Protein AF-A0A812WSY8-F1 (afdb_monomer)

Radius of gyration: 27.64 Å; Cα contacts (8 Å, |Δi|>4): 643; chains: 1; bounding box: 72×58×87 Å

Foldseek 3Di:
DLPPDDAFFKWFAAAKWFFWDFDQDPNDTDTDTPGIDGDGAIWGFHDQDPVQCWTFIQGLLQTTTTGDNPSVNTHGDDCVNPVFNEEAEPRDDLLVVLLSQLVCCVVVQKGKYFYNHHNVLLVLLVVCCVVFFDWAAAAPVLCCPPANPPAQKTKGFDDLVPGDPSNCVSCVVVQVVVQSSLVSNQVNNCVVPVFHQDGKGGKMKMKGAQDVVSSVVRDHDHDDDPVVVVVSVQCSVWFFKKKKAWSDPFKKWKWWDFPVPDDIDIDIRHHRMMMMGTSNGTTIHIDTNGITMMIMMTGTTDGDDDDPPDDDDDCVVVPVCVVPPDDQPPDDDWDQPDWDWDQDDDPPPPDVPPDDDRDGDTDRDTDDDDDDDDDDDDDDDD

Nearest PDB structures (foldseek):
  5e1r-assembly2_E  TM=3.126E-01  e=6.848E-04  Carya illinoinensis
  3smh-assembly2_B  TM=2.741E-01  e=3.605E-03  Arachis hypogaea
  2d5h-assembly2_F  TM=2.337E-01  e=3.405E-03  Glycine max
  5xty-assembly1_B  TM=2.410E-01  e=6.037E-03  Cocos nucifera
  5wxu-assembly1_A  TM=2.484E-01  e=1.772E-01  Wrightia tinctoria

Solvent-accessible surface area (backbone atoms only — not comparable to full-atom values): 22074 Å² total; per-residue (Å²): 129,76,90,71,82,50,73,41,40,46,26,34,42,65,53,74,28,34,31,40,45,84,41,71,60,95,85,42,84,41,79,46,80,77,45,79,39,77,41,80,46,51,27,35,30,64,45,77,41,78,89,75,52,22,40,36,27,40,26,56,81,15,47,42,29,40,44,57,63,60,56,85,55,54,42,72,59,53,74,84,77,61,84,47,79,43,70,53,40,92,60,52,63,60,65,67,49,19,42,53,50,28,51,36,35,69,73,72,31,37,50,40,28,39,35,49,52,50,42,66,60,51,52,50,44,53,51,44,46,75,76,71,56,75,68,45,36,60,34,71,92,52,30,56,76,79,56,16,46,86,51,59,56,35,35,33,74,56,46,77,89,77,53,55,72,67,57,41,67,62,43,47,63,60,51,51,52,53,48,56,48,51,57,43,27,29,58,40,32,27,75,75,70,67,47,48,57,71,52,63,54,64,50,28,45,35,35,36,40,66,47,70,67,59,45,68,70,52,62,50,47,91,74,77,50,75,68,54,52,50,54,49,53,52,46,70,74,20,49,43,34,40,40,39,38,26,64,17,90,37,58,30,41,36,36,38,38,37,69,80,79,56,78,68,46,81,41,80,38,34,55,34,30,30,39,40,34,30,52,80,50,33,47,41,29,49,51,54,84,35,51,31,35,32,41,34,37,34,39,19,34,59,78,90,81,85,77,87,87,75,90,86,72,80,60,73,71,50,51,62,39,71,77,67,49,72,76,74,72,92,68,85,82,76,57,73,85,52,80,54,77,54,76,71,70,89,73,82,72,79,60,94,79,82,69,88,76,85,71,75,57,75,53,79,55,77,56,79,77,97,71,87,83,91,76,88,84,79,90,77,92,132

Sequence (382 aa):
MASHLVKGALVHLSGPQEEVLELYVSGEPSLEALGSVSVEGGAQLQRFDRASQRWLALTFDGRLVSTTPDLSQLRPLEVQDLGIDFVVGPSSNREVLAEAMANKLVLDGFCVSQTLDKRTEISEMLTATEAHVSFSRIPAEFEPYYMGLESRERHALIDFEECSDELTRIFSDADTRLTRLGDSVSVALREKLGTRITGRTNLMVRQTFSNSDEEANCKPVDHPGSSEREMFMSLVKRRRVCVMHFLGPRTGKLKLISRHGGQEVEIEASPGKMVLFMTERFQYSHTCEGRTTTLQTWLLGQRPEYYMQSFGGDLSVLAPIAEKGIDPPKGEGVVVTGMATQIGGDSKDWLESGECKDHKCYWLMFNKAPNHFLLPLSSTYL

Structure (mmCIF, N/CA/C/O backbone):
data_AF-A0A812WSY8-F1
#
_entry.id   AF-A0A812WSY8-F1
#
loop_
_atom_site.group_PDB
_atom_site.id
_atom_site.type_symbol
_atom_site.label_atom_id
_atom_site.label_alt_id
_atom_site.label_comp_id
_atom_site.label_asym_id
_atom_site.label_entity_id
_atom_site.label_seq_id
_atom_site.pdbx_PDB_ins_code
_atom_site.Cartn_x
_atom_site.Cartn_y
_atom_site.Cartn_z
_atom_site.occupancy
_atom_site.B_iso_or_equiv
_atom_site.auth_seq_id
_atom_site.auth_comp_id
_atom_site.auth_asym_id
_atom_site.auth_atom_id
_atom_site.pdbx_PDB_model_num
ATOM 1 N N . MET A 1 1 ? -24.608 -12.928 25.481 1.00 52.62 1 MET A N 1
ATOM 2 C CA . MET A 1 1 ? -24.007 -12.668 24.154 1.00 52.62 1 MET A CA 1
ATOM 3 C C . MET A 1 1 ? -22.780 -11.747 24.201 1.00 52.62 1 MET A C 1
ATOM 5 O O . MET A 1 1 ? -21.920 -11.919 23.356 1.00 52.62 1 MET A O 1
ATOM 9 N N . ALA A 1 2 ? -22.601 -10.870 25.203 1.00 54.97 2 ALA A N 1
ATOM 10 C CA . ALA A 1 2 ? -21.416 -9.995 25.316 1.00 54.97 2 ALA A CA 1
ATOM 11 C C . ALA A 1 2 ? -20.082 -10.683 25.721 1.00 54.97 2 ALA A C 1
ATOM 13 O O . ALA A 1 2 ? -19.038 -10.042 25.735 1.00 54.97 2 ALA A O 1
ATOM 14 N N . SER A 1 3 ? -20.081 -11.984 26.036 1.00 60.00 3 SER A N 1
ATOM 15 C CA . SER A 1 3 ? -18.912 -12.730 26.540 1.00 60.00 3 SER A CA 1
ATOM 16 C C . SER A 1 3 ? -17.869 -13.119 25.480 1.00 60.00 3 SER A C 1
ATOM 18 O O . SER A 1 3 ? -16.930 -13.839 25.807 1.00 60.00 3 SER A O 1
ATOM 20 N N . HIS A 1 4 ? -18.026 -12.687 24.224 1.00 83.81 4 HIS A N 1
ATOM 21 C CA . HIS A 1 4 ? -17.199 -13.159 23.103 1.00 83.81 4 HIS A CA 1
ATOM 22 C C . HIS A 1 4 ? -16.407 -12.065 22.376 1.00 83.81 4 HIS A C 1
ATOM 24 O O . HIS A 1 4 ? -15.676 -12.380 21.440 1.00 83.81 4 HIS A O 1
ATOM 30 N N . LEU A 1 5 ? -16.509 -10.798 22.792 1.00 94.75 5 LEU A N 1
ATOM 31 C CA . LEU A 1 5 ? -15.674 -9.746 22.214 1.00 94.75 5 LEU A CA 1
ATOM 32 C C . LEU A 1 5 ? -14.252 -9.857 22.764 1.00 94.75 5 LEU A C 1
ATOM 34 O O . LEU A 1 5 ? -14.031 -9.866 23.975 1.00 94.75 5 LEU A O 1
ATOM 38 N N . VAL A 1 6 ? -13.287 -9.943 21.856 1.00 96.06 6 VAL A N 1
ATOM 39 C CA . VAL A 1 6 ? -11.861 -10.055 22.168 1.00 96.06 6 VAL A CA 1
ATOM 40 C C . VAL A 1 6 ? -11.079 -8.985 21.416 1.00 96.06 6 VAL A C 1
ATOM 42 O O . VAL A 1 6 ? -11.534 -8.455 20.402 1.00 96.06 6 VAL A O 1
ATOM 45 N N . LYS A 1 7 ? -9.874 -8.674 21.902 1.00 96.31 7 LYS A N 1
ATOM 46 C CA . LYS A 1 7 ? -8.933 -7.816 21.176 1.00 96.31 7 LYS A CA 1
ATOM 47 C C . LYS A 1 7 ? -8.707 -8.372 19.764 1.00 96.31 7 LYS A C 1
ATOM 49 O O . LYS A 1 7 ? -8.498 -9.569 19.599 1.00 96.31 7 LYS A O 1
ATOM 54 N N . GLY A 1 8 ? -8.737 -7.493 18.769 1.00 96.19 8 GLY A N 1
ATOM 55 C CA . GLY A 1 8 ? -8.599 -7.827 17.354 1.00 96.19 8 GLY A CA 1
ATOM 56 C C . GLY A 1 8 ? -9.908 -8.193 16.655 1.00 96.19 8 GLY A C 1
ATOM 57 O O . GLY A 1 8 ? -9.912 -8.244 15.426 1.00 96.19 8 GLY A O 1
ATOM 58 N N . ALA A 1 9 ? -11.011 -8.397 17.387 1.00 96.56 9 ALA A N 1
ATOM 59 C CA . ALA A 1 9 ? -12.308 -8.659 16.773 1.00 96.56 9 ALA A CA 1
ATOM 60 C C . ALA A 1 9 ? -12.756 -7.472 15.907 1.00 96.56 9 ALA A C 1
ATOM 62 O O . ALA A 1 9 ? -12.586 -6.309 16.286 1.00 96.56 9 ALA A O 1
ATOM 63 N N . LEU A 1 10 ? -13.337 -7.791 14.751 1.00 97.25 10 LEU A N 1
ATOM 64 C CA . LEU A 1 10 ? -13.969 -6.823 13.866 1.00 97.25 10 LEU A CA 1
ATOM 65 C C . LEU A 1 10 ? -15.431 -6.664 14.274 1.00 97.25 10 LEU A C 1
ATOM 67 O O . LEU A 1 10 ? -16.150 -7.653 14.426 1.00 97.25 10 LEU A O 1
ATOM 71 N N . VAL A 1 11 ? -15.862 -5.424 14.460 1.00 97.38 11 VAL A N 1
ATOM 72 C CA . VAL A 1 11 ? -17.224 -5.084 14.871 1.00 97.38 11 VAL A CA 1
ATOM 73 C C . VAL A 1 11 ? -17.776 -3.968 14.000 1.00 97.38 11 VAL A C 1
ATOM 75 O O . VAL A 1 11 ? -17.035 -3.130 13.494 1.00 97.38 11 VAL A O 1
ATOM 78 N N . HIS A 1 12 ? -19.088 -3.959 13.834 1.00 97.00 12 HIS A N 1
ATOM 79 C CA . HIS A 1 12 ? -19.841 -2.843 13.308 1.00 97.00 12 HIS A CA 1
ATOM 80 C C . HIS A 1 12 ? -20.205 -1.928 14.476 1.00 97.00 12 HIS A C 1
ATOM 82 O O . HIS A 1 12 ? -20.758 -2.391 15.478 1.00 97.00 12 HIS A O 1
ATOM 88 N N . LEU A 1 13 ? -19.865 -0.650 14.344 1.00 96.25 13 LEU A N 1
ATOM 89 C CA . LEU A 1 13 ? -20.256 0.410 15.262 1.00 96.25 13 LEU A CA 1
ATOM 90 C C . LEU A 1 13 ? -21.418 1.180 14.641 1.00 96.25 13 LEU A C 1
ATOM 92 O O . LEU A 1 13 ? -21.346 1.539 13.465 1.00 96.25 13 LEU A O 1
ATOM 96 N N . SER A 1 14 ? -22.440 1.444 15.450 1.00 94.88 14 SER A N 1
ATOM 97 C CA . SER A 1 14 ? -23.583 2.283 15.091 1.00 94.88 14 SER A CA 1
ATOM 98 C C . SER A 1 14 ? -23.853 3.301 16.195 1.00 94.88 14 SER A C 1
ATOM 100 O O . SER A 1 14 ? -23.773 2.966 17.383 1.00 94.88 14 SER A O 1
ATOM 102 N N . GLY A 1 15 ? -24.217 4.521 15.818 1.00 92.75 15 GLY A N 1
ATOM 103 C CA . GLY A 1 15 ? -24.576 5.594 16.738 1.00 92.75 15 GLY A CA 1
ATOM 104 C C . GLY A 1 15 ? -23.392 6.394 17.308 1.00 92.75 15 GLY A C 1
ATOM 105 O O . GLY A 1 15 ? -22.258 6.312 16.824 1.00 92.75 15 GLY A O 1
ATOM 106 N N . PRO A 1 16 ? -23.658 7.232 18.326 1.00 92.38 16 PRO A N 1
ATOM 107 C CA . PRO A 1 16 ? -22.673 8.151 18.880 1.00 92.38 16 PRO A CA 1
ATOM 108 C C . PRO A 1 16 ? -21.593 7.405 19.669 1.00 92.38 16 PRO A C 1
ATOM 110 O O . PRO A 1 16 ? -21.880 6.690 20.627 1.00 92.38 16 PRO A O 1
ATOM 113 N N . GLN A 1 17 ? -20.343 7.628 19.286 1.00 93.56 17 GLN A N 1
ATOM 114 C CA . GLN A 1 17 ? -19.144 7.199 19.997 1.00 93.56 17 GLN A CA 1
ATOM 115 C C . GLN A 1 17 ? -18.396 8.431 20.517 1.00 93.56 17 GLN A C 1
ATOM 117 O O . GLN A 1 17 ? -18.692 9.565 20.131 1.00 93.56 17 GLN A O 1
ATOM 122 N N . GLU A 1 18 ? -17.432 8.224 21.405 1.00 94.00 18 GLU A N 1
ATOM 123 C CA . GLU A 1 18 ? -16.538 9.286 21.869 1.00 94.00 18 GLU A CA 1
ATOM 124 C C . GLU A 1 18 ? -15.218 9.179 21.104 1.00 94.00 18 GLU A C 1
ATOM 126 O O . GLU A 1 18 ? -14.512 8.177 21.218 1.00 94.00 18 GLU A O 1
ATOM 131 N N . GLU A 1 19 ? -14.902 10.176 20.279 1.00 91.69 19 GLU A N 1
ATOM 132 C CA . GLU A 1 19 ? -13.623 10.232 19.572 1.00 91.69 19 GLU A CA 1
ATOM 133 C C . GLU A 1 19 ? -12.516 10.564 20.567 1.00 91.69 19 GLU A C 1
ATOM 135 O O . GLU A 1 19 ? -12.658 11.480 21.383 1.00 91.69 19 GLU A O 1
ATOM 140 N N . VAL A 1 20 ? -11.424 9.805 20.515 1.00 92.75 20 VAL A N 1
ATOM 141 C CA . VAL A 1 20 ? -10.320 9.940 21.463 1.00 92.75 20 VAL A CA 1
ATOM 142 C C . VAL A 1 20 ? -8.990 10.090 20.742 1.00 92.75 20 VAL A C 1
ATOM 144 O O . VAL A 1 20 ? -8.719 9.421 19.744 1.00 92.75 20 VAL A O 1
ATOM 147 N N . LEU A 1 21 ? -8.134 10.945 21.286 1.00 90.12 21 LEU A N 1
ATOM 148 C CA . LEU A 1 21 ? -6.741 11.070 20.891 1.00 90.12 21 LEU A CA 1
ATOM 149 C C . LEU A 1 21 ? -5.871 10.293 21.876 1.00 90.12 21 LEU A C 1
ATOM 151 O O . LEU A 1 21 ? -5.991 10.454 23.089 1.00 90.12 21 LEU A O 1
ATOM 155 N N . GLU A 1 22 ? -4.989 9.448 21.355 1.00 87.19 22 GLU A N 1
ATOM 156 C CA . GLU A 1 22 ? -3.994 8.750 22.165 1.00 87.19 22 GLU A CA 1
ATOM 157 C C . GLU A 1 22 ? -2.745 9.627 22.295 1.00 87.19 22 GLU A C 1
ATOM 159 O O . GLU A 1 22 ? -2.046 9.880 21.314 1.00 87.19 22 GLU A O 1
ATOM 164 N N . LEU A 1 23 ? -2.485 10.098 23.511 1.00 86.44 23 LEU A N 1
ATOM 165 C CA . LEU A 1 23 ? -1.330 10.910 23.874 1.00 86.44 23 LEU A CA 1
ATOM 166 C C . LEU A 1 23 ? -0.388 10.097 24.755 1.00 86.44 23 LEU A C 1
ATOM 168 O O . LEU A 1 23 ? -0.835 9.362 25.627 1.00 86.44 23 LEU A O 1
ATOM 172 N N . TYR A 1 24 ? 0.919 10.271 24.596 1.00 82.06 24 TYR A N 1
ATOM 173 C CA . TYR A 1 24 ? 1.897 9.655 25.492 1.00 82.06 24 TYR A CA 1
ATOM 174 C C . TYR A 1 24 ? 2.389 10.690 26.499 1.00 82.06 24 TYR A C 1
ATOM 176 O O . TYR A 1 24 ? 3.140 11.600 26.148 1.00 82.06 24 TYR A O 1
ATOM 184 N N . VAL A 1 25 ? 1.977 10.545 27.759 1.00 80.38 25 VAL A N 1
ATOM 185 C CA . VAL A 1 25 ? 2.419 11.408 28.862 1.00 80.38 25 VAL A CA 1
ATOM 186 C C . VAL A 1 25 ? 3.320 10.575 29.760 1.00 80.38 25 VAL A C 1
ATOM 188 O O . VAL A 1 25 ? 2.883 9.597 30.359 1.00 80.38 25 VAL A O 1
ATOM 191 N N . SER A 1 26 ? 4.604 10.932 29.825 1.00 85.81 26 SER A N 1
ATOM 192 C CA . SER A 1 26 ? 5.612 10.194 30.607 1.00 85.81 26 SER A CA 1
ATOM 193 C C . SER A 1 26 ? 5.775 8.720 30.195 1.00 85.81 26 SER A C 1
ATOM 195 O O . SER A 1 26 ? 6.094 7.876 31.026 1.00 85.81 26 SER A O 1
ATOM 197 N N . GLY A 1 27 ? 5.560 8.409 28.913 1.00 83.50 27 GLY A N 1
ATOM 198 C CA . GLY A 1 27 ? 5.674 7.050 28.367 1.00 83.50 27 GLY A CA 1
ATOM 199 C C . GLY A 1 27 ? 4.429 6.176 28.544 1.00 83.50 27 GLY A C 1
ATOM 200 O O . GLY A 1 27 ? 4.377 5.094 27.965 1.00 83.50 27 GLY A O 1
ATOM 201 N N . GLU A 1 28 ? 3.412 6.650 29.266 1.00 83.25 28 GLU A N 1
ATOM 202 C CA . GLU A 1 28 ? 2.132 5.956 29.416 1.00 83.25 28 GLU A CA 1
ATOM 203 C C . GLU A 1 28 ? 1.084 6.531 28.443 1.00 83.25 28 GLU A C 1
ATOM 205 O O . GLU A 1 28 ? 0.997 7.756 28.287 1.00 83.25 28 GLU A O 1
ATOM 210 N N . PRO A 1 29 ? 0.278 5.680 27.780 1.00 86.50 29 PRO A N 1
ATOM 211 C CA . PRO A 1 29 ? -0.788 6.135 26.898 1.00 86.50 29 PRO A CA 1
ATOM 212 C C . PRO A 1 29 ? -1.961 6.698 27.716 1.00 86.50 29 PRO A C 1
ATOM 214 O O . PRO A 1 29 ? -2.645 5.973 28.444 1.00 86.50 29 PRO A O 1
ATOM 217 N N . SER A 1 30 ? -2.214 7.991 27.551 1.00 89.88 30 SER A N 1
ATOM 218 C CA . SER A 1 30 ? -3.385 8.724 28.025 1.00 89.88 30 SER A CA 1
ATOM 219 C C . SER A 1 30 ? -4.367 8.941 26.872 1.00 89.88 30 SER A C 1
ATOM 221 O O . SER A 1 30 ? -3.957 9.130 25.728 1.00 89.88 30 SER A O 1
ATOM 223 N N . LEU A 1 31 ? -5.668 8.921 27.162 1.00 91.12 31 LEU A N 1
ATOM 224 C CA . LEU A 1 31 ? -6.714 9.198 26.177 1.00 91.12 31 LEU A CA 1
ATOM 225 C C . LEU A 1 31 ? -7.335 10.563 26.470 1.00 91.12 31 LEU A C 1
ATOM 227 O O . LEU A 1 31 ? -7.824 10.790 27.577 1.00 91.12 31 LEU A O 1
ATOM 231 N N . GLU A 1 32 ? -7.329 11.452 25.482 1.00 92.50 32 GLU A N 1
ATOM 232 C CA . GLU A 1 32 ? -8.029 12.736 25.537 1.00 92.50 32 GLU A CA 1
ATOM 233 C C . GLU A 1 32 ? -9.290 12.670 24.673 1.00 92.50 32 GLU A C 1
ATOM 235 O O . GLU A 1 32 ? -9.229 12.289 23.505 1.00 92.50 32 GLU A O 1
ATOM 240 N N . ALA A 1 33 ? -10.443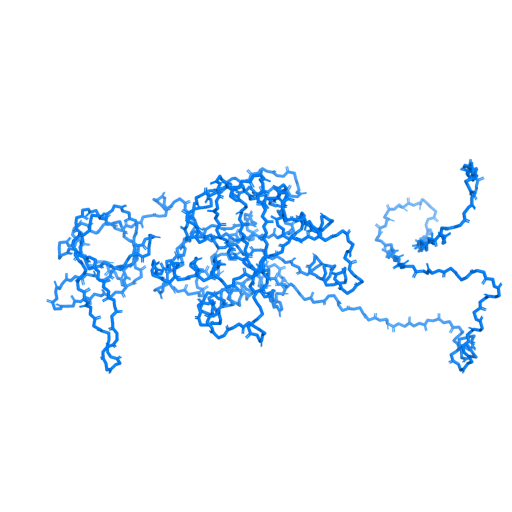 13.015 25.243 1.00 92.62 33 ALA A N 1
ATOM 241 C CA . ALA A 1 33 ? -11.700 13.052 24.507 1.00 92.62 33 ALA A CA 1
ATOM 242 C C . ALA A 1 33 ? -11.748 14.287 23.594 1.00 92.62 33 ALA A C 1
ATOM 244 O O . ALA A 1 33 ? -11.642 15.417 24.067 1.00 92.62 33 ALA A O 1
ATOM 245 N N . LEU A 1 34 ? -11.950 14.070 22.294 1.00 92.25 34 LEU A N 1
ATOM 246 C CA . LEU A 1 34 ? -12.081 15.138 21.295 1.00 92.25 34 LEU A CA 1
ATOM 247 C C . LEU A 1 34 ? -13.538 15.573 21.084 1.00 92.25 34 LEU A C 1
ATOM 249 O O . LEU A 1 34 ? -13.796 16.675 20.601 1.00 92.25 34 LEU A O 1
ATOM 253 N N . GLY A 1 35 ? -14.498 14.720 21.447 1.00 93.56 35 GLY A N 1
ATOM 254 C CA . GLY A 1 35 ? -15.929 14.992 21.330 1.00 93.56 35 GLY A CA 1
ATOM 255 C C . GLY A 1 35 ? -16.741 13.746 20.987 1.00 93.56 35 GLY A C 1
ATOM 256 O O . GLY A 1 35 ? -16.202 12.652 20.832 1.00 93.56 35 GLY A O 1
ATOM 257 N N . SER A 1 36 ? -18.061 13.905 20.865 1.00 93.75 36 SER A N 1
ATOM 258 C CA . SER A 1 36 ? -18.928 12.826 20.386 1.00 93.75 36 SER A CA 1
ATOM 259 C C . SER A 1 36 ? -19.017 12.844 18.863 1.00 93.75 36 SER A C 1
ATOM 261 O O . SER A 1 36 ? -19.256 13.890 18.257 1.00 93.75 36 SER A O 1
ATOM 263 N N . VAL A 1 37 ? -18.852 11.675 18.253 1.00 94.38 37 VAL A N 1
ATOM 264 C CA . VAL A 1 37 ? -18.898 11.472 16.810 1.00 94.38 37 VAL A CA 1
ATOM 265 C C . VAL A 1 37 ? -19.859 10.336 16.483 1.00 94.38 37 VAL A C 1
ATOM 267 O O . VAL A 1 37 ? -19.825 9.284 17.114 1.00 94.38 37 VAL A O 1
ATOM 270 N N . SER A 1 38 ? -20.739 10.526 15.502 1.00 94.12 38 SER A N 1
ATOM 271 C CA . SER A 1 38 ? -21.579 9.430 15.011 1.00 94.12 38 SER A CA 1
ATOM 272 C C . SER A 1 38 ? -20.741 8.541 14.101 1.00 94.12 38 SER A C 1
ATOM 274 O O . SER A 1 38 ? -20.241 9.020 13.080 1.00 94.12 38 SER A O 1
ATOM 276 N N . VAL A 1 39 ? -20.582 7.270 14.466 1.00 93.50 39 VAL A N 1
ATOM 277 C CA . VAL A 1 39 ? -19.861 6.280 13.657 1.00 93.50 39 VAL A CA 1
ATOM 278 C C . VAL A 1 39 ? -20.862 5.268 13.131 1.00 93.50 39 VAL A C 1
ATOM 280 O O . VAL A 1 39 ? -21.609 4.684 13.906 1.00 93.50 39 VAL A O 1
ATOM 283 N N . GLU A 1 40 ? -20.842 5.058 11.820 1.00 95.06 40 GLU A N 1
ATOM 284 C CA . GLU A 1 40 ? -21.601 4.014 11.133 1.00 95.06 40 GLU A CA 1
ATOM 285 C C . GLU A 1 40 ? -20.625 3.254 10.236 1.00 95.06 40 GLU A C 1
ATOM 287 O O . GLU A 1 40 ? -20.241 3.741 9.169 1.00 95.06 40 GLU A O 1
ATOM 292 N N . GLY A 1 41 ? -20.140 2.096 10.689 1.00 95.38 41 GLY A N 1
ATOM 293 C CA . GLY A 1 41 ? -19.147 1.346 9.920 1.00 95.38 41 GLY A CA 1
ATOM 294 C C . GLY A 1 41 ? -18.347 0.322 10.711 1.00 95.38 41 GLY A C 1
ATOM 295 O O . GLY A 1 41 ? -18.604 0.054 11.883 1.00 95.38 41 GLY A O 1
ATOM 296 N N . GLY A 1 42 ? -17.374 -0.289 10.035 1.00 96.88 42 GLY A N 1
ATOM 297 C CA . GLY A 1 42 ? -16.500 -1.293 10.633 1.00 96.88 42 GLY A CA 1
ATOM 298 C C . GLY A 1 42 ? -15.388 -0.701 11.497 1.00 96.88 42 GLY A C 1
ATOM 299 O O . GLY A 1 42 ? -14.868 0.382 11.223 1.00 96.88 42 GLY A O 1
ATOM 300 N N . ALA A 1 43 ? -15.004 -1.441 12.534 1.00 97.75 43 ALA A N 1
ATOM 301 C CA . ALA A 1 43 ? -13.887 -1.129 13.411 1.00 97.75 43 ALA A CA 1
ATOM 302 C C . ALA A 1 43 ? -13.202 -2.402 13.927 1.00 97.75 43 ALA A C 1
ATOM 304 O O . ALA A 1 43 ? -13.808 -3.472 13.985 1.00 97.75 43 ALA A O 1
ATOM 305 N N . GLN A 1 44 ? -11.944 -2.278 14.348 1.00 97.88 44 GLN A N 1
ATOM 306 C CA . GLN A 1 44 ? -11.211 -3.323 15.064 1.00 97.88 44 GLN A CA 1
ATOM 307 C C . GLN A 1 44 ? -11.037 -2.941 16.535 1.00 97.88 44 GLN A C 1
ATOM 309 O O . GLN A 1 44 ? -10.492 -1.878 16.849 1.00 97.88 44 GLN A O 1
ATOM 314 N N . LEU A 1 45 ? -11.439 -3.838 17.437 1.00 97.56 45 LEU A N 1
ATOM 315 C CA . LEU A 1 45 ? -11.255 -3.668 18.879 1.00 97.56 45 LEU A CA 1
ATOM 316 C C . LEU A 1 45 ? -9.767 -3.745 19.252 1.00 97.56 45 LEU A C 1
ATOM 318 O O . LEU A 1 45 ? -9.104 -4.743 18.973 1.00 97.56 45 LEU A O 1
ATOM 322 N N . GLN A 1 46 ? -9.237 -2.719 19.917 1.00 96.94 46 GLN A N 1
ATOM 323 C CA . GLN A 1 46 ? -7.814 -2.618 20.268 1.00 96.94 46 GLN A CA 1
ATOM 324 C C . GLN A 1 46 ? -7.533 -2.992 21.723 1.00 96.94 46 GLN A C 1
ATOM 326 O O . GLN A 1 46 ? -6.615 -3.763 22.017 1.00 96.94 46 GLN A O 1
ATOM 331 N N . ARG A 1 47 ? -8.317 -2.448 22.656 1.00 95.69 47 ARG A N 1
ATOM 332 C CA . ARG A 1 47 ? -8.140 -2.663 24.099 1.00 95.69 47 ARG A CA 1
ATOM 333 C C . ARG A 1 47 ? -9.467 -2.473 24.818 1.00 95.69 47 ARG A C 1
ATOM 335 O O . ARG A 1 47 ? -10.225 -1.582 24.460 1.00 95.69 47 ARG A O 1
ATOM 342 N N . PHE A 1 48 ? -9.722 -3.276 25.846 1.00 96.12 48 PHE A N 1
ATOM 343 C CA . PHE A 1 48 ? -10.849 -3.064 26.751 1.00 96.12 48 PHE A CA 1
ATOM 344 C C . PHE A 1 48 ? -10.384 -2.290 27.981 1.00 96.12 48 PHE A C 1
ATOM 346 O O . PHE A 1 48 ? -9.471 -2.740 28.681 1.00 96.12 48 PHE A O 1
ATOM 353 N N . ASP A 1 49 ? -10.997 -1.142 28.244 1.00 94.69 49 ASP A N 1
ATOM 354 C CA . ASP A 1 49 ? -10.806 -0.406 29.485 1.00 94.69 49 ASP A CA 1
ATOM 355 C C . ASP A 1 49 ? -11.793 -0.910 30.545 1.00 94.69 49 ASP A C 1
ATOM 357 O O . ASP A 1 49 ? -13.008 -0.729 30.454 1.00 94.69 49 ASP A O 1
ATOM 361 N N . ARG A 1 50 ? -11.249 -1.544 31.586 1.00 94.38 50 ARG A N 1
ATOM 362 C CA . ARG A 1 50 ? -12.042 -2.089 32.693 1.00 94.38 50 ARG A CA 1
ATOM 363 C C . ARG A 1 50 ? -12.647 -1.000 33.575 1.00 94.38 50 ARG A C 1
ATOM 365 O O . ARG A 1 50 ? -13.659 -1.278 34.213 1.00 94.38 50 ARG A O 1
ATOM 372 N N . ALA A 1 51 ? -12.049 0.189 33.645 1.00 93.00 51 ALA A N 1
ATOM 373 C CA . ALA A 1 51 ? -12.561 1.261 34.492 1.00 93.00 51 ALA A CA 1
ATOM 374 C C . ALA A 1 51 ? -13.850 1.846 33.905 1.00 93.00 51 ALA A C 1
ATOM 376 O O . ALA A 1 51 ? -14.857 1.938 34.604 1.00 93.00 51 ALA A O 1
ATOM 377 N N . SER A 1 52 ? -13.839 2.170 32.609 1.00 93.06 52 SER A N 1
ATOM 378 C CA . SER A 1 52 ? -15.018 2.693 31.907 1.00 93.06 52 SER A CA 1
ATOM 379 C C . SER A 1 52 ? -15.965 1.615 31.367 1.00 93.06 52 SER A C 1
ATOM 381 O O . SER A 1 52 ? -17.079 1.948 30.968 1.00 93.06 52 SER A O 1
ATOM 383 N N . GLN A 1 53 ? -15.556 0.338 31.373 1.00 94.88 53 GLN A N 1
ATOM 384 C CA . GLN A 1 53 ? -16.266 -0.777 30.723 1.00 94.88 53 GLN A CA 1
ATOM 385 C C . GLN A 1 53 ? -16.491 -0.537 29.221 1.00 94.88 53 GLN A C 1
ATOM 387 O O . GLN A 1 53 ? -17.519 -0.922 28.666 1.00 94.88 53 GLN A O 1
ATOM 392 N N . ARG A 1 54 ? -15.523 0.103 28.556 1.00 95.75 54 ARG A N 1
ATOM 393 C CA . ARG A 1 54 ? -15.589 0.448 27.130 1.00 95.75 54 ARG A CA 1
ATOM 394 C C . ARG A 1 54 ? -14.440 -0.179 26.361 1.00 95.75 54 ARG A C 1
ATOM 396 O O . ARG A 1 54 ? -13.329 -0.337 26.868 1.00 95.75 54 ARG A O 1
ATOM 403 N N . TRP A 1 55 ? -14.691 -0.504 25.101 1.00 96.88 55 TRP A N 1
ATOM 404 C CA . TRP A 1 55 ? -13.625 -0.812 24.157 1.00 96.88 55 TRP A CA 1
ATOM 405 C C . TRP A 1 55 ? -13.076 0.454 23.518 1.00 96.88 55 TRP A C 1
ATOM 407 O O . TRP A 1 55 ? -13.838 1.316 23.090 1.00 96.88 55 TRP A O 1
ATOM 417 N N . LEU A 1 56 ? -11.758 0.499 23.375 1.00 97.31 56 LEU A N 1
ATOM 418 C CA . LEU A 1 56 ? -11.073 1.343 22.415 1.00 97.31 56 LEU A CA 1
ATOM 419 C C . LEU A 1 56 ? -11.075 0.619 21.064 1.00 97.31 56 LEU A C 1
ATOM 421 O O . LEU A 1 56 ? -10.572 -0.507 20.975 1.00 97.31 56 LEU A O 1
ATOM 425 N N . ALA A 1 57 ? -11.634 1.240 20.032 1.00 97.38 57 ALA A N 1
ATOM 426 C CA . ALA A 1 57 ? -11.748 0.673 18.694 1.00 97.38 57 ALA A CA 1
ATOM 427 C C . ALA A 1 57 ? -11.141 1.615 17.647 1.00 97.38 57 ALA A C 1
ATOM 429 O O . ALA A 1 57 ? -11.244 2.833 17.769 1.00 97.38 57 ALA A O 1
ATOM 430 N N . LEU A 1 58 ? -10.508 1.042 16.622 1.00 97.75 58 LEU A N 1
ATOM 431 C CA . LEU A 1 58 ? -10.000 1.771 15.459 1.00 97.75 58 LEU A CA 1
ATOM 432 C C . LEU A 1 58 ? -10.937 1.516 14.279 1.00 97.75 58 LEU A C 1
ATOM 434 O O . LEU A 1 58 ? -11.074 0.368 13.849 1.00 97.75 58 LEU A O 1
ATOM 438 N N . THR A 1 59 ? -11.607 2.557 13.799 1.00 97.56 59 THR A N 1
ATOM 439 C CA . THR A 1 59 ? -12.558 2.482 12.683 1.00 97.56 59 THR A CA 1
ATOM 440 C C . THR A 1 59 ? -11.840 2.292 11.345 1.00 97.56 59 THR A C 1
ATOM 442 O O . THR A 1 59 ? -10.644 2.556 11.215 1.00 97.56 59 THR A O 1
ATOM 445 N N . PHE A 1 60 ? -12.570 1.846 10.322 1.00 96.38 60 PHE A N 1
ATOM 446 C CA . PHE A 1 60 ? -12.018 1.651 8.974 1.00 96.38 60 PHE A CA 1
ATOM 447 C C . PHE A 1 60 ? -11.615 2.967 8.290 1.00 96.38 60 PHE A C 1
ATOM 449 O O . PHE A 1 60 ? -10.765 2.944 7.407 1.00 96.38 60 PHE A O 1
ATOM 456 N N . ASP A 1 61 ? -12.165 4.107 8.727 1.00 95.31 61 ASP A N 1
ATOM 457 C CA . ASP A 1 61 ? -11.746 5.451 8.300 1.00 95.31 61 ASP A CA 1
ATOM 458 C C . ASP A 1 61 ? -10.629 6.054 9.178 1.00 95.31 61 ASP A C 1
ATOM 460 O O . ASP A 1 61 ? -10.299 7.236 9.048 1.00 95.31 61 ASP A O 1
ATOM 464 N N . GLY A 1 62 ? -10.039 5.252 10.071 1.00 95.56 62 GLY A N 1
ATOM 465 C CA . GLY A 1 62 ? -8.835 5.605 10.820 1.00 95.56 62 GLY A CA 1
ATOM 466 C C . GLY A 1 62 ? -9.057 6.428 12.088 1.00 95.56 62 GLY A C 1
ATOM 467 O O . GLY A 1 62 ? -8.099 7.004 12.611 1.00 95.56 62 GLY A O 1
ATOM 468 N N . ARG A 1 63 ? -10.289 6.518 12.600 1.00 96.19 63 ARG A N 1
ATOM 469 C CA . ARG A 1 63 ? -10.586 7.191 13.874 1.00 96.19 63 ARG A CA 1
ATOM 470 C C . ARG A 1 63 ? -10.439 6.230 15.035 1.00 96.19 63 ARG A C 1
ATOM 472 O O . ARG A 1 63 ? -10.877 5.081 14.984 1.00 96.19 63 ARG A O 1
ATOM 479 N N . LEU A 1 64 ? -9.852 6.726 16.112 1.00 96.81 64 LEU A N 1
ATOM 480 C CA . LEU A 1 64 ? -9.783 6.008 17.370 1.00 96.81 64 LEU A CA 1
ATOM 481 C C . LEU A 1 64 ? -10.963 6.452 18.239 1.00 96.81 64 LEU A C 1
ATOM 483 O O . LEU A 1 64 ? -11.116 7.637 18.527 1.00 96.81 64 LEU A O 1
ATOM 487 N N . VAL A 1 65 ? -11.821 5.511 18.625 1.00 97.12 65 VAL A N 1
ATOM 488 C CA . VAL A 1 65 ? -13.050 5.808 19.371 1.00 97.12 65 VAL A CA 1
ATOM 489 C C . VAL A 1 65 ? -13.165 4.955 20.626 1.00 97.12 65 VAL A C 1
ATOM 491 O O . VAL A 1 65 ? -12.808 3.774 20.640 1.00 97.12 65 VAL A O 1
ATOM 494 N N . SER A 1 66 ? -13.687 5.560 21.687 1.00 97.06 66 SER A N 1
ATOM 495 C CA . SER A 1 66 ? -14.170 4.869 22.875 1.00 97.06 66 SER A CA 1
ATOM 496 C C . SER A 1 66 ? -15.633 4.503 22.653 1.00 97.06 66 SER A C 1
ATOM 498 O O . SER A 1 66 ? -16.485 5.363 22.417 1.00 97.06 66 SER A O 1
ATOM 500 N N . THR A 1 67 ? -15.900 3.203 22.662 1.00 96.44 67 THR A N 1
ATOM 501 C CA . THR A 1 67 ? -17.227 2.649 22.382 1.00 96.44 67 THR A CA 1
ATOM 502 C C . THR A 1 67 ? -18.221 2.928 23.508 1.00 96.44 67 THR A C 1
ATOM 504 O O . THR A 1 67 ? -17.838 3.223 24.640 1.00 96.44 67 THR A O 1
ATOM 507 N N . THR A 1 68 ? -19.515 2.791 23.229 1.00 93.19 68 THR A N 1
ATOM 508 C CA . THR A 1 68 ? -20.543 2.768 24.280 1.00 93.19 68 THR A CA 1
ATOM 509 C C . THR A 1 68 ? -20.294 1.646 25.315 1.00 93.19 68 THR A C 1
ATOM 511 O O . THR A 1 68 ? -19.840 0.559 24.949 1.00 93.19 68 THR A O 1
ATOM 514 N N . PRO A 1 69 ? -20.622 1.850 26.610 1.00 92.75 69 PRO A N 1
ATOM 515 C CA . PRO A 1 69 ? -20.641 0.766 27.600 1.00 92.75 69 PRO A CA 1
ATOM 516 C C . PRO A 1 69 ? -21.661 -0.337 27.275 1.00 92.75 69 PRO A C 1
ATOM 518 O O . PRO A 1 69 ? -21.546 -1.463 27.758 1.00 92.75 69 PRO A O 1
ATOM 521 N N . ASP A 1 70 ? -22.685 -0.016 26.478 1.00 93.62 70 ASP A N 1
ATOM 522 C CA . ASP A 1 70 ? -23.681 -0.979 26.023 1.00 93.62 70 ASP A CA 1
ATOM 523 C C . ASP A 1 70 ? -23.115 -1.850 24.893 1.00 93.62 70 ASP A C 1
ATOM 525 O O . ASP A 1 70 ? -23.259 -1.565 23.703 1.00 93.62 70 ASP A O 1
ATOM 529 N N . LEU A 1 71 ? -22.484 -2.959 25.284 1.00 91.50 71 LEU A N 1
ATOM 530 C CA . LEU A 1 71 ? -21.863 -3.917 24.366 1.00 91.50 71 LEU A CA 1
ATOM 531 C C . LEU A 1 71 ? -22.851 -4.560 23.379 1.00 91.50 71 LEU A C 1
ATOM 533 O O . LEU A 1 71 ? -22.407 -5.202 22.429 1.00 91.50 71 LEU A O 1
ATOM 537 N N . SER A 1 72 ? -24.169 -4.419 23.575 1.00 89.62 72 SER A N 1
ATOM 538 C CA . SER A 1 72 ? -25.161 -4.925 22.616 1.00 89.62 72 SER A CA 1
ATOM 539 C C . SER A 1 72 ? -25.157 -4.158 21.289 1.00 89.62 72 SER A C 1
ATOM 541 O O . SER A 1 72 ? -25.584 -4.703 20.273 1.00 89.62 72 SER A O 1
ATOM 543 N N . GLN A 1 73 ? -24.606 -2.940 21.278 1.00 90.25 73 GLN A N 1
ATOM 544 C CA . GLN A 1 73 ? -24.446 -2.111 20.079 1.00 90.25 73 GLN A CA 1
ATOM 545 C C . GLN A 1 73 ? -23.215 -2.504 19.247 1.00 90.25 73 GLN A C 1
ATOM 547 O O . GLN A 1 73 ? -23.038 -2.016 18.135 1.00 90.25 73 GLN A O 1
ATOM 552 N N . LEU A 1 74 ? -22.362 -3.392 19.769 1.00 94.94 74 LEU A N 1
ATOM 553 C CA . LEU A 1 74 ? -21.190 -3.909 19.070 1.00 94.94 74 LEU A CA 1
ATOM 554 C C . LEU A 1 74 ? -21.555 -5.225 18.384 1.00 94.94 74 LEU A C 1
ATOM 556 O O . LEU A 1 74 ? -21.485 -6.301 18.984 1.00 94.94 74 LEU A O 1
ATOM 560 N N . ARG A 1 75 ? -21.939 -5.149 17.109 1.00 95.44 75 ARG A N 1
ATOM 561 C CA . ARG A 1 75 ? -22.236 -6.341 16.304 1.00 95.44 75 ARG A CA 1
ATOM 562 C C . ARG A 1 75 ? -20.941 -6.878 15.686 1.00 95.44 75 ARG A C 1
ATOM 564 O O . ARG A 1 75 ? -20.323 -6.143 14.925 1.00 95.44 75 ARG A O 1
ATOM 571 N N . PRO A 1 76 ? -20.509 -8.124 15.945 1.00 96.31 76 PRO A N 1
ATOM 572 C CA . PRO A 1 76 ? -19.383 -8.715 15.220 1.00 96.31 76 PRO A CA 1
ATOM 573 C C . PRO A 1 76 ? -19.613 -8.682 13.703 1.00 96.31 76 PRO A C 1
ATOM 575 O O . PRO A 1 76 ? -20.720 -8.966 13.244 1.00 96.31 76 PRO A O 1
ATOM 578 N N . LEU A 1 77 ? -18.581 -8.318 12.939 1.00 96.31 77 LEU A N 1
ATOM 579 C CA . LEU A 1 77 ? -18.638 -8.317 11.476 1.00 96.31 77 LEU A CA 1
ATOM 580 C C . LEU A 1 77 ? -18.392 -9.717 10.925 1.00 96.31 77 LEU A C 1
ATOM 582 O O . LEU A 1 77 ? -17.453 -10.402 11.341 1.00 96.31 77 LEU A O 1
ATOM 586 N N . GLU A 1 78 ? -19.204 -10.104 9.948 1.00 93.25 78 GLU A N 1
ATOM 587 C CA . GLU A 1 78 ? -18.984 -11.317 9.168 1.00 93.25 78 GLU A CA 1
ATOM 588 C C . GLU A 1 78 ? -18.210 -11.002 7.884 1.00 93.25 78 GLU A C 1
ATOM 590 O O . GLU A 1 78 ? -18.188 -9.870 7.409 1.00 93.25 78 GLU A O 1
ATOM 595 N N . VAL A 1 79 ? -17.589 -12.019 7.281 1.00 89.81 79 VAL A N 1
ATOM 596 C CA . VAL A 1 79 ? -16.794 -11.859 6.046 1.00 89.81 79 VAL A CA 1
ATOM 597 C C . VAL A 1 79 ? -17.618 -11.229 4.915 1.00 89.81 79 VAL A C 1
ATOM 599 O O . VAL A 1 79 ? -17.103 -10.425 4.144 1.00 89.81 79 VAL A O 1
ATOM 602 N N . GLN A 1 80 ? -18.910 -11.554 4.840 1.00 90.69 80 GLN A N 1
ATOM 603 C CA . GLN A 1 80 ? -19.820 -11.048 3.809 1.00 90.69 80 GLN A CA 1
ATOM 604 C C . GLN A 1 80 ? -20.094 -9.543 3.945 1.00 90.69 80 GLN A C 1
ATOM 606 O O . GLN A 1 80 ? -20.351 -8.885 2.941 1.00 90.69 80 GLN A O 1
ATOM 611 N N . ASP A 1 81 ? -19.988 -8.992 5.158 1.00 91.06 81 ASP A N 1
ATOM 612 C CA . ASP A 1 81 ? -20.237 -7.572 5.426 1.00 91.06 81 ASP A CA 1
ATOM 613 C C . ASP A 1 81 ? -19.091 -6.670 4.936 1.00 91.06 81 ASP A C 1
ATOM 615 O O . ASP A 1 81 ? -19.267 -5.461 4.796 1.00 91.06 81 ASP A O 1
ATOM 619 N N . LEU A 1 82 ? -17.897 -7.232 4.727 1.00 91.81 82 LEU A N 1
ATOM 620 C CA . LEU A 1 82 ? -16.677 -6.451 4.536 1.00 91.81 82 LEU A CA 1
ATOM 621 C C . LEU A 1 82 ? -16.479 -5.977 3.088 1.00 91.81 82 LEU A C 1
ATOM 623 O O . LEU A 1 82 ? -15.883 -4.925 2.870 1.00 91.81 82 LEU A O 1
ATOM 627 N N . GLY A 1 83 ? -16.935 -6.748 2.094 1.00 93.25 83 GLY A N 1
ATOM 628 C CA . GLY A 1 83 ? -16.682 -6.448 0.674 1.00 93.25 83 GLY A CA 1
ATOM 629 C C . GLY A 1 83 ? -15.192 -6.434 0.281 1.00 93.25 83 GLY A C 1
ATOM 630 O O . GLY A 1 83 ? -14.831 -5.918 -0.774 1.00 93.25 83 GLY A O 1
ATOM 631 N N . ILE A 1 84 ? -14.329 -6.980 1.138 1.00 96.75 84 ILE A N 1
ATOM 632 C CA . ILE A 1 84 ? -12.871 -7.094 1.005 1.00 96.75 84 ILE A CA 1
ATOM 633 C C . ILE A 1 84 ? -12.452 -8.471 1.526 1.00 96.75 84 ILE A C 1
ATOM 635 O O . ILE A 1 84 ? -13.189 -9.099 2.288 1.00 96.75 84 ILE A O 1
ATOM 639 N N . ASP A 1 85 ? -11.258 -8.929 1.159 1.00 97.38 85 ASP A N 1
ATOM 640 C CA . ASP A 1 85 ? -10.761 -10.233 1.599 1.00 97.38 85 ASP A CA 1
ATOM 641 C C . ASP A 1 85 ? -10.229 -10.184 3.037 1.00 97.38 85 ASP A C 1
ATOM 643 O O . ASP A 1 85 ? -10.407 -11.134 3.801 1.00 97.38 85 ASP A O 1
ATOM 647 N N . PHE A 1 86 ? -9.567 -9.082 3.417 1.00 97.50 86 PHE A N 1
ATOM 648 C CA . PHE A 1 86 ? -8.862 -8.990 4.696 1.00 97.50 86 PHE A CA 1
ATOM 649 C C . PHE A 1 86 ? -8.904 -7.602 5.339 1.00 97.50 86 PHE A C 1
ATOM 651 O O . PHE A 1 86 ? -8.972 -6.585 4.657 1.00 97.50 86 PHE A O 1
ATOM 658 N N . VAL A 1 87 ? -8.734 -7.547 6.662 1.00 97.44 87 VAL A N 1
ATOM 659 C CA . VAL A 1 87 ? -8.453 -6.305 7.398 1.00 97.44 87 VAL A CA 1
ATOM 660 C C . VAL A 1 87 ? -7.041 -6.373 7.973 1.00 97.44 87 VAL A C 1
ATOM 662 O O . VAL A 1 87 ? -6.714 -7.290 8.726 1.00 97.44 87 VAL A O 1
ATOM 665 N N . VAL A 1 88 ? -6.203 -5.401 7.620 1.00 97.06 88 VAL A N 1
ATOM 666 C CA . VAL A 1 88 ? -4.825 -5.246 8.101 1.00 97.06 88 VAL A CA 1
ATOM 667 C C . VAL A 1 88 ? -4.821 -4.173 9.187 1.00 97.06 88 VAL A C 1
ATOM 669 O O . VAL A 1 88 ? -4.584 -2.995 8.934 1.00 97.06 88 VAL A O 1
ATOM 672 N N . GLY A 1 89 ? -5.128 -4.581 10.414 1.00 96.00 89 GLY A N 1
ATOM 673 C CA . GLY A 1 89 ? -5.101 -3.707 11.588 1.00 96.00 89 GLY A CA 1
ATOM 674 C C . GLY A 1 89 ? -3.958 -4.005 12.566 1.00 96.00 89 GLY A C 1
ATOM 675 O O . GLY A 1 89 ? -3.351 -5.080 12.496 1.00 96.00 89 GLY A O 1
ATOM 676 N N . PRO A 1 90 ? -3.691 -3.106 13.528 1.00 94.75 90 PRO A N 1
ATOM 677 C CA . PRO A 1 90 ? -2.613 -3.255 14.512 1.00 94.75 90 PRO A CA 1
ATOM 678 C C . PRO A 1 90 ? -2.763 -4.472 15.438 1.00 94.75 90 PRO A C 1
ATOM 680 O O . PRO A 1 90 ? -1.766 -4.955 15.971 1.00 94.75 90 PRO A O 1
ATOM 683 N N . SER A 1 91 ? -3.979 -5.003 15.608 1.00 95.81 91 SER A N 1
ATOM 684 C CA . SER A 1 91 ? -4.233 -6.216 16.402 1.00 95.81 91 SER A CA 1
ATOM 685 C C . SER A 1 91 ? -4.305 -7.504 15.565 1.00 95.81 91 SER A C 1
ATOM 687 O O . SER A 1 91 ? -4.686 -8.551 16.085 1.00 95.81 91 SER A O 1
ATOM 689 N N . SER A 1 92 ? -3.958 -7.451 14.276 1.00 95.31 92 SER A N 1
ATOM 690 C CA . SER A 1 92 ? -4.025 -8.617 13.382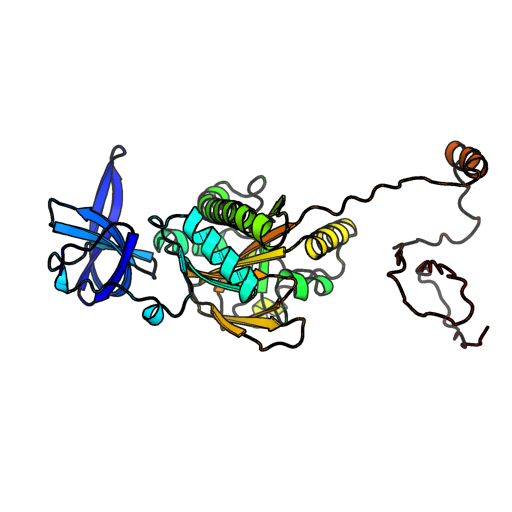 1.00 95.31 92 SER A CA 1
ATOM 691 C C . SER A 1 92 ? -2.818 -9.537 13.574 1.00 95.31 92 SER A C 1
ATOM 693 O O . SER A 1 92 ? -1.687 -9.067 13.702 1.00 95.31 92 SER A O 1
ATOM 695 N N . ASN A 1 93 ? -3.042 -10.854 13.544 1.00 95.44 93 ASN A N 1
ATOM 696 C CA . ASN A 1 93 ? -1.955 -11.834 13.499 1.00 95.44 93 ASN A CA 1
ATOM 697 C C . ASN A 1 93 ? -1.338 -11.837 12.091 1.00 95.44 93 ASN A C 1
ATOM 699 O O . ASN A 1 93 ? -2.026 -12.140 11.116 1.00 95.44 93 ASN A O 1
ATOM 703 N N . ARG A 1 94 ? -0.061 -11.460 11.983 1.00 93.69 94 ARG A N 1
ATOM 704 C CA . ARG A 1 94 ? 0.594 -11.199 10.694 1.00 93.69 94 ARG A CA 1
ATOM 705 C C . ARG A 1 94 ? 0.876 -12.473 9.918 1.00 93.69 94 ARG A C 1
ATOM 707 O O . ARG A 1 94 ? 0.697 -12.480 8.706 1.00 93.69 94 ARG A O 1
ATOM 714 N N . GLU A 1 95 ? 1.283 -13.531 10.601 1.00 94.88 95 GLU A N 1
ATOM 715 C CA . GLU A 1 95 ? 1.640 -14.808 9.993 1.00 94.88 95 GLU A CA 1
ATOM 716 C C . GLU A 1 95 ? 0.403 -15.472 9.379 1.00 94.88 95 GLU A C 1
ATOM 718 O O . GLU A 1 95 ? 0.417 -15.841 8.205 1.00 94.88 95 GLU A O 1
ATOM 723 N N . VAL A 1 96 ? -0.703 -15.519 10.133 1.00 96.50 96 VAL A N 1
ATOM 724 C CA . VAL A 1 96 ? -1.989 -16.055 9.651 1.00 96.50 96 VAL A CA 1
ATOM 725 C C . VAL A 1 96 ? -2.516 -15.230 8.477 1.00 96.50 96 VAL A C 1
ATOM 727 O O . VAL A 1 96 ? -2.974 -15.779 7.474 1.00 96.50 96 VAL A O 1
ATOM 730 N N . LEU A 1 97 ? -2.429 -13.902 8.581 1.00 96.31 97 LEU A N 1
ATOM 731 C CA . LEU A 1 97 ? -2.864 -12.995 7.525 1.00 96.31 97 LEU A CA 1
ATOM 732 C C . LEU A 1 97 ? -2.037 -13.172 6.247 1.00 96.31 97 LEU A C 1
ATOM 734 O O . LEU A 1 97 ? -2.601 -13.247 5.158 1.00 96.31 97 LEU A O 1
ATOM 738 N N . ALA A 1 98 ? -0.715 -13.276 6.373 1.00 96.25 98 ALA A N 1
ATOM 739 C CA . ALA A 1 98 ? 0.184 -13.470 5.245 1.00 96.25 98 ALA A CA 1
ATOM 740 C C . ALA A 1 98 ? -0.031 -14.822 4.556 1.00 96.25 98 ALA A C 1
ATOM 742 O O . ALA A 1 98 ? -0.035 -14.881 3.325 1.00 96.25 98 ALA A O 1
ATOM 743 N N . GLU A 1 99 ? -0.268 -15.892 5.319 1.00 97.25 99 GLU A N 1
ATOM 744 C CA . GLU A 1 99 ? -0.609 -17.198 4.754 1.00 97.25 99 GLU A CA 1
ATOM 745 C C . GLU A 1 99 ? -1.933 -17.142 3.977 1.00 97.25 99 GLU A C 1
ATOM 747 O O . GLU A 1 99 ? -2.015 -17.630 2.843 1.00 97.25 99 GLU A O 1
ATOM 752 N N . ALA A 1 100 ? -2.958 -16.502 4.547 1.00 97.69 100 ALA A N 1
ATOM 753 C CA . ALA A 1 100 ? -4.251 -16.331 3.893 1.00 97.69 100 ALA A CA 1
ATOM 754 C C . ALA A 1 100 ? -4.144 -15.472 2.619 1.00 97.69 100 ALA A C 1
ATOM 756 O O . ALA A 1 100 ? -4.695 -15.840 1.578 1.00 97.69 100 ALA A O 1
ATOM 757 N N . MET A 1 101 ? -3.373 -14.381 2.659 1.00 98.06 101 MET A N 1
ATOM 758 C CA . MET A 1 101 ? -3.078 -13.554 1.486 1.00 98.06 101 MET A CA 1
ATOM 759 C C . MET A 1 101 ? -2.332 -14.339 0.407 1.00 98.06 101 MET A C 1
ATOM 761 O O . MET A 1 101 ? -2.696 -14.256 -0.763 1.00 98.06 101 MET A O 1
ATOM 765 N N . ALA A 1 102 ? -1.328 -15.139 0.775 1.00 97.88 102 ALA A N 1
ATOM 766 C CA . ALA A 1 102 ? -0.605 -15.980 -0.175 1.00 97.88 102 ALA A CA 1
ATOM 767 C C . ALA A 1 102 ? -1.523 -17.030 -0.817 1.00 97.88 102 ALA A C 1
ATOM 769 O O . ALA A 1 102 ? -1.469 -17.216 -2.030 1.00 97.88 102 ALA A O 1
ATOM 770 N N . ASN A 1 103 ? -2.409 -17.669 -0.044 1.00 97.94 103 ASN A N 1
ATOM 771 C CA . ASN A 1 103 ? -3.428 -18.574 -0.589 1.00 97.94 103 ASN A CA 1
ATOM 772 C C . ASN A 1 103 ? -4.315 -17.863 -1.618 1.00 97.94 103 ASN A C 1
ATOM 774 O O . ASN A 1 103 ? -4.535 -18.380 -2.712 1.00 97.94 103 ASN A O 1
ATOM 778 N N . LYS A 1 104 ? -4.776 -16.653 -1.294 1.00 98.12 104 LYS A N 1
ATOM 779 C CA . LYS A 1 104 ? -5.621 -15.854 -2.182 1.00 98.12 104 LYS A CA 1
ATOM 780 C C . LYS A 1 104 ? -4.882 -15.436 -3.461 1.00 98.12 104 LYS A C 1
ATOM 782 O O . LYS A 1 104 ? -5.417 -15.596 -4.553 1.00 98.12 104 LYS A O 1
ATOM 787 N N . LEU A 1 105 ? -3.616 -15.026 -3.354 1.00 98.06 105 LEU A N 1
ATOM 788 C CA . LEU A 1 105 ? -2.750 -14.736 -4.505 1.00 98.06 105 LEU A CA 1
ATOM 789 C C . LEU A 1 105 ? -2.506 -15.968 -5.390 1.00 98.06 105 LEU A C 1
ATOM 791 O O . LEU A 1 105 ? -2.436 -15.841 -6.610 1.00 98.06 105 LEU A O 1
ATOM 795 N N . VAL A 1 106 ? -2.385 -17.164 -4.813 1.00 97.12 106 VAL A N 1
ATOM 796 C CA . VAL A 1 106 ? -2.212 -18.412 -5.577 1.00 97.12 106 VAL A CA 1
ATOM 797 C C . VAL A 1 106 ? -3.475 -18.759 -6.364 1.00 97.12 106 VAL A C 1
ATOM 799 O O . VAL A 1 106 ? -3.384 -19.102 -7.549 1.00 97.12 106 VAL A O 1
ATOM 802 N N . LEU A 1 107 ? -4.636 -18.662 -5.714 1.00 97.25 107 LEU A N 1
ATOM 803 C CA . LEU A 1 107 ? -5.926 -19.031 -6.294 1.00 97.25 107 LEU A CA 1
ATOM 804 C C . LEU A 1 107 ? -6.389 -17.988 -7.313 1.00 97.25 107 LEU A C 1
ATOM 806 O O . LEU A 1 107 ? -6.494 -18.292 -8.500 1.00 97.25 107 LEU A O 1
ATOM 810 N N . ASP A 1 108 ? -6.532 -16.739 -6.881 1.00 97.75 108 ASP A N 1
ATOM 811 C CA . ASP A 1 108 ? -7.210 -15.696 -7.655 1.00 97.75 108 ASP A CA 1
ATOM 812 C C . ASP A 1 108 ? -6.213 -14.778 -8.375 1.00 97.75 108 ASP A C 1
ATOM 814 O O . ASP A 1 108 ? -6.553 -14.079 -9.326 1.00 97.75 108 ASP A O 1
ATOM 818 N N . GLY A 1 109 ? -4.941 -14.797 -7.963 1.00 97.69 109 GLY A N 1
ATOM 819 C CA . GLY A 1 109 ? -3.899 -13.926 -8.509 1.00 97.69 109 GLY A CA 1
ATOM 820 C C . GLY A 1 109 ? -3.896 -12.508 -7.935 1.00 97.69 109 GLY A C 1
ATOM 821 O O . GLY A 1 109 ? -3.000 -11.738 -8.280 1.00 97.69 109 GLY A O 1
ATOM 822 N N . PHE A 1 110 ? -4.847 -12.165 -7.064 1.00 98.62 110 PHE A N 1
ATOM 823 C CA . PHE A 1 110 ? -4.917 -10.889 -6.355 1.00 98.62 110 PHE A CA 1
ATOM 824 C C . PHE A 1 110 ? -5.632 -11.045 -5.007 1.00 98.62 110 PHE A C 1
ATOM 826 O O . PHE A 1 110 ? -6.312 -12.043 -4.782 1.00 98.62 110 PHE A O 1
ATOM 833 N N . CYS A 1 111 ? -5.484 -10.065 -4.120 1.00 98.25 111 CYS A N 1
ATOM 834 C CA . CYS A 1 111 ? -6.331 -9.897 -2.944 1.00 98.25 111 CYS A CA 1
ATOM 835 C C . CYS A 1 111 ? -6.505 -8.416 -2.587 1.00 98.25 111 CYS A C 1
ATOM 837 O O . CYS A 1 111 ? -5.652 -7.580 -2.907 1.00 98.25 111 CYS A O 1
ATOM 839 N N . VAL A 1 112 ? -7.619 -8.106 -1.926 1.00 98.31 112 VAL A N 1
ATOM 840 C CA . VAL A 1 112 ? -7.999 -6.759 -1.489 1.00 98.31 112 VAL A CA 1
ATOM 841 C C . VAL A 1 112 ? -8.114 -6.733 0.026 1.00 98.31 112 VAL A C 1
ATOM 843 O O . VAL A 1 112 ? -8.826 -7.540 0.623 1.00 98.31 112 VAL A O 1
ATOM 846 N N . SER A 1 113 ? -7.447 -5.782 0.661 1.00 98.06 113 SER A N 1
ATOM 847 C CA . SER A 1 113 ? -7.515 -5.581 2.100 1.00 98.06 113 SER A CA 1
ATOM 848 C C . SER A 1 113 ? -7.829 -4.137 2.478 1.00 98.06 113 SER A C 1
ATOM 850 O O . SER A 1 113 ? -7.595 -3.211 1.706 1.00 98.06 113 SER A O 1
ATOM 852 N N . GLN A 1 114 ? -8.366 -3.942 3.681 1.00 97.88 114 GLN A N 1
ATOM 853 C CA . GLN A 1 114 ? -8.500 -2.632 4.316 1.00 97.88 114 GLN A CA 1
ATOM 854 C C . GLN A 1 114 ? -7.420 -2.486 5.379 1.00 97.88 114 GLN A C 1
ATOM 856 O O . GLN A 1 114 ? -7.401 -3.236 6.357 1.00 97.88 114 GLN A O 1
ATOM 861 N N . THR A 1 115 ? -6.540 -1.511 5.208 1.00 97.56 115 THR A N 1
ATOM 862 C CA . THR A 1 115 ? -5.549 -1.126 6.210 1.00 97.56 115 THR A CA 1
ATOM 863 C C . THR A 1 115 ? -6.187 -0.176 7.214 1.00 97.56 115 THR A C 1
ATOM 865 O O . THR A 1 115 ? -6.881 0.769 6.834 1.00 97.56 115 THR A O 1
ATOM 868 N N . LEU A 1 116 ? -5.965 -0.428 8.504 1.00 97.25 116 LEU A N 1
ATOM 869 C CA . LEU A 1 116 ? -6.417 0.455 9.579 1.00 97.25 116 LEU A CA 1
ATOM 870 C C . LEU A 1 116 ? -5.270 1.370 10.003 1.00 97.25 116 LEU A C 1
ATOM 872 O O . LEU A 1 116 ? -4.580 1.098 10.986 1.00 97.25 116 LEU A O 1
ATOM 876 N N . ASP A 1 117 ? -5.076 2.437 9.238 1.00 95.69 117 ASP A N 1
ATOM 877 C CA . ASP A 1 117 ? -4.120 3.495 9.559 1.00 95.69 117 ASP A CA 1
ATOM 878 C C . ASP A 1 117 ? -4.825 4.642 10.289 1.00 95.69 117 ASP A C 1
ATOM 880 O O . ASP A 1 117 ? -5.996 4.933 10.027 1.00 95.69 117 ASP A O 1
ATOM 884 N N . LYS A 1 118 ? -4.127 5.304 11.219 1.00 96.12 118 LYS A N 1
ATOM 885 C CA . LYS A 1 118 ? -4.702 6.449 11.935 1.00 96.12 118 LYS A CA 1
ATOM 886 C C . LYS A 1 118 ? -4.930 7.598 10.949 1.00 96.12 118 LYS A C 1
ATOM 888 O O . LYS A 1 118 ? -4.063 7.930 10.141 1.00 96.12 118 LYS A O 1
ATOM 893 N N . ARG A 1 119 ? -6.080 8.266 11.046 1.00 95.12 119 ARG A N 1
ATOM 894 C CA . ARG A 1 119 ? -6.445 9.377 10.152 1.00 95.12 119 ARG A CA 1
ATOM 895 C C . ARG A 1 119 ? -5.429 10.523 10.193 1.00 95.12 119 ARG A C 1
ATOM 897 O O . ARG A 1 119 ? -5.186 11.157 9.169 1.00 95.12 119 ARG A O 1
ATOM 904 N N . THR A 1 120 ? -4.834 10.773 11.358 1.00 94.88 120 THR A N 1
ATOM 905 C CA . THR A 1 120 ? -3.769 11.768 11.539 1.00 94.88 120 THR A CA 1
ATOM 906 C C . THR A 1 120 ? -2.526 11.414 10.724 1.00 94.88 120 THR A C 1
ATOM 908 O O . THR A 1 120 ? -2.031 12.265 9.997 1.00 94.88 120 THR A O 1
ATOM 911 N N . GLU A 1 121 ? -2.093 10.150 10.742 1.00 95.62 121 GLU A N 1
ATOM 912 C CA . GLU A 1 121 ? -0.945 9.664 9.959 1.00 95.62 121 GLU A CA 1
ATOM 913 C C . GLU A 1 121 ? -1.199 9.791 8.452 1.00 95.62 121 GLU A C 1
ATOM 915 O O . GLU A 1 121 ? -0.342 10.273 7.713 1.00 95.62 121 GLU A O 1
ATOM 920 N N . ILE A 1 122 ? -2.400 9.422 7.985 1.00 96.69 122 ILE A N 1
ATOM 921 C CA . ILE A 1 122 ? -2.782 9.597 6.574 1.00 96.69 122 ILE A CA 1
ATOM 922 C C . ILE A 1 122 ? -2.757 11.082 6.195 1.00 96.69 122 ILE A C 1
ATOM 924 O O . ILE A 1 122 ? -2.206 11.445 5.158 1.00 96.69 122 ILE A O 1
ATOM 928 N N . SER A 1 123 ? -3.326 11.949 7.035 1.00 97.38 123 SER A N 1
ATOM 929 C CA . SER A 1 123 ? -3.342 13.394 6.791 1.00 97.38 123 SER A CA 1
ATOM 930 C C . SER A 1 123 ? -1.931 13.991 6.746 1.00 97.38 123 SER A C 1
ATOM 932 O O . SER A 1 123 ? -1.664 14.844 5.896 1.00 97.38 123 SER A O 1
ATOM 934 N N . GLU A 1 124 ? -1.027 13.544 7.621 1.00 97.56 124 GLU A N 1
ATOM 935 C CA . GLU A 1 124 ? 0.388 13.936 7.610 1.00 97.56 124 GLU A CA 1
ATOM 936 C C . GLU A 1 124 ? 1.078 13.485 6.317 1.00 97.56 124 GLU A C 1
ATOM 938 O O . GLU A 1 124 ? 1.703 14.308 5.648 1.00 97.56 124 GLU A O 1
ATOM 943 N N . MET A 1 125 ? 0.897 12.224 5.903 1.00 98.19 125 MET A N 1
ATOM 944 C CA . MET A 1 125 ? 1.446 11.710 4.641 1.00 98.19 125 MET A CA 1
ATOM 945 C C . MET A 1 125 ? 0.938 12.494 3.428 1.00 98.19 125 MET A C 1
ATOM 947 O O . MET A 1 125 ? 1.729 12.842 2.550 1.00 98.19 125 MET A O 1
ATOM 951 N N . LEU A 1 126 ? -0.362 12.800 3.365 1.00 98.00 126 LEU A N 1
ATOM 952 C CA . LEU A 1 126 ? -0.941 13.582 2.267 1.00 98.00 126 LEU A CA 1
ATOM 953 C C . LEU A 1 126 ? -0.374 15.006 2.234 1.00 98.00 126 LEU A C 1
ATOM 955 O O . LEU A 1 126 ? 0.049 15.462 1.174 1.00 98.00 126 LEU A O 1
ATOM 959 N N . THR A 1 127 ? -0.294 15.671 3.389 1.00 97.94 127 THR A N 1
ATOM 960 C CA . THR A 1 127 ? 0.252 17.034 3.499 1.00 97.94 127 THR A CA 1
ATOM 961 C C . THR A 1 127 ? 1.726 17.073 3.090 1.00 97.94 127 THR A C 1
ATOM 963 O O . THR A 1 127 ? 2.125 17.906 2.279 1.00 97.94 127 THR A O 1
ATOM 966 N N . ALA A 1 128 ? 2.536 16.130 3.581 1.00 97.25 128 ALA A N 1
ATOM 967 C CA . ALA A 1 128 ? 3.954 16.053 3.241 1.00 97.25 128 ALA A CA 1
ATOM 968 C C . ALA A 1 128 ? 4.191 15.695 1.772 1.00 97.25 128 ALA A C 1
ATOM 970 O O . ALA A 1 128 ? 5.129 16.198 1.154 1.00 97.25 128 ALA A O 1
ATOM 971 N N . THR A 1 129 ? 3.317 14.867 1.193 1.00 97.12 129 THR A N 1
ATOM 972 C CA . THR A 1 129 ? 3.341 14.568 -0.241 1.00 97.12 129 THR A CA 1
ATOM 973 C C . THR A 1 129 ? 3.192 15.843 -1.065 1.00 97.12 129 THR A C 1
ATOM 975 O O . THR A 1 129 ? 3.931 16.050 -2.021 1.00 97.12 129 THR A O 1
ATOM 978 N N . GLU A 1 130 ? 2.254 16.715 -0.704 1.00 96.50 130 GLU A N 1
ATOM 979 C CA . GLU A 1 130 ? 2.028 17.958 -1.445 1.00 96.50 130 GLU A CA 1
ATOM 980 C C . GLU A 1 130 ? 3.130 18.999 -1.221 1.00 96.50 130 GLU A C 1
ATOM 982 O O . GLU A 1 130 ? 3.460 19.738 -2.147 1.00 96.50 130 GLU A O 1
ATOM 987 N N . ALA A 1 131 ? 3.699 19.055 -0.016 1.00 96.75 131 ALA A N 1
ATOM 988 C CA . ALA A 1 131 ? 4.671 20.078 0.358 1.00 96.75 131 ALA A CA 1
ATOM 989 C C . ALA A 1 131 ? 6.123 19.736 -0.020 1.00 96.75 131 ALA A C 1
ATOM 991 O O . ALA A 1 131 ? 6.894 20.640 -0.343 1.00 96.75 131 ALA A O 1
ATOM 992 N N . HIS A 1 132 ? 6.513 18.459 0.035 1.00 96.50 132 HIS A N 1
ATOM 993 C CA . HIS A 1 132 ? 7.929 18.066 0.025 1.00 96.50 132 HIS A CA 1
ATOM 994 C C . HIS A 1 132 ? 8.304 17.059 -1.065 1.00 96.50 132 HIS A C 1
ATOM 996 O O . HIS A 1 132 ? 9.489 16.907 -1.363 1.00 96.50 132 HIS A O 1
ATOM 1002 N N . VAL A 1 133 ? 7.338 16.370 -1.682 1.00 97.12 133 VAL A N 1
ATOM 1003 C CA . VAL A 1 133 ? 7.643 15.353 -2.696 1.00 97.12 133 VAL A CA 1
ATOM 1004 C C . VAL A 1 133 ? 7.771 15.991 -4.078 1.00 97.12 133 VAL A C 1
ATOM 1006 O O . VAL A 1 133 ? 6.830 16.569 -4.621 1.00 97.12 133 VAL A O 1
ATOM 1009 N N . SER A 1 134 ? 8.953 15.846 -4.677 1.00 96.38 134 SER A N 1
ATOM 1010 C CA . SER A 1 134 ? 9.217 16.282 -6.050 1.00 96.38 134 SER A CA 1
ATOM 1011 C C . SER A 1 134 ? 8.811 15.192 -7.034 1.00 96.38 134 SER A C 1
ATOM 1013 O O . SER A 1 134 ? 9.492 14.180 -7.183 1.00 96.38 134 SER A O 1
ATOM 1015 N N . PHE A 1 135 ? 7.683 15.400 -7.702 1.00 97.12 135 PHE A N 1
ATOM 1016 C CA . PHE A 1 135 ? 7.147 14.442 -8.658 1.00 97.12 135 PHE A CA 1
ATOM 1017 C C . PHE A 1 135 ? 7.734 14.603 -10.060 1.00 97.12 135 PHE A C 1
ATOM 1019 O O . PHE A 1 135 ? 7.910 15.716 -10.557 1.00 97.12 135 PHE A O 1
ATOM 1026 N N . SER A 1 136 ? 7.926 13.477 -10.741 1.00 96.50 136 SER A N 1
ATOM 1027 C CA . SER A 1 136 ? 8.286 13.409 -12.155 1.00 96.50 136 SER A CA 1
ATOM 1028 C C . SER A 1 136 ? 7.375 12.433 -12.906 1.00 96.50 136 SER A C 1
ATOM 1030 O O . SER A 1 136 ? 6.628 11.645 -12.308 1.00 96.50 136 SER A O 1
ATOM 1032 N N . ARG A 1 137 ? 7.411 12.481 -14.239 1.00 96.12 137 ARG A N 1
ATOM 1033 C CA . ARG A 1 137 ? 6.724 11.509 -15.094 1.00 96.12 137 ARG A CA 1
ATOM 1034 C C . ARG A 1 137 ? 7.725 10.488 -15.621 1.00 96.12 137 ARG A C 1
ATOM 1036 O O . ARG A 1 137 ? 8.832 10.834 -16.026 1.00 96.12 137 ARG A O 1
ATOM 1043 N N . ILE A 1 138 ? 7.319 9.224 -15.595 1.00 95.69 138 ILE A N 1
ATOM 1044 C CA . ILE A 1 138 ? 8.108 8.108 -16.121 1.00 95.69 138 ILE A CA 1
ATOM 1045 C C . ILE A 1 138 ? 8.239 8.265 -17.645 1.00 95.69 138 ILE A C 1
ATOM 1047 O O . ILE A 1 138 ? 7.294 8.739 -18.278 1.00 95.69 138 ILE A O 1
ATOM 1051 N N . PRO A 1 139 ? 9.375 7.878 -18.260 1.00 96.06 139 PRO A N 1
ATOM 1052 C CA . PRO A 1 139 ? 9.476 7.781 -19.713 1.00 96.06 139 PRO A CA 1
ATOM 1053 C C . PRO A 1 139 ? 8.288 7.020 -20.313 1.00 96.06 139 PRO A C 1
ATOM 1055 O O . PRO A 1 139 ? 7.909 5.959 -19.810 1.00 96.06 139 PRO A O 1
ATOM 1058 N N . ALA A 1 140 ? 7.720 7.532 -21.405 1.00 94.88 140 ALA A N 1
ATOM 1059 C CA . ALA A 1 140 ? 6.480 7.000 -21.980 1.00 94.88 140 ALA A CA 1
ATOM 1060 C C . ALA A 1 140 ? 6.570 5.497 -22.320 1.00 94.88 140 ALA A C 1
ATOM 1062 O O . ALA A 1 140 ? 5.609 4.750 -22.150 1.00 94.88 140 ALA A O 1
ATOM 1063 N N . GLU A 1 141 ? 7.751 5.030 -22.735 1.00 95.12 141 GLU A N 1
ATOM 1064 C CA . GLU A 1 141 ? 8.028 3.620 -23.039 1.00 95.12 141 GLU A CA 1
ATOM 1065 C C . GLU A 1 141 ? 8.008 2.691 -21.805 1.00 95.12 141 GLU A C 1
ATOM 1067 O O . GLU A 1 141 ? 7.771 1.487 -21.940 1.00 95.12 141 GLU A O 1
ATOM 1072 N N . PHE A 1 142 ? 8.209 3.228 -20.597 1.00 96.56 142 PHE A N 1
ATOM 1073 C CA . PHE A 1 142 ? 8.188 2.470 -19.338 1.00 96.56 142 PHE A CA 1
ATOM 1074 C C . PHE A 1 142 ? 6.870 2.624 -18.566 1.00 96.56 142 PHE A C 1
ATOM 1076 O O . PHE A 1 142 ? 6.550 1.775 -17.725 1.00 96.56 142 PHE A O 1
ATOM 1083 N N . GLU A 1 143 ? 6.098 3.679 -18.841 1.00 95.88 143 GLU A N 1
ATOM 1084 C CA . GLU A 1 143 ? 4.880 4.051 -18.107 1.00 95.88 143 GLU A CA 1
ATOM 1085 C C . GLU A 1 143 ? 3.880 2.882 -17.941 1.00 95.88 143 GLU A C 1
ATOM 1087 O O . GLU A 1 143 ? 3.514 2.598 -16.795 1.00 95.88 143 GLU A O 1
ATOM 1092 N N . PRO A 1 144 ? 3.544 2.085 -18.984 1.00 96.62 144 PRO A N 1
ATOM 1093 C CA . PRO A 1 144 ? 2.614 0.953 -18.858 1.00 96.62 144 PRO A CA 1
ATOM 1094 C C . PRO A 1 144 ? 3.038 -0.117 -17.848 1.00 96.62 144 PRO A C 1
ATOM 1096 O O . PRO A 1 144 ? 2.218 -0.889 -17.346 1.00 96.62 144 PRO A O 1
ATOM 1099 N N . TYR A 1 145 ? 4.337 -0.211 -17.571 1.00 96.69 145 TYR A N 1
ATOM 1100 C CA . TYR A 1 145 ? 4.889 -1.208 -16.670 1.00 96.69 145 TYR A CA 1
ATOM 1101 C C . TYR A 1 145 ? 4.920 -0.684 -15.235 1.00 96.69 145 TYR A C 1
ATOM 1103 O O . TYR A 1 145 ? 4.587 -1.442 -14.329 1.00 96.69 145 TYR A O 1
ATOM 1111 N N . TYR A 1 146 ? 5.291 0.572 -15.012 1.00 96.19 146 TYR A N 1
ATOM 1112 C CA . TYR A 1 146 ? 5.380 1.138 -13.662 1.00 96.19 146 TYR A CA 1
ATOM 1113 C C . TYR A 1 146 ? 4.051 1.661 -13.117 1.00 96.19 146 TYR A C 1
ATOM 1115 O O . TYR A 1 146 ? 3.805 1.559 -11.916 1.00 96.19 146 TYR A O 1
ATOM 1123 N N . MET A 1 147 ? 3.226 2.246 -13.982 1.00 97.12 147 MET A N 1
ATOM 1124 C CA . MET A 1 147 ? 2.014 2.965 -13.583 1.00 97.12 147 MET A CA 1
ATOM 1125 C C . MET A 1 147 ? 0.736 2.259 -14.039 1.00 97.12 147 MET A C 1
ATOM 1127 O O . MET A 1 147 ? -0.351 2.582 -13.563 1.00 97.12 147 MET A O 1
ATOM 1131 N N . GLY A 1 148 ? 0.867 1.250 -14.899 1.00 97.50 148 GLY A N 1
ATOM 1132 C CA . GLY A 1 148 ? -0.263 0.580 -15.523 1.00 97.50 148 GLY A CA 1
ATOM 1133 C C . GLY A 1 148 ? -0.702 1.275 -16.811 1.00 97.50 148 GLY A C 1
ATOM 1134 O O . GLY A 1 148 ? -0.127 2.272 -17.243 1.00 97.50 148 GLY A O 1
ATOM 1135 N N . LEU A 1 149 ? -1.710 0.700 -17.456 1.00 97.81 149 LEU A N 1
ATOM 1136 C CA . LEU A 1 149 ? -2.261 1.187 -18.715 1.00 97.81 149 LEU A CA 1
ATOM 1137 C C . LEU A 1 149 ? -3.040 2.487 -18.500 1.00 97.81 149 LEU A C 1
ATOM 1139 O O . LEU A 1 149 ? -3.781 2.610 -17.524 1.00 97.81 149 LEU A O 1
ATOM 1143 N N . GLU A 1 150 ? -2.893 3.417 -19.449 1.00 95.44 150 GLU A N 1
ATOM 1144 C CA . GLU A 1 150 ? -3.632 4.691 -19.489 1.00 95.44 150 GLU A CA 1
ATOM 1145 C C . GLU A 1 150 ? -3.486 5.523 -18.204 1.00 95.44 150 GLU A C 1
ATOM 1147 O O . GLU A 1 150 ? -4.408 6.213 -17.770 1.00 95.44 150 GLU A O 1
ATOM 1152 N N . SER A 1 151 ? -2.313 5.442 -17.575 1.00 94.44 151 SER A N 1
ATOM 1153 C CA . SER A 1 151 ? -2.031 6.160 -16.340 1.00 94.44 151 SER A CA 1
ATOM 1154 C C . SER A 1 151 ? -2.060 7.677 -16.550 1.00 94.44 151 SER A C 1
ATOM 1156 O O . SER A 1 151 ? -1.440 8.212 -17.465 1.00 94.44 151 SER A O 1
ATOM 1158 N N . ARG A 1 152 ? -2.735 8.388 -15.643 1.00 95.44 152 ARG A N 1
ATOM 1159 C CA . ARG A 1 152 ? -2.732 9.859 -15.560 1.00 95.44 152 ARG A CA 1
ATOM 1160 C C . ARG A 1 152 ? -2.111 10.315 -14.257 1.00 95.44 152 ARG A C 1
ATOM 1162 O O . ARG A 1 152 ? -2.726 11.005 -13.443 1.00 95.44 152 ARG A O 1
ATOM 1169 N N . GLU A 1 153 ? -0.891 9.858 -14.041 1.00 97.12 153 GLU A N 1
ATOM 1170 C CA . GLU A 1 153 ? -0.210 10.016 -12.771 1.00 97.12 153 GLU A CA 1
ATOM 1171 C C . GLU A 1 153 ? 1.241 10.413 -12.940 1.00 97.12 153 GLU A C 1
ATOM 1173 O O . GLU A 1 153 ? 1.922 10.039 -13.897 1.00 97.12 153 GLU A O 1
ATOM 1178 N N . ARG A 1 154 ? 1.717 11.113 -11.922 1.00 97.38 154 ARG A N 1
ATOM 1179 C CA . ARG A 1 154 ? 3.126 11.364 -11.668 1.00 97.38 154 ARG A CA 1
ATOM 1180 C C . ARG A 1 154 ? 3.581 10.534 -10.477 1.00 97.38 154 ARG A C 1
ATOM 1182 O O . ARG A 1 154 ? 2.768 10.053 -9.685 1.00 97.38 154 ARG A O 1
ATOM 1189 N N . HIS A 1 155 ? 4.886 10.366 -10.352 1.00 97.94 155 HIS A N 1
ATOM 1190 C CA . HIS A 1 155 ? 5.473 9.524 -9.320 1.00 97.94 155 HIS A CA 1
ATOM 1191 C C . HIS A 1 155 ? 6.699 10.177 -8.689 1.00 97.94 155 HIS A C 1
ATOM 1193 O O . HIS A 1 155 ? 7.302 11.083 -9.263 1.00 97.94 155 HIS A O 1
ATOM 1199 N N . ALA A 1 156 ? 7.052 9.696 -7.508 1.00 97.94 156 ALA A N 1
ATOM 1200 C CA . ALA A 1 156 ? 8.321 9.948 -6.858 1.00 97.94 156 ALA A CA 1
ATOM 1201 C C . ALA A 1 156 ? 8.770 8.667 -6.155 1.00 97.94 156 ALA A C 1
ATOM 1203 O O . ALA A 1 156 ? 7.950 7.931 -5.600 1.00 97.94 156 ALA A O 1
ATOM 1204 N N . LEU A 1 157 ? 10.068 8.392 -6.193 1.00 97.38 157 LEU A N 1
ATOM 1205 C CA . LEU A 1 157 ? 10.683 7.348 -5.384 1.00 97.38 157 LEU A CA 1
ATOM 1206 C C . LEU A 1 157 ? 11.191 7.993 -4.099 1.00 97.38 157 LEU A C 1
ATOM 1208 O O . LEU A 1 157 ? 11.924 8.976 -4.158 1.00 97.38 157 LEU A O 1
ATOM 1212 N N . ILE A 1 158 ? 10.791 7.451 -2.952 1.00 97.75 158 ILE A N 1
ATOM 1213 C CA . ILE A 1 158 ? 11.333 7.869 -1.663 1.00 97.75 158 ILE A CA 1
ATOM 1214 C C . ILE A 1 158 ? 12.597 7.057 -1.420 1.00 97.75 158 ILE A C 1
ATOM 1216 O O . ILE A 1 158 ? 12.534 5.847 -1.189 1.00 97.75 158 ILE A O 1
ATOM 1220 N N . ASP A 1 159 ? 13.737 7.729 -1.518 1.00 96.31 159 ASP A N 1
ATOM 1221 C CA . ASP A 1 159 ? 15.010 7.205 -1.052 1.00 96.31 159 ASP A CA 1
ATOM 1222 C C . ASP A 1 159 ? 15.268 7.728 0.361 1.00 96.31 159 ASP A C 1
ATOM 1224 O O . ASP A 1 159 ? 15.526 8.913 0.550 1.00 96.31 159 ASP A O 1
ATOM 1228 N N . PHE A 1 160 ? 15.155 6.851 1.358 1.00 94.94 160 PHE A N 1
ATOM 1229 C CA . PHE A 1 160 ? 15.315 7.216 2.766 1.00 94.94 160 PHE A CA 1
ATOM 1230 C C . PHE A 1 160 ? 16.753 7.608 3.136 1.00 94.94 160 PHE A C 1
ATOM 1232 O O . PHE A 1 160 ? 16.955 8.176 4.209 1.00 94.94 160 PHE A O 1
ATOM 1239 N N . GLU A 1 161 ? 17.738 7.316 2.280 1.00 96.19 161 GLU A N 1
ATOM 1240 C CA . GLU A 1 161 ? 19.129 7.742 2.479 1.00 96.19 161 GLU A CA 1
ATOM 1241 C C . GLU A 1 161 ? 19.371 9.171 1.967 1.00 96.19 161 GLU A C 1
ATOM 1243 O O . GLU A 1 161 ? 20.250 9.867 2.477 1.00 96.19 161 GLU A O 1
ATOM 1248 N N . GLU A 1 162 ? 18.576 9.625 0.991 1.00 95.81 162 GLU A N 1
ATOM 1249 C CA . GLU A 1 162 ? 18.759 10.917 0.315 1.00 95.81 162 GLU A CA 1
ATOM 1250 C C . GLU A 1 162 ? 17.639 11.935 0.600 1.00 95.81 162 GLU A C 1
ATOM 1252 O O . GLU A 1 162 ? 17.803 13.127 0.321 1.00 95.81 162 GLU A O 1
ATOM 1257 N N . CYS A 1 163 ? 16.488 11.509 1.133 1.00 94.56 163 CYS A N 1
ATOM 1258 C CA . CYS A 1 163 ? 15.360 12.402 1.394 1.00 94.56 163 CYS A CA 1
ATOM 1259 C C . CYS A 1 163 ? 15.508 13.205 2.697 1.00 94.56 163 CYS A C 1
ATOM 1261 O O . CYS A 1 163 ? 16.374 12.952 3.530 1.00 94.56 163 CYS A O 1
ATOM 1263 N N . SER A 1 164 ? 14.635 14.199 2.888 1.00 96.12 164 SER A N 1
ATOM 1264 C CA . SER A 1 164 ? 14.618 14.993 4.119 1.00 96.12 164 SER A CA 1
ATOM 1265 C C . SER A 1 164 ? 14.216 14.155 5.338 1.00 96.12 164 SER A C 1
ATOM 1267 O O . SER A 1 164 ? 13.387 13.247 5.235 1.00 96.12 164 SER A O 1
ATOM 1269 N N . ASP A 1 165 ? 14.723 14.529 6.518 1.00 96.62 165 ASP A N 1
ATOM 1270 C CA . ASP A 1 165 ? 14.358 13.903 7.800 1.00 96.62 165 ASP A CA 1
ATOM 1271 C C . ASP A 1 165 ? 12.838 13.889 8.034 1.00 96.62 165 ASP A C 1
ATOM 1273 O O . ASP A 1 165 ? 12.291 12.959 8.628 1.00 96.62 165 ASP A O 1
ATOM 1277 N N . GLU A 1 166 ? 12.137 14.913 7.541 1.00 95.69 166 GLU A N 1
ATOM 1278 C CA . GLU A 1 166 ? 10.682 15.014 7.620 1.00 95.69 166 GLU A CA 1
ATOM 1279 C C . GLU A 1 166 ? 9.976 13.926 6.801 1.00 95.69 166 GLU A C 1
ATOM 1281 O O . GLU A 1 166 ? 9.093 13.248 7.332 1.00 95.69 166 GLU A O 1
ATOM 1286 N N . LEU A 1 167 ? 10.389 13.699 5.547 1.00 96.50 167 LEU A N 1
ATOM 1287 C CA . LEU A 1 167 ? 9.842 12.616 4.724 1.00 96.50 167 LEU A CA 1
ATOM 1288 C C . LEU A 1 167 ? 10.163 11.249 5.333 1.00 96.50 167 LEU A C 1
ATOM 1290 O O . LEU A 1 167 ? 9.279 10.392 5.402 1.00 96.50 167 LEU A O 1
ATOM 1294 N N . THR A 1 168 ? 11.381 11.066 5.849 1.00 97.06 168 THR A N 1
ATOM 1295 C CA . THR A 1 168 ? 11.771 9.840 6.554 1.00 97.06 168 THR A CA 1
ATOM 1296 C C . THR A 1 168 ? 10.873 9.588 7.760 1.00 97.06 168 THR A C 1
ATOM 1298 O O . THR A 1 168 ? 10.315 8.497 7.894 1.00 97.06 168 THR A O 1
ATOM 1301 N N . ARG A 1 169 ? 10.649 10.595 8.613 1.00 96.94 169 ARG A N 1
ATOM 1302 C CA . ARG A 1 169 ? 9.757 10.471 9.778 1.00 96.94 169 ARG A CA 1
ATOM 1303 C C . ARG A 1 169 ? 8.339 10.074 9.363 1.00 96.94 169 ARG A C 1
ATOM 1305 O O . ARG A 1 169 ? 7.754 9.205 9.996 1.00 96.94 169 ARG A O 1
ATOM 1312 N N . ILE A 1 170 ? 7.802 10.698 8.318 1.00 97.31 170 ILE A N 1
ATOM 1313 C CA . ILE A 1 170 ? 6.396 10.542 7.917 1.00 97.31 170 ILE A CA 1
ATOM 1314 C C . ILE A 1 170 ? 6.142 9.214 7.185 1.00 97.31 170 ILE A C 1
ATOM 1316 O O . ILE A 1 170 ? 5.113 8.580 7.413 1.00 97.31 170 ILE A O 1
ATOM 1320 N N . PHE A 1 171 ? 7.067 8.761 6.333 1.00 97.75 171 PHE A N 1
ATOM 1321 C CA . PHE A 1 171 ? 6.869 7.560 5.509 1.00 97.75 171 PHE A CA 1
ATOM 1322 C C . PHE A 1 171 ? 7.516 6.283 6.061 1.00 97.75 171 PHE A C 1
ATOM 1324 O O . PHE A 1 171 ? 7.159 5.195 5.602 1.00 97.75 171 PHE A O 1
ATOM 1331 N N . SER A 1 172 ? 8.427 6.370 7.038 1.00 97.19 172 SER A N 1
ATOM 1332 C CA . SER A 1 172 ? 9.158 5.197 7.558 1.00 97.19 172 SER A CA 1
ATOM 1333 C C . SER A 1 172 ? 8.244 4.119 8.140 1.00 97.19 172 SER A C 1
ATOM 1335 O O . SER A 1 172 ? 8.485 2.928 7.924 1.00 97.19 172 SER A O 1
ATOM 1337 N N . ASP A 1 173 ? 7.163 4.502 8.821 1.00 95.88 173 ASP A N 1
ATOM 1338 C CA . ASP A 1 173 ? 6.207 3.542 9.373 1.00 95.88 173 ASP A CA 1
ATOM 1339 C C . ASP A 1 173 ? 5.441 2.808 8.267 1.00 95.88 173 ASP A C 1
ATOM 1341 O O . ASP A 1 173 ? 5.320 1.580 8.309 1.00 95.88 173 ASP A O 1
ATOM 1345 N N . ALA A 1 174 ? 4.971 3.527 7.243 1.00 96.94 174 ALA A N 1
ATOM 1346 C CA . ALA A 1 174 ? 4.294 2.926 6.094 1.00 96.94 174 ALA A CA 1
ATOM 1347 C C . ALA A 1 174 ? 5.232 1.986 5.315 1.00 96.94 174 ALA A C 1
ATOM 1349 O O . ALA A 1 174 ? 4.853 0.861 4.976 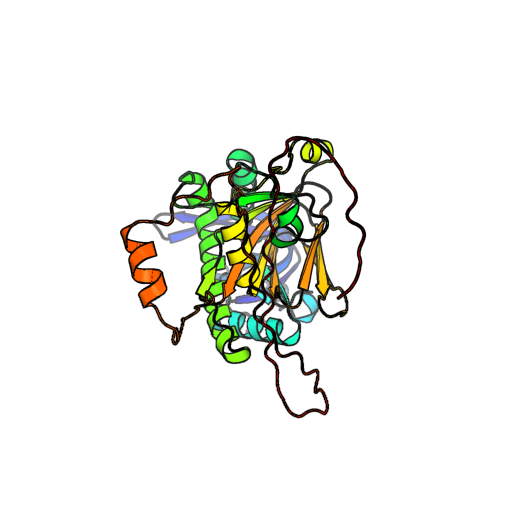1.00 96.94 174 ALA A O 1
ATOM 1350 N N . ASP A 1 175 ? 6.477 2.404 5.095 1.00 98.00 175 ASP A N 1
ATOM 1351 C CA . ASP A 1 175 ? 7.506 1.606 4.428 1.00 98.00 175 ASP A CA 1
ATOM 1352 C C . ASP A 1 175 ? 7.886 0.346 5.234 1.00 98.00 175 ASP A C 1
ATOM 1354 O O . ASP A 1 175 ? 7.964 -0.767 4.696 1.00 98.00 175 ASP A O 1
ATOM 1358 N N . THR A 1 176 ? 8.009 0.481 6.557 1.00 97.12 176 THR A N 1
ATOM 1359 C CA . THR A 1 176 ? 8.237 -0.641 7.479 1.00 97.12 176 THR A CA 1
ATOM 1360 C C . THR A 1 176 ? 7.064 -1.622 7.465 1.00 97.12 176 THR A C 1
ATOM 1362 O O . THR A 1 176 ? 7.279 -2.840 7.472 1.00 97.12 176 THR A O 1
ATOM 1365 N N . ARG A 1 177 ? 5.814 -1.133 7.421 1.00 95.94 177 ARG A N 1
ATOM 1366 C CA . ARG A 1 177 ? 4.619 -1.989 7.295 1.00 95.94 177 ARG A CA 1
ATOM 1367 C C . ARG A 1 177 ? 4.650 -2.794 5.996 1.00 95.94 177 ARG A C 1
ATOM 1369 O O . ARG A 1 177 ? 4.471 -4.012 6.048 1.00 95.94 177 ARG A O 1
ATOM 1376 N N . LEU A 1 178 ? 4.930 -2.148 4.863 1.00 97.31 178 LEU A N 1
ATOM 1377 C CA . LEU A 1 178 ? 5.024 -2.813 3.558 1.00 97.31 178 LEU A CA 1
ATOM 1378 C C . LEU A 1 178 ? 6.180 -3.823 3.499 1.00 97.31 178 LEU A C 1
ATOM 1380 O O . LEU A 1 178 ? 6.010 -4.906 2.940 1.00 97.31 178 LEU A O 1
ATOM 1384 N N . THR A 1 179 ? 7.318 -3.516 4.128 1.00 97.56 179 THR A N 1
ATOM 1385 C CA . THR A 1 179 ? 8.452 -4.450 4.263 1.00 97.56 179 THR A CA 1
ATOM 1386 C C . THR A 1 179 ? 8.038 -5.706 5.018 1.00 97.56 179 THR A C 1
ATOM 1388 O O . THR A 1 179 ? 8.147 -6.810 4.492 1.00 97.56 179 THR A O 1
ATOM 1391 N N . ARG A 1 180 ? 7.473 -5.541 6.218 1.00 96.56 180 ARG A N 1
ATOM 1392 C CA . ARG A 1 180 ? 7.047 -6.663 7.069 1.00 96.56 180 ARG A CA 1
ATOM 1393 C C . ARG A 1 180 ? 5.970 -7.518 6.405 1.00 96.56 180 ARG A C 1
ATOM 1395 O O . ARG A 1 180 ? 5.980 -8.742 6.549 1.00 96.56 180 ARG A O 1
ATOM 1402 N N . LEU A 1 181 ? 5.045 -6.884 5.682 1.00 96.00 181 LEU A N 1
ATOM 1403 C CA . LEU A 1 181 ? 4.046 -7.587 4.883 1.00 96.00 181 LEU A CA 1
ATOM 1404 C C . LEU A 1 181 ? 4.716 -8.409 3.774 1.00 96.00 181 LEU A C 1
ATOM 1406 O O . LEU A 1 181 ? 4.429 -9.597 3.642 1.00 96.00 181 LEU A O 1
ATOM 1410 N N . GLY A 1 182 ? 5.630 -7.795 3.018 1.00 97.00 182 GLY A N 1
ATOM 1411 C CA . GLY A 1 182 ? 6.388 -8.455 1.958 1.00 97.00 182 GLY A CA 1
ATOM 1412 C C . GLY A 1 182 ? 7.190 -9.656 2.458 1.00 97.00 182 GLY A C 1
ATOM 1413 O O . GLY A 1 182 ? 7.136 -10.715 1.835 1.00 97.00 182 GLY A O 1
ATOM 1414 N N . ASP A 1 183 ? 7.861 -9.527 3.603 1.00 96.81 183 ASP A N 1
ATOM 1415 C CA . ASP A 1 183 ? 8.624 -10.611 4.232 1.00 96.81 183 ASP A CA 1
ATOM 1416 C C . ASP A 1 183 ? 7.720 -11.784 4.629 1.00 96.81 183 ASP A C 1
ATOM 1418 O O . ASP A 1 183 ? 8.019 -12.940 4.327 1.00 96.81 183 ASP A O 1
ATOM 1422 N N . SER A 1 184 ? 6.573 -11.488 5.244 1.00 96.25 184 SER A N 1
ATOM 1423 C CA . SER A 1 184 ? 5.627 -12.515 5.696 1.00 96.25 184 SER A CA 1
ATOM 1424 C C . SER A 1 184 ? 4.984 -13.242 4.508 1.00 96.25 184 SER A C 1
ATOM 1426 O O . SER A 1 184 ? 4.926 -14.472 4.473 1.00 96.25 184 SER A O 1
ATOM 1428 N N . VAL A 1 185 ? 4.547 -12.492 3.490 1.00 96.62 185 VAL A N 1
ATOM 1429 C CA . VAL A 1 185 ? 3.944 -13.052 2.268 1.00 96.62 185 VAL A CA 1
ATOM 1430 C C . VAL A 1 185 ? 4.982 -13.827 1.448 1.00 96.62 185 VAL A C 1
ATOM 1432 O O . VAL A 1 185 ? 4.650 -14.858 0.866 1.00 96.62 185 VAL A O 1
ATOM 1435 N N . SER A 1 186 ? 6.245 -13.391 1.430 1.00 96.06 186 SER A N 1
ATOM 1436 C CA . SER A 1 186 ? 7.353 -14.080 0.750 1.00 96.06 186 SER A CA 1
ATOM 1437 C C . SER A 1 186 ? 7.529 -15.521 1.230 1.00 96.06 186 SER A C 1
ATOM 1439 O O . SER A 1 186 ? 7.647 -16.430 0.403 1.00 96.06 186 SER A O 1
ATOM 1441 N N . VAL A 1 187 ? 7.506 -15.743 2.550 1.00 95.56 187 VAL A N 1
ATOM 1442 C CA . VAL A 1 187 ? 7.638 -17.086 3.138 1.00 95.56 187 VAL A CA 1
ATOM 1443 C C . VAL A 1 187 ? 6.518 -17.995 2.631 1.00 95.56 187 VAL A C 1
ATOM 1445 O O . VAL A 1 187 ? 6.793 -19.053 2.065 1.00 95.56 187 VAL A O 1
ATOM 1448 N N . ALA A 1 188 ? 5.269 -17.537 2.724 1.00 94.75 188 ALA A N 1
ATOM 1449 C CA . ALA A 1 188 ? 4.110 -18.319 2.305 1.00 94.75 188 ALA A CA 1
ATOM 1450 C C . ALA A 1 188 ? 4.044 -18.541 0.777 1.00 94.75 188 ALA A C 1
ATOM 1452 O O . ALA A 1 188 ? 3.656 -19.618 0.317 1.00 94.75 188 ALA A O 1
ATOM 1453 N N . LEU A 1 189 ? 4.455 -17.560 -0.040 1.00 96.06 189 LEU A N 1
ATOM 1454 C CA . LEU A 1 189 ? 4.521 -17.713 -1.501 1.00 96.06 189 LEU A CA 1
ATOM 1455 C C . LEU A 1 189 ? 5.618 -18.688 -1.936 1.00 96.06 189 LEU A C 1
ATOM 1457 O O . LEU A 1 189 ? 5.422 -19.426 -2.906 1.00 96.06 189 LEU A O 1
ATOM 1461 N N . ARG A 1 190 ? 6.754 -18.724 -1.232 1.00 96.00 190 ARG A N 1
ATOM 1462 C CA . ARG A 1 190 ? 7.838 -19.668 -1.524 1.00 96.00 190 ARG A CA 1
ATOM 1463 C C . ARG A 1 190 ? 7.372 -21.111 -1.363 1.00 96.00 190 ARG A C 1
ATOM 1465 O O . ARG A 1 190 ? 7.693 -21.938 -2.210 1.00 96.00 190 ARG A O 1
ATOM 1472 N N . GLU A 1 191 ? 6.617 -21.404 -0.312 1.00 94.31 191 GLU A N 1
ATOM 1473 C CA . GLU A 1 191 ? 6.101 -22.752 -0.052 1.00 94.31 191 GLU A CA 1
ATOM 1474 C C . GLU A 1 191 ? 5.066 -23.189 -1.093 1.00 94.31 191 GLU A C 1
ATOM 1476 O O . GLU A 1 191 ? 5.059 -24.346 -1.507 1.00 94.31 191 GLU A O 1
ATOM 1481 N N . LYS A 1 192 ? 4.212 -22.263 -1.548 1.00 94.75 192 LYS A N 1
ATOM 1482 C CA . LYS A 1 192 ? 3.079 -22.585 -2.431 1.00 94.75 192 LYS A CA 1
ATOM 1483 C C . LYS A 1 192 ? 3.413 -22.533 -3.923 1.00 94.75 192 LYS A C 1
ATOM 1485 O O . LYS A 1 192 ? 2.869 -23.321 -4.688 1.00 94.75 192 LYS A O 1
ATOM 1490 N N . LEU A 1 193 ? 4.277 -21.608 -4.350 1.00 93.56 193 LEU A N 1
ATOM 1491 C CA . LEU A 1 193 ? 4.611 -21.385 -5.768 1.00 93.56 193 LEU A CA 1
ATOM 1492 C C . LEU A 1 193 ? 6.072 -21.688 -6.112 1.00 93.56 193 LEU A C 1
ATOM 1494 O O . LEU A 1 193 ? 6.449 -21.595 -7.276 1.00 93.56 193 LEU A O 1
ATOM 1498 N N . GLY A 1 194 ? 6.928 -21.965 -5.124 1.00 93.69 194 GLY A N 1
ATOM 1499 C CA . GLY A 1 194 ? 8.379 -22.026 -5.335 1.00 93.69 194 GLY A CA 1
ATOM 1500 C C . GLY A 1 194 ? 9.011 -20.662 -5.648 1.00 93.69 194 GLY A C 1
ATOM 1501 O O . GLY A 1 194 ? 10.220 -20.569 -5.863 1.00 93.69 194 GLY A O 1
ATOM 1502 N N . THR A 1 195 ? 8.223 -19.583 -5.653 1.00 89.81 195 THR A N 1
ATOM 1503 C CA . THR A 1 195 ? 8.695 -18.234 -5.963 1.00 89.81 195 THR A CA 1
ATOM 1504 C C . THR A 1 195 ? 9.424 -17.653 -4.765 1.00 89.81 195 THR A C 1
ATOM 1506 O O . THR A 1 195 ? 8.819 -17.297 -3.757 1.00 89.81 195 THR A O 1
ATOM 1509 N N . ARG A 1 196 ? 10.743 -17.502 -4.886 1.00 94.62 196 ARG A N 1
ATOM 1510 C CA . ARG A 1 196 ? 11.557 -16.830 -3.873 1.00 94.62 196 ARG A CA 1
ATOM 1511 C C . ARG A 1 196 ? 11.551 -15.321 -4.105 1.00 94.62 196 ARG A C 1
ATOM 1513 O O . ARG A 1 196 ? 12.207 -14.840 -5.032 1.00 94.62 196 ARG A O 1
ATOM 1520 N N . ILE A 1 197 ? 10.855 -14.580 -3.246 1.00 97.00 197 ILE A N 1
ATOM 1521 C CA . ILE A 1 197 ? 11.027 -13.127 -3.146 1.00 97.00 197 ILE A CA 1
ATOM 1522 C C . ILE A 1 197 ? 12.343 -12.856 -2.407 1.00 97.00 197 ILE A C 1
ATOM 1524 O O . ILE A 1 197 ? 12.659 -13.495 -1.405 1.00 97.00 197 ILE A O 1
ATOM 1528 N N . THR A 1 198 ? 13.148 -11.952 -2.954 1.00 96.62 198 THR A N 1
ATOM 1529 C CA . THR A 1 198 ? 14.504 -11.618 -2.478 1.00 96.62 198 THR A CA 1
ATOM 1530 C C . THR A 1 198 ? 14.643 -10.173 -2.023 1.00 96.62 198 THR A C 1
ATOM 1532 O O . THR A 1 198 ? 15.673 -9.809 -1.472 1.00 96.62 198 THR A O 1
ATOM 1535 N N . GLY A 1 199 ? 13.626 -9.349 -2.256 1.00 96.81 199 GLY A N 1
ATOM 1536 C CA . GLY A 1 199 ? 13.590 -7.964 -1.815 1.00 96.81 199 GLY A CA 1
ATOM 1537 C C . GLY A 1 199 ? 12.373 -7.251 -2.378 1.00 96.81 199 GLY A C 1
ATOM 1538 O O . GLY A 1 199 ? 11.470 -7.882 -2.936 1.00 96.81 199 GLY A O 1
ATOM 1539 N N . ARG A 1 200 ? 12.376 -5.927 -2.272 1.00 97.81 200 ARG A N 1
ATOM 1540 C CA . ARG A 1 200 ? 11.355 -5.053 -2.845 1.00 97.81 200 ARG A CA 1
ATOM 1541 C C . ARG A 1 200 ? 11.987 -3.805 -3.445 1.00 97.81 200 ARG A C 1
ATOM 1543 O O . ARG A 1 200 ? 13.161 -3.537 -3.205 1.00 97.81 200 ARG A O 1
ATOM 1550 N N . THR A 1 201 ? 11.222 -3.055 -4.223 1.00 98.06 201 THR A N 1
ATOM 1551 C CA . THR A 1 201 ? 11.624 -1.698 -4.614 1.00 98.06 201 THR A CA 1
ATOM 1552 C C . THR A 1 201 ? 11.443 -0.721 -3.457 1.00 98.06 201 THR A C 1
ATOM 1554 O O . THR A 1 201 ? 10.611 -0.954 -2.568 1.00 98.06 201 THR A O 1
ATOM 1557 N N . ASN A 1 202 ? 12.136 0.415 -3.536 1.00 97.69 202 ASN A N 1
ATOM 1558 C CA . ASN A 1 202 ? 11.857 1.585 -2.706 1.00 97.69 202 ASN A CA 1
ATOM 1559 C C . ASN A 1 202 ? 10.372 1.970 -2.791 1.00 97.69 202 ASN A C 1
ATOM 1561 O O . ASN A 1 202 ? 9.661 1.595 -3.739 1.00 97.69 202 ASN A O 1
ATOM 1565 N N . LEU A 1 203 ? 9.907 2.695 -1.775 1.00 98.44 203 LEU A N 1
ATOM 1566 C CA . LEU A 1 203 ? 8.539 3.184 -1.717 1.00 98.44 203 LEU A CA 1
ATOM 1567 C C . LEU A 1 203 ? 8.307 4.190 -2.845 1.00 98.44 203 LEU A C 1
ATOM 1569 O O . LEU A 1 203 ? 8.962 5.228 -2.916 1.00 98.44 203 LEU A O 1
ATOM 1573 N N . MET A 1 204 ? 7.366 3.881 -3.728 1.00 98.44 204 MET A N 1
ATOM 1574 C CA . MET A 1 204 ? 6.928 4.786 -4.780 1.00 98.44 204 MET A CA 1
ATOM 1575 C C . MET A 1 204 ? 5.660 5.502 -4.328 1.00 98.44 204 MET A C 1
ATOM 1577 O O . MET A 1 204 ? 4.649 4.858 -4.054 1.00 98.44 204 MET A O 1
ATOM 1581 N N . VAL A 1 205 ? 5.696 6.830 -4.297 1.00 98.56 205 VAL A N 1
ATOM 1582 C CA . VAL A 1 205 ? 4.507 7.665 -4.115 1.00 98.56 205 VAL A CA 1
ATOM 1583 C C . VAL A 1 205 ? 3.983 8.031 -5.495 1.00 98.56 205 VAL A C 1
ATOM 1585 O O . VAL A 1 205 ? 4.704 8.597 -6.314 1.00 98.56 205 VAL A O 1
ATOM 1588 N N . ARG A 1 206 ? 2.729 7.689 -5.767 1.00 98.25 206 ARG A N 1
ATOM 1589 C CA . ARG A 1 206 ? 2.015 8.001 -7.008 1.00 98.25 206 ARG A CA 1
ATOM 1590 C C . ARG A 1 206 ? 0.939 9.030 -6.711 1.00 98.25 206 ARG A C 1
ATOM 1592 O O . ARG A 1 206 ? 0.283 8.943 -5.672 1.00 98.25 206 ARG A O 1
ATOM 1599 N N . GLN A 1 207 ? 0.739 9.973 -7.621 1.00 98.25 207 GLN A N 1
ATOM 1600 C CA . GLN A 1 207 ? -0.320 10.965 -7.503 1.00 98.25 207 GLN A CA 1
ATOM 1601 C C . GLN A 1 207 ? -0.985 11.212 -8.855 1.00 98.25 207 GLN A C 1
ATOM 1603 O O . GLN A 1 207 ? -0.301 11.474 -9.846 1.00 98.25 207 GLN A O 1
ATOM 1608 N N . THR A 1 208 ? -2.315 11.149 -8.894 1.00 97.81 208 THR A N 1
ATOM 1609 C CA . THR A 1 208 ? -3.084 11.511 -10.092 1.00 97.81 208 THR A CA 1
ATOM 1610 C C . THR A 1 208 ? -3.062 13.013 -10.326 1.00 97.81 208 THR A C 1
ATOM 1612 O O . THR A 1 208 ? -3.079 13.813 -9.384 1.00 97.81 208 THR A O 1
ATOM 1615 N N . PHE A 1 209 ? -3.035 13.403 -11.599 1.00 97.25 209 PHE A N 1
ATOM 1616 C CA . PHE A 1 209 ? -3.180 14.803 -11.974 1.00 97.25 209 PHE A CA 1
ATOM 1617 C C . PHE A 1 209 ? -4.580 15.307 -11.614 1.00 97.25 209 PHE A C 1
ATOM 1619 O O . PHE A 1 209 ? -5.579 14.598 -11.741 1.00 97.25 209 PHE A O 1
ATOM 1626 N N . SER A 1 210 ? -4.661 16.559 -11.178 1.00 95.44 210 SER A N 1
ATOM 1627 C CA . SER A 1 210 ? -5.930 17.192 -10.802 1.00 95.44 210 SER A CA 1
ATOM 1628 C C . SER A 1 210 ? -6.764 17.546 -12.033 1.00 95.44 210 SER A C 1
ATOM 1630 O O . SER A 1 210 ? -7.990 17.585 -11.959 1.00 95.44 210 SER A O 1
ATOM 1632 N N . ASN A 1 211 ? -6.095 17.843 -13.151 1.00 95.69 211 ASN A N 1
ATOM 1633 C CA . ASN A 1 211 ? -6.687 18.236 -14.425 1.00 95.69 211 ASN A CA 1
ATOM 1634 C C . ASN A 1 211 ? -5.693 18.018 -15.585 1.00 95.69 211 ASN A C 1
ATOM 1636 O O . ASN A 1 211 ? -4.523 17.698 -15.373 1.00 95.69 211 ASN A O 1
ATOM 1640 N N . SER A 1 212 ? -6.174 18.208 -16.816 1.00 95.50 212 SER A N 1
ATOM 1641 C CA . SER A 1 212 ? -5.385 18.064 -18.047 1.00 95.50 212 SER A CA 1
ATOM 1642 C C . SER A 1 212 ? -4.238 19.066 -18.171 1.00 95.50 212 SER A C 1
ATOM 1644 O O . SER A 1 212 ? -3.235 18.758 -18.807 1.00 95.50 212 SER A O 1
ATOM 1646 N N . ASP A 1 213 ? -4.364 20.253 -17.576 1.00 96.50 213 ASP A N 1
ATOM 1647 C CA . ASP A 1 213 ? -3.333 21.292 -17.660 1.00 96.50 213 ASP A CA 1
ATOM 1648 C C . ASP A 1 213 ? -2.118 20.912 -16.804 1.00 96.50 213 ASP A C 1
ATOM 1650 O O . ASP A 1 213 ? -0.974 21.049 -17.236 1.00 96.50 213 ASP A O 1
ATOM 1654 N N . GLU A 1 214 ? -2.354 20.366 -15.605 1.00 95.38 214 GLU A N 1
ATOM 1655 C CA . GLU A 1 214 ? -1.308 19.802 -14.743 1.00 95.38 214 GLU A CA 1
ATOM 1656 C C . GLU A 1 214 ? -0.592 18.633 -15.440 1.00 95.38 214 GLU A C 1
ATOM 1658 O O . GLU A 1 214 ? 0.637 18.557 -15.404 1.00 95.38 214 GLU A O 1
ATOM 1663 N N . GLU A 1 215 ? -1.345 17.768 -16.129 1.00 95.56 215 GLU A N 1
ATOM 1664 C CA . GLU A 1 215 ? -0.789 16.669 -16.926 1.00 95.56 215 GLU A CA 1
ATOM 1665 C C . GLU A 1 215 ? 0.074 17.178 -18.093 1.00 95.56 215 GLU A C 1
ATOM 1667 O O . GLU A 1 215 ? 1.197 16.708 -18.278 1.00 95.56 215 GLU A O 1
ATOM 1672 N N . ALA A 1 216 ? -0.406 18.167 -18.853 1.00 95.31 216 ALA A N 1
ATOM 1673 C CA . ALA A 1 216 ? 0.318 18.737 -19.992 1.00 95.31 216 ALA A CA 1
ATOM 1674 C C . ALA A 1 216 ? 1.632 19.427 -19.580 1.00 95.31 216 ALA A C 1
ATOM 1676 O O . ALA A 1 216 ? 2.606 19.430 -20.342 1.00 95.31 216 ALA A O 1
ATOM 1677 N N . ASN A 1 217 ? 1.672 19.986 -18.367 1.00 95.75 217 ASN A N 1
ATOM 1678 C CA . ASN A 1 217 ? 2.868 20.600 -17.793 1.00 95.75 217 ASN A CA 1
ATOM 1679 C C . ASN A 1 217 ? 3.890 19.564 -17.287 1.00 95.75 217 ASN A C 1
ATOM 1681 O O . ASN A 1 217 ? 5.079 19.872 -17.201 1.00 95.75 217 ASN A O 1
ATOM 1685 N N . CYS A 1 218 ? 3.463 18.335 -16.985 1.00 94.50 218 CYS A N 1
ATOM 1686 C CA . CYS A 1 218 ? 4.325 17.253 -16.511 1.00 94.50 218 CYS A CA 1
ATOM 1687 C C . CYS A 1 218 ? 4.732 16.331 -17.671 1.00 94.50 218 CYS A C 1
ATOM 1689 O O . CYS A 1 218 ? 4.195 15.235 -17.861 1.00 94.50 218 CYS A O 1
ATOM 1691 N N . LYS A 1 219 ? 5.685 16.798 -18.484 1.00 92.88 219 LYS A N 1
ATOM 1692 C CA . LYS A 1 219 ? 6.155 16.049 -19.655 1.00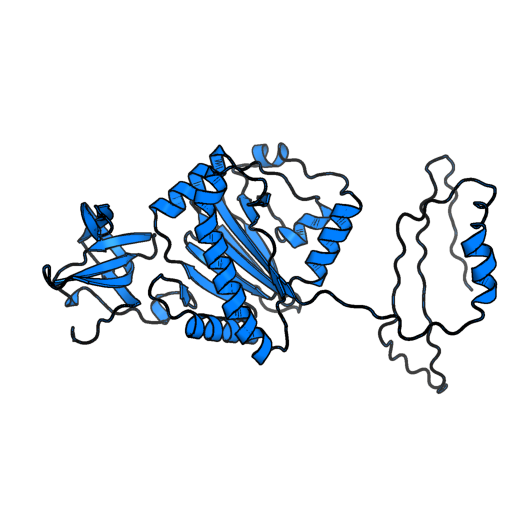 92.88 219 LYS A CA 1
ATOM 1693 C C . LYS A 1 219 ? 6.967 14.811 -19.247 1.00 92.88 219 LYS A C 1
ATOM 1695 O O . LYS A 1 219 ? 7.769 14.901 -18.316 1.00 92.88 219 LYS A O 1
ATOM 1700 N N . PRO A 1 220 ? 6.782 13.669 -19.934 1.00 91.88 220 PRO A N 1
ATOM 1701 C CA . PRO A 1 220 ? 7.642 12.508 -19.746 1.00 91.88 220 PRO A CA 1
ATOM 1702 C C . PRO A 1 220 ? 9.070 12.825 -20.198 1.00 91.88 220 PRO A C 1
ATOM 1704 O O . PRO A 1 220 ? 9.295 13.696 -21.037 1.00 91.88 220 PRO A O 1
ATOM 1707 N N . VAL A 1 221 ? 10.038 12.096 -19.650 1.00 90.06 221 VAL A N 1
ATOM 1708 C CA . VAL A 1 221 ? 11.424 12.150 -20.126 1.00 90.06 221 VAL A CA 1
ATOM 1709 C C . VAL A 1 221 ? 11.495 11.472 -21.498 1.00 90.06 221 VAL A C 1
ATOM 1711 O O . VAL A 1 221 ? 11.130 10.303 -21.623 1.00 90.06 221 VAL A O 1
ATOM 1714 N N . ASP A 1 222 ? 11.954 12.202 -22.520 1.00 85.12 222 ASP A N 1
ATOM 1715 C CA . ASP A 1 222 ? 11.910 11.751 -23.921 1.00 85.12 222 ASP A CA 1
ATOM 1716 C C . ASP A 1 222 ? 12.795 10.524 -24.188 1.00 85.12 222 ASP A C 1
ATOM 1718 O O . ASP A 1 222 ? 12.423 9.634 -24.954 1.00 85.12 222 ASP A O 1
ATOM 1722 N N . HIS A 1 223 ? 13.977 10.464 -23.564 1.00 88.62 223 HIS A N 1
ATOM 1723 C CA . HIS A 1 223 ? 14.972 9.427 -23.833 1.00 88.62 223 HIS A CA 1
ATOM 1724 C C . HIS A 1 223 ? 15.639 8.948 -22.544 1.00 88.62 223 HIS A C 1
ATOM 1726 O O . HIS A 1 223 ? 16.551 9.620 -22.054 1.00 88.62 223 HIS A O 1
ATOM 1732 N N . PRO A 1 224 ? 15.233 7.784 -22.004 1.00 91.44 224 PRO A N 1
ATOM 1733 C CA . PRO A 1 224 ? 15.883 7.246 -20.825 1.00 91.44 224 PRO A CA 1
ATOM 1734 C C . PRO A 1 224 ? 17.324 6.840 -21.133 1.00 91.44 224 PRO A C 1
ATOM 1736 O O . PRO A 1 224 ? 17.634 6.288 -22.200 1.00 91.44 224 PRO A O 1
ATOM 1739 N N . GLY A 1 225 ? 18.208 7.099 -20.175 1.00 91.25 225 GLY A N 1
ATOM 1740 C CA . GLY A 1 225 ? 19.613 6.723 -20.258 1.00 91.25 225 GLY A CA 1
ATOM 1741 C C . GLY A 1 225 ? 19.814 5.204 -20.235 1.00 91.25 225 GLY A C 1
ATOM 1742 O O . GLY A 1 225 ? 18.932 4.432 -19.853 1.00 91.25 225 GLY A O 1
ATOM 1743 N N . SER A 1 226 ? 21.012 4.745 -20.604 1.00 91.31 226 SER A N 1
ATOM 1744 C CA . SER A 1 226 ? 21.346 3.310 -20.588 1.00 91.31 226 SER A CA 1
ATOM 1745 C C . SER A 1 226 ? 21.18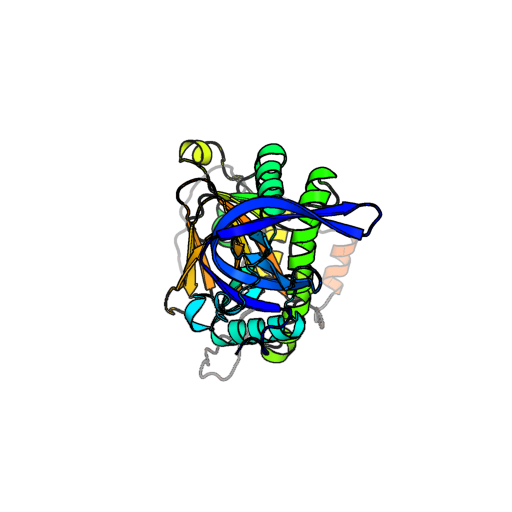8 2.679 -19.199 1.00 91.31 226 SER A C 1
ATOM 1747 O O . SER A 1 226 ? 20.664 1.574 -19.094 1.00 91.31 226 SER A O 1
ATOM 1749 N N . SER A 1 227 ? 21.578 3.400 -18.140 1.00 91.00 227 SER A N 1
ATOM 1750 C CA . SER A 1 227 ? 21.413 2.952 -16.748 1.00 91.00 227 SER A CA 1
ATOM 1751 C C . SER A 1 227 ? 19.935 2.772 -16.375 1.00 91.00 227 SER A C 1
ATOM 1753 O O . SER A 1 227 ? 19.541 1.739 -15.840 1.00 91.00 227 SER A O 1
ATOM 1755 N N . GLU A 1 228 ? 19.079 3.732 -16.737 1.00 91.25 228 GLU A N 1
ATOM 1756 C CA . GLU A 1 228 ? 17.638 3.670 -16.465 1.00 91.25 228 GLU A CA 1
ATOM 1757 C C . GLU A 1 228 ? 16.970 2.508 -17.199 1.00 91.25 228 GLU A C 1
ATOM 1759 O O . GLU A 1 228 ? 16.170 1.781 -16.611 1.00 91.25 228 GLU A O 1
ATOM 1764 N N . ARG A 1 229 ? 17.349 2.273 -18.462 1.00 92.69 229 ARG A N 1
ATOM 1765 C CA . ARG A 1 229 ? 16.898 1.104 -19.231 1.00 92.69 229 ARG A CA 1
ATOM 1766 C C . ARG A 1 229 ? 17.308 -0.205 -18.567 1.00 92.69 229 ARG A C 1
ATOM 1768 O O . ARG A 1 229 ? 16.503 -1.132 -18.506 1.00 92.69 229 ARG A O 1
ATOM 1775 N N . GLU A 1 230 ? 18.532 -0.304 -18.057 1.00 91.75 230 GLU A N 1
ATOM 1776 C CA . GLU A 1 230 ? 18.988 -1.503 -17.352 1.00 91.75 230 GLU A CA 1
ATOM 1777 C C . GLU A 1 230 ? 18.202 -1.731 -16.052 1.00 91.75 230 GLU A C 1
ATOM 1779 O O . GLU A 1 230 ? 17.719 -2.843 -15.810 1.00 91.75 230 GLU A O 1
ATOM 1784 N N . MET A 1 231 ? 18.003 -0.679 -15.252 1.00 91.94 231 MET A N 1
ATOM 1785 C CA . MET A 1 231 ? 17.191 -0.735 -14.031 1.00 91.94 231 MET A CA 1
ATOM 1786 C C . MET A 1 231 ? 15.746 -1.142 -14.333 1.00 91.94 231 MET A C 1
ATOM 1788 O O . MET A 1 231 ? 15.204 -2.034 -13.673 1.00 91.94 231 MET A O 1
ATOM 1792 N N . PHE A 1 232 ? 15.149 -0.563 -15.374 1.00 94.12 232 PHE A N 1
ATOM 1793 C CA . PHE A 1 232 ? 13.819 -0.922 -15.853 1.00 94.12 232 PHE A CA 1
ATOM 1794 C C . PHE A 1 232 ? 13.733 -2.401 -16.240 1.00 94.12 232 PHE A C 1
ATOM 1796 O O . PHE A 1 232 ? 12.863 -3.129 -15.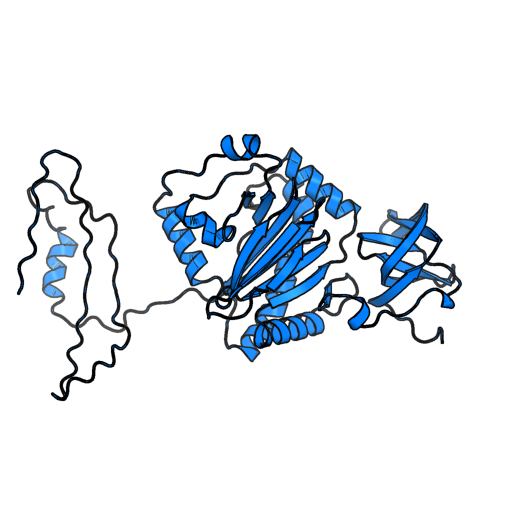756 1.00 94.12 232 PHE A O 1
ATOM 1803 N N . MET A 1 233 ? 14.668 -2.884 -17.062 1.00 93.44 233 MET A N 1
ATOM 1804 C CA . MET A 1 233 ? 14.693 -4.286 -17.484 1.00 93.44 233 MET A CA 1
ATOM 1805 C C . MET A 1 233 ? 14.904 -5.236 -16.300 1.00 93.44 233 MET A C 1
ATOM 1807 O O . MET A 1 233 ? 14.301 -6.312 -16.259 1.00 93.44 233 MET A O 1
ATOM 1811 N N . SER A 1 234 ? 15.727 -4.844 -15.325 1.00 93.38 234 SER A N 1
ATOM 1812 C CA . SER A 1 234 ? 15.920 -5.583 -14.075 1.00 93.38 234 SER A CA 1
ATOM 1813 C C . SER A 1 234 ? 14.616 -5.681 -13.279 1.00 93.38 234 SER A C 1
ATOM 1815 O O . SER A 1 234 ? 14.235 -6.778 -12.861 1.00 93.38 234 SER A O 1
ATOM 1817 N N . LEU A 1 235 ? 13.882 -4.572 -13.136 1.00 95.50 235 LEU A N 1
ATOM 1818 C CA . LEU A 1 235 ? 12.588 -4.549 -12.456 1.00 95.50 235 LEU A CA 1
ATOM 1819 C C . LEU A 1 235 ? 11.554 -5.423 -13.170 1.00 95.50 235 LEU A C 1
ATOM 1821 O O . LEU A 1 235 ? 10.941 -6.283 -12.535 1.00 95.50 235 LEU A O 1
ATOM 1825 N N . VAL A 1 236 ? 11.360 -5.235 -14.478 1.00 95.06 236 VAL A N 1
ATOM 1826 C CA . VAL A 1 236 ? 10.334 -5.953 -15.255 1.00 95.06 236 VAL A CA 1
ATOM 1827 C C . VAL A 1 236 ? 10.545 -7.464 -15.200 1.00 95.06 236 VAL A C 1
ATOM 1829 O O . VAL A 1 236 ? 9.570 -8.202 -15.067 1.00 95.06 236 VAL A O 1
ATOM 1832 N N . LYS A 1 237 ? 11.801 -7.925 -15.247 1.00 94.44 237 LYS A N 1
ATOM 1833 C CA . LYS A 1 237 ? 12.143 -9.354 -15.158 1.00 94.44 237 LYS A CA 1
ATOM 1834 C C . LYS A 1 237 ? 11.953 -9.941 -13.761 1.00 94.44 237 LYS A C 1
ATOM 1836 O O . LYS A 1 237 ? 11.760 -11.148 -13.636 1.00 94.44 237 LYS A O 1
ATOM 1841 N N . ARG A 1 238 ? 12.077 -9.121 -12.713 1.00 97.00 238 ARG A N 1
ATOM 1842 C CA . ARG A 1 238 ? 12.110 -9.600 -11.324 1.00 97.00 238 ARG A CA 1
ATOM 1843 C C . ARG A 1 238 ? 10.811 -9.396 -10.574 1.00 97.00 238 ARG A C 1
ATOM 1845 O O . ARG A 1 238 ? 10.566 -10.148 -9.641 1.00 97.00 238 ARG A O 1
ATOM 1852 N N . ARG A 1 239 ? 9.987 -8.410 -10.916 1.00 97.69 239 ARG A N 1
ATOM 1853 C CA . ARG A 1 239 ? 8.732 -8.162 -10.198 1.00 97.69 239 ARG A CA 1
ATOM 1854 C C . ARG A 1 239 ? 7.825 -9.397 -10.228 1.00 97.69 239 ARG A C 1
ATOM 1856 O O . ARG A 1 239 ? 7.676 -10.054 -11.262 1.00 97.69 239 ARG A O 1
ATOM 1863 N N . ARG A 1 240 ? 7.258 -9.731 -9.070 1.00 97.94 240 ARG A N 1
ATOM 1864 C CA . ARG A 1 240 ? 6.347 -10.873 -8.889 1.00 97.94 240 ARG A CA 1
ATOM 1865 C C . ARG A 1 240 ? 4.994 -10.435 -8.357 1.00 97.94 240 ARG A C 1
ATOM 1867 O O . ARG A 1 240 ? 3.972 -10.873 -8.875 1.00 97.94 240 ARG A O 1
ATOM 1874 N N . VAL A 1 241 ? 5.000 -9.553 -7.360 1.00 98.44 241 VAL A N 1
ATOM 1875 C CA . VAL A 1 241 ? 3.791 -9.010 -6.733 1.00 98.44 241 VAL A CA 1
ATOM 1876 C C . VAL A 1 241 ? 3.883 -7.493 -6.742 1.00 98.44 241 VAL A C 1
ATOM 1878 O O . VAL A 1 241 ? 4.927 -6.941 -6.396 1.00 98.44 241 VAL A O 1
ATOM 1881 N N . CYS A 1 242 ? 2.810 -6.824 -7.145 1.00 98.69 242 CYS A N 1
ATOM 1882 C CA . CYS A 1 242 ? 2.635 -5.391 -6.939 1.00 98.69 242 CYS A CA 1
ATOM 1883 C C . CYS A 1 242 ? 1.783 -5.186 -5.688 1.00 98.69 242 CYS A C 1
ATOM 1885 O O . CYS A 1 242 ? 0.759 -5.857 -5.544 1.00 98.69 242 CYS A O 1
ATOM 1887 N N . VAL A 1 243 ? 2.203 -4.283 -4.806 1.00 98.69 243 VAL A N 1
ATOM 1888 C CA . VAL A 1 243 ? 1.437 -3.852 -3.635 1.00 98.69 243 VAL A CA 1
ATOM 1889 C C . VAL A 1 243 ? 1.089 -2.383 -3.830 1.00 98.69 243 VAL A C 1
ATOM 1891 O O . VAL A 1 243 ? 1.994 -1.563 -3.980 1.00 98.69 243 VAL A O 1
ATOM 1894 N N . MET A 1 244 ? -0.202 -2.059 -3.837 1.00 98.75 244 MET A N 1
ATOM 1895 C CA . MET A 1 244 ? -0.718 -0.690 -3.932 1.00 98.75 244 MET A CA 1
ATOM 1896 C C . MET A 1 244 ? -1.545 -0.372 -2.690 1.00 98.75 244 MET A C 1
ATOM 1898 O O . MET A 1 244 ? -2.440 -1.138 -2.354 1.00 98.75 244 MET A O 1
ATOM 1902 N N . HIS A 1 245 ? -1.269 0.742 -2.019 1.00 98.69 245 HIS A N 1
ATOM 1903 C CA . HIS A 1 245 ? -2.008 1.214 -0.850 1.00 98.69 245 HIS A CA 1
ATOM 1904 C C . HIS A 1 245 ? -2.540 2.628 -1.104 1.00 98.69 245 HIS A C 1
ATOM 1906 O O . HIS A 1 245 ? -1.770 3.577 -1.267 1.00 98.69 245 HIS A O 1
ATOM 1912 N N . PHE A 1 246 ? -3.861 2.757 -1.179 1.00 98.56 246 PHE A N 1
ATOM 1913 C CA . PHE A 1 246 ? -4.551 3.985 -1.557 1.00 98.56 246 PHE A CA 1
ATOM 1914 C C . PHE A 1 246 ? -4.747 4.877 -0.331 1.00 98.56 246 PHE A C 1
ATOM 1916 O O . PHE A 1 246 ? -5.487 4.523 0.581 1.00 98.56 246 PHE A O 1
ATOM 1923 N N . LEU A 1 247 ? -4.104 6.045 -0.300 1.00 98.12 247 LEU A N 1
ATOM 1924 C CA . LEU A 1 247 ? -4.204 6.980 0.828 1.00 98.12 247 LEU A CA 1
ATOM 1925 C C . LEU A 1 247 ? -5.372 7.965 0.677 1.00 98.12 247 LEU A C 1
ATOM 1927 O O . LEU A 1 247 ? -5.845 8.517 1.667 1.00 98.12 247 LEU A O 1
ATOM 1931 N N . GLY A 1 248 ? -5.852 8.183 -0.550 1.00 96.88 248 GLY A N 1
ATOM 1932 C CA . GLY A 1 248 ? -6.889 9.170 -0.843 1.00 96.88 248 GLY A CA 1
ATOM 1933 C C . GLY A 1 248 ? -6.319 10.551 -1.184 1.00 96.88 248 GLY A C 1
ATOM 1934 O O . GLY A 1 248 ? -5.184 10.646 -1.646 1.00 96.88 248 GLY A O 1
ATOM 1935 N N . PRO A 1 249 ? -7.087 11.642 -1.012 1.00 96.19 249 PRO A N 1
ATOM 1936 C CA . PRO A 1 249 ? -8.394 11.715 -0.348 1.00 96.19 249 PRO A CA 1
ATOM 1937 C C . PRO A 1 249 ? -9.579 11.285 -1.228 1.00 96.19 249 PRO A C 1
ATOM 1939 O O . PRO A 1 249 ? -10.685 11.116 -0.721 1.00 96.19 249 PRO A O 1
ATOM 1942 N N . ARG A 1 250 ? -9.382 11.144 -2.544 1.00 96.94 250 ARG A N 1
ATOM 1943 C CA . ARG A 1 250 ? -10.424 10.715 -3.489 1.00 96.94 250 ARG A CA 1
ATOM 1944 C C . ARG A 1 250 ? -10.412 9.201 -3.689 1.00 96.94 250 ARG A C 1
ATOM 1946 O O . ARG A 1 250 ? -9.390 8.549 -3.486 1.00 96.94 250 ARG A O 1
ATOM 1953 N N . THR A 1 251 ? -11.553 8.677 -4.119 1.00 97.12 251 THR A N 1
ATOM 1954 C CA . THR A 1 251 ? -11.720 7.276 -4.508 1.00 97.12 251 THR A CA 1
ATOM 1955 C C . THR A 1 251 ? -11.515 7.131 -6.011 1.00 97.12 251 THR A C 1
ATOM 1957 O O . THR A 1 251 ? -12.109 7.878 -6.789 1.00 97.12 251 THR A O 1
ATOM 1960 N N . GLY A 1 252 ? -10.695 6.161 -6.407 1.00 96.94 252 GLY A N 1
ATOM 1961 C CA . GLY A 1 252 ? -10.474 5.796 -7.803 1.00 96.94 252 GLY A CA 1
ATOM 1962 C C . GLY A 1 252 ? -11.053 4.429 -8.167 1.00 96.94 252 GLY A C 1
ATOM 1963 O O . GLY A 1 252 ? -11.772 3.789 -7.396 1.00 96.94 252 GLY A O 1
ATOM 1964 N N . LYS A 1 253 ? -10.679 3.954 -9.351 1.00 98.06 253 LYS A N 1
ATOM 1965 C CA . LYS A 1 253 ? -10.940 2.604 -9.849 1.00 98.06 253 LYS A CA 1
ATOM 1966 C C . LYS A 1 253 ? -9.626 1.963 -10.263 1.00 98.06 253 LYS A C 1
ATOM 1968 O O . LYS A 1 253 ? -8.919 2.487 -11.125 1.00 98.06 253 LYS A O 1
ATOM 1973 N N . LEU A 1 254 ? -9.319 0.821 -9.662 1.00 98.56 254 LEU A N 1
ATOM 1974 C CA . LEU A 1 254 ? -8.240 -0.061 -10.079 1.00 98.56 254 LEU A CA 1
ATOM 1975 C C . LEU A 1 254 ? -8.839 -1.207 -10.893 1.00 98.56 254 LEU A C 1
ATOM 1977 O O . LEU A 1 254 ? -9.622 -2.003 -10.381 1.00 98.56 254 LEU A O 1
ATOM 1981 N N . LYS A 1 255 ? -8.446 -1.313 -12.156 1.00 98.56 255 LYS A N 1
ATOM 1982 C CA . LYS A 1 255 ? -8.851 -2.395 -13.046 1.00 98.56 255 LYS A CA 1
ATOM 1983 C C . LYS A 1 255 ? -7.693 -3.367 -13.217 1.00 98.56 255 LYS A C 1
ATOM 1985 O O . LYS A 1 255 ? -6.646 -2.967 -13.719 1.00 98.56 255 LYS A O 1
ATOM 1990 N N . LEU A 1 256 ? -7.866 -4.625 -12.825 1.00 98.69 256 LEU A N 1
ATOM 1991 C CA . LEU A 1 256 ? -6.911 -5.704 -13.075 1.00 98.69 256 LEU A CA 1
ATOM 1992 C C . LEU A 1 256 ? -7.291 -6.430 -14.368 1.00 98.69 256 LEU A C 1
ATOM 1994 O O . LEU A 1 256 ? -8.393 -6.960 -14.499 1.00 98.69 256 LEU A O 1
ATOM 1998 N N . ILE A 1 257 ? -6.371 -6.452 -15.326 1.00 98.38 257 ILE A N 1
ATOM 1999 C CA . ILE A 1 257 ? -6.579 -6.962 -16.684 1.00 98.38 257 ILE A CA 1
ATOM 2000 C C . ILE A 1 257 ? -5.772 -8.247 -16.835 1.00 98.38 257 ILE A C 1
ATOM 2002 O O . ILE A 1 257 ? -4.543 -8.237 -16.723 1.00 98.38 257 ILE A O 1
ATOM 2006 N N . SER A 1 258 ? -6.456 -9.370 -17.049 1.00 97.94 258 SER A N 1
ATOM 2007 C CA . SER A 1 258 ? -5.799 -10.673 -17.147 1.00 97.94 258 SER A CA 1
ATOM 2008 C C . SER A 1 258 ? -4.888 -10.745 -18.374 1.00 97.94 258 SER A C 1
ATOM 2010 O O . SER A 1 258 ? -5.317 -10.514 -19.503 1.00 97.94 258 SER A O 1
ATOM 2012 N N . ARG A 1 259 ? -3.631 -11.147 -18.170 1.00 96.69 259 ARG A N 1
ATOM 2013 C CA . ARG A 1 259 ? -2.664 -11.379 -19.258 1.00 96.69 259 ARG A CA 1
ATOM 2014 C C . ARG A 1 259 ? -2.957 -12.643 -20.067 1.00 96.69 259 ARG A C 1
ATOM 2016 O O . ARG A 1 259 ? -2.402 -12.811 -21.147 1.00 96.69 259 ARG A O 1
ATOM 2023 N N . HIS A 1 260 ? -3.810 -13.525 -19.552 1.00 95.69 260 HIS A N 1
ATOM 2024 C CA . HIS A 1 260 ? -4.120 -14.825 -20.148 1.00 95.69 260 HIS A CA 1
ATOM 2025 C C . HIS A 1 260 ? -5.553 -14.897 -20.699 1.00 95.69 260 HIS A C 1
ATOM 2027 O O . HIS A 1 260 ? -6.108 -15.984 -20.820 1.00 95.69 260 HIS A O 1
ATOM 2033 N N . GLY A 1 261 ? -6.165 -13.747 -21.012 1.00 92.06 261 GLY A N 1
ATOM 2034 C CA . GLY A 1 261 ? -7.514 -13.692 -21.588 1.00 92.06 261 GLY A CA 1
ATOM 2035 C C . GLY A 1 261 ? -8.643 -14.022 -20.604 1.00 92.06 261 GLY A C 1
ATOM 2036 O O . GLY A 1 261 ? -9.720 -14.427 -21.029 1.00 92.06 261 GLY A O 1
ATOM 2037 N N . GLY A 1 262 ? -8.400 -13.883 -19.296 1.00 93.75 262 GLY A N 1
ATOM 2038 C CA . GLY A 1 262 ? -9.421 -14.022 -18.255 1.00 93.75 262 GLY A CA 1
ATOM 2039 C C . GLY A 1 262 ? -10.281 -12.767 -18.059 1.00 93.75 262 GLY A C 1
ATOM 2040 O O . GLY A 1 262 ? -10.047 -11.728 -18.674 1.00 93.75 262 GLY A O 1
ATOM 2041 N N . GLN A 1 263 ? -11.263 -12.867 -17.160 1.00 95.38 263 GLN A N 1
ATOM 2042 C CA . GLN A 1 263 ? -12.135 -11.751 -16.794 1.00 95.38 263 GLN A CA 1
ATOM 2043 C C . GLN A 1 263 ? -11.338 -10.616 -16.134 1.00 95.38 263 GLN A C 1
ATOM 2045 O O . GLN A 1 263 ? -10.439 -10.849 -15.323 1.00 95.38 263 GLN A O 1
ATOM 2050 N N . GLU A 1 264 ? -11.686 -9.382 -16.485 1.00 97.56 264 GLU A N 1
ATOM 2051 C CA . GLU A 1 264 ? -11.163 -8.186 -15.835 1.00 97.56 264 GLU A CA 1
ATOM 2052 C C . GLU A 1 264 ? -11.843 -7.983 -14.477 1.00 97.56 264 GLU A C 1
ATOM 2054 O O . GLU A 1 264 ? -13.053 -8.177 -14.340 1.00 97.56 264 GLU A O 1
ATOM 2059 N N . VAL A 1 265 ? -11.073 -7.571 -13.474 1.00 98.19 265 VAL A N 1
ATOM 2060 C CA . VAL A 1 265 ? -11.585 -7.306 -12.125 1.00 98.19 265 VAL A CA 1
ATOM 2061 C C . VAL A 1 265 ? -11.530 -5.809 -11.870 1.00 98.19 265 VAL A C 1
ATOM 2063 O O . VAL A 1 265 ? -10.465 -5.204 -11.975 1.00 98.19 265 VAL A O 1
ATOM 2066 N N . GLU A 1 266 ? -12.666 -5.208 -11.531 1.00 98.31 266 GLU A N 1
ATOM 2067 C CA . GLU A 1 266 ? -12.739 -3.807 -11.116 1.00 98.31 266 GLU A CA 1
ATOM 2068 C C . GLU A 1 266 ? -12.785 -3.727 -9.589 1.00 98.31 266 GLU A C 1
ATOM 2070 O O . GLU A 1 266 ? -13.626 -4.351 -8.943 1.00 98.31 266 GLU A O 1
ATOM 2075 N N . ILE A 1 267 ? -11.858 -2.965 -9.017 1.00 98.25 267 ILE A N 1
ATOM 2076 C CA . ILE A 1 267 ? -11.710 -2.754 -7.583 1.00 98.25 267 ILE A CA 1
ATOM 2077 C C . ILE A 1 267 ? -11.845 -1.256 -7.332 1.00 98.25 267 ILE A C 1
ATOM 2079 O O . ILE A 1 267 ? -11.120 -0.441 -7.902 1.00 98.25 267 ILE A O 1
ATOM 2083 N N . GLU A 1 268 ? -12.764 -0.879 -6.454 1.00 97.88 268 GLU A N 1
ATOM 2084 C CA . GLU A 1 268 ? -12.853 0.495 -5.970 1.00 97.88 268 GLU A CA 1
ATOM 2085 C C . GLU A 1 268 ? -11.608 0.819 -5.129 1.00 97.88 268 GLU A C 1
ATOM 2087 O O . GLU A 1 268 ? -11.375 0.176 -4.104 1.00 97.88 268 GLU A O 1
ATOM 2092 N N . ALA A 1 269 ? -10.840 1.824 -5.546 1.00 97.94 269 ALA A N 1
ATOM 2093 C CA . ALA A 1 269 ? -9.610 2.285 -4.908 1.00 97.94 269 ALA A CA 1
ATOM 2094 C C . ALA A 1 269 ? -9.906 3.417 -3.907 1.00 97.94 269 ALA A C 1
ATOM 2096 O O . ALA A 1 269 ? -9.583 4.582 -4.143 1.00 97.94 269 ALA A O 1
ATOM 2097 N N . SER A 1 270 ? -10.598 3.082 -2.817 1.00 97.31 270 SER A N 1
ATOM 2098 C CA . SER A 1 270 ? -10.944 4.024 -1.745 1.00 97.31 270 SER A CA 1
ATOM 2099 C C . SER A 1 270 ? -9.814 4.166 -0.710 1.00 97.31 270 SER A C 1
ATOM 2101 O O . SER A 1 270 ? -8.988 3.258 -0.583 1.00 97.31 270 SER A O 1
ATOM 2103 N N . PRO A 1 271 ? -9.778 5.263 0.071 1.00 97.62 271 PRO A N 1
ATOM 2104 C CA . PRO A 1 271 ? -8.770 5.461 1.113 1.00 97.62 271 PRO A CA 1
ATOM 2105 C C . PRO A 1 271 ? -8.669 4.285 2.100 1.00 97.62 271 PRO A C 1
ATOM 2107 O O . PRO A 1 271 ? -9.677 3.731 2.542 1.00 97.62 271 PRO A O 1
ATOM 2110 N N . GLY A 1 272 ? -7.437 3.904 2.433 1.00 96.88 272 GLY A N 1
ATOM 2111 C CA . GLY A 1 272 ? -7.090 2.779 3.299 1.00 96.88 272 GLY A CA 1
ATOM 2112 C C . GLY A 1 272 ? -7.156 1.403 2.626 1.00 96.88 272 GLY A C 1
ATOM 2113 O O . GLY A 1 272 ? -6.682 0.427 3.209 1.00 96.88 272 GLY A O 1
ATOM 2114 N N . LYS A 1 273 ? -7.672 1.279 1.393 1.00 98.25 273 LYS A N 1
ATOM 2115 C CA . LYS A 1 273 ? -7.611 0.000 0.672 1.00 98.25 273 LYS A CA 1
ATOM 2116 C C . LYS A 1 273 ? -6.187 -0.304 0.224 1.00 98.25 273 LYS A C 1
ATOM 2118 O O . LYS A 1 273 ? -5.471 0.559 -0.284 1.00 98.25 273 LYS A O 1
ATOM 2123 N N . MET A 1 274 ? -5.793 -1.559 0.368 1.00 98.50 274 MET A N 1
ATOM 2124 C CA . MET A 1 274 ? -4.547 -2.107 -0.138 1.00 98.50 274 MET A CA 1
ATOM 2125 C C . MET A 1 274 ? -4.853 -3.278 -1.069 1.00 98.50 274 MET A C 1
ATOM 2127 O O . MET A 1 274 ? -5.684 -4.131 -0.769 1.00 98.50 274 MET A O 1
ATOM 2131 N N . VAL A 1 275 ? -4.196 -3.315 -2.223 1.00 98.69 275 VAL A N 1
ATOM 2132 C CA . VAL A 1 275 ? -4.366 -4.368 -3.225 1.00 98.69 275 VAL A CA 1
ATOM 2133 C C . VAL A 1 275 ? -3.015 -4.995 -3.515 1.00 98.69 275 VAL A C 1
ATOM 2135 O O . VAL A 1 275 ? -2.040 -4.296 -3.803 1.00 98.69 275 VAL A O 1
ATOM 2138 N N . LEU A 1 276 ? -2.968 -6.323 -3.448 1.00 98.62 276 LEU A N 1
ATOM 2139 C CA . LEU A 1 276 ? -1.819 -7.119 -3.854 1.00 98.62 276 LEU A CA 1
ATOM 2140 C C . LEU A 1 276 ? -2.215 -7.932 -5.079 1.00 98.62 276 LEU A C 1
ATOM 2142 O O . LEU A 1 276 ? -3.269 -8.561 -5.078 1.00 98.62 276 LEU A O 1
ATOM 2146 N N . PHE A 1 277 ? -1.379 -7.964 -6.113 1.00 98.69 277 PHE A N 1
ATOM 2147 C CA . PHE A 1 277 ? -1.635 -8.813 -7.278 1.00 98.69 277 PHE A CA 1
ATOM 2148 C C . PHE A 1 277 ? -0.357 -9.325 -7.934 1.00 98.69 277 PHE A C 1
ATOM 2150 O O . PHE A 1 277 ? 0.691 -8.673 -7.926 1.00 98.69 277 PHE A O 1
ATOM 2157 N N . MET A 1 278 ? -0.460 -10.510 -8.531 1.00 98.31 278 MET A N 1
ATOM 2158 C CA . MET A 1 278 ? 0.619 -11.174 -9.253 1.00 98.31 278 MET A CA 1
ATOM 2159 C C . MET A 1 278 ? 0.840 -10.487 -10.604 1.00 98.31 278 MET A C 1
ATOM 2161 O O . MET A 1 278 ? -0.011 -10.550 -11.496 1.00 98.31 278 MET A O 1
ATOM 2165 N N . THR A 1 279 ? 2.011 -9.879 -10.800 1.00 97.94 279 THR A N 1
ATOM 2166 C CA . THR A 1 279 ? 2.330 -9.103 -12.017 1.00 97.94 279 THR A CA 1
ATOM 2167 C C . THR A 1 279 ? 2.422 -9.959 -13.282 1.00 97.94 279 THR A C 1
ATOM 2169 O O . THR A 1 279 ? 2.358 -9.435 -14.395 1.00 97.94 279 THR A O 1
ATOM 2172 N N . GLU A 1 280 ? 2.594 -11.273 -13.119 1.00 96.75 280 GLU A N 1
ATOM 2173 C CA . GLU A 1 280 ? 2.593 -12.251 -14.214 1.00 96.75 280 GLU A CA 1
ATOM 2174 C C . GLU A 1 280 ? 1.179 -12.601 -14.689 1.00 96.75 280 GLU A C 1
ATOM 2176 O O . GLU A 1 280 ? 1.001 -12.907 -15.863 1.00 96.75 280 GLU A O 1
ATOM 2181 N N . ARG A 1 281 ? 0.170 -12.509 -13.811 1.00 97.69 281 ARG A N 1
ATOM 2182 C CA . ARG A 1 281 ? -1.230 -12.812 -14.153 1.00 97.69 281 ARG A CA 1
ATOM 2183 C C . ARG A 1 281 ? -1.998 -11.581 -14.607 1.00 97.69 281 ARG A C 1
ATOM 2185 O O . ARG A 1 281 ? -2.875 -11.696 -15.461 1.00 97.69 281 ARG A O 1
ATOM 2192 N N . PHE A 1 282 ? -1.650 -10.414 -14.068 1.00 98.56 282 PHE A N 1
ATOM 2193 C CA . PHE A 1 282 ? -2.384 -9.179 -14.303 1.00 98.56 282 PHE A CA 1
ATOM 2194 C C . PHE A 1 282 ? -1.491 -8.052 -14.830 1.00 98.56 282 PHE A C 1
ATOM 2196 O O . PHE A 1 282 ? -0.353 -7.841 -14.401 1.00 98.56 282 PHE A O 1
ATOM 2203 N N . GLN A 1 283 ? -2.037 -7.317 -15.790 1.00 97.94 283 GLN A N 1
ATOM 2204 C CA . GLN A 1 283 ? -1.777 -5.894 -15.972 1.00 97.94 283 GLN A CA 1
ATOM 2205 C C . GLN A 1 283 ? -2.800 -5.113 -15.151 1.00 97.94 283 GLN A C 1
ATOM 2207 O O . GLN A 1 283 ? -3.760 -5.687 -14.640 1.00 97.94 283 GLN A O 1
ATOM 2212 N N . TYR A 1 284 ? -2.611 -3.808 -15.018 1.00 98.56 284 TYR A N 1
ATOM 2213 C CA . TYR A 1 284 ? -3.588 -2.983 -14.332 1.00 98.56 284 TYR A CA 1
ATOM 2214 C C . TYR A 1 284 ? -3.713 -1.613 -14.983 1.00 98.56 284 TYR A C 1
ATOM 2216 O O . TYR A 1 284 ? -2.810 -1.178 -15.695 1.00 98.56 284 TYR A O 1
ATOM 2224 N N . SER A 1 285 ? -4.830 -0.950 -14.719 1.00 98.12 285 SER A N 1
ATOM 2225 C CA . SER A 1 285 ? -5.063 0.468 -14.979 1.00 98.12 285 SER A CA 1
ATOM 2226 C C . SER A 1 285 ? -5.628 1.091 -13.708 1.00 98.12 285 SER A C 1
ATOM 2228 O O . SER A 1 285 ? -6.432 0.459 -13.020 1.00 98.12 285 SER A O 1
ATOM 2230 N N . HIS A 1 286 ? -5.188 2.297 -13.366 1.00 97.88 286 HIS A N 1
ATOM 2231 C CA . HIS A 1 286 ? -5.710 3.041 -12.226 1.00 97.88 286 HIS A CA 1
ATOM 2232 C C . HIS A 1 286 ? -6.170 4.416 -12.697 1.00 97.88 286 HIS A C 1
ATOM 2234 O O . HIS A 1 286 ? -5.403 5.164 -13.303 1.00 97.88 286 HIS A O 1
ATOM 2240 N N . THR A 1 287 ? -7.435 4.726 -12.430 1.00 96.62 287 THR A N 1
ATOM 2241 C CA . THR A 1 287 ? -8.063 5.988 -12.823 1.00 96.62 287 THR A CA 1
ATOM 2242 C C . THR A 1 287 ? -8.760 6.610 -11.623 1.00 96.62 287 THR A C 1
ATOM 2244 O O . THR A 1 287 ? -9.361 5.913 -10.809 1.00 96.62 287 THR A O 1
ATOM 2247 N N . CYS A 1 288 ? -8.682 7.929 -11.494 1.00 96.56 288 CYS A N 1
ATOM 2248 C CA . CYS A 1 288 ? -9.375 8.675 -10.451 1.00 96.56 288 CYS A CA 1
ATOM 2249 C C . CYS A 1 288 ? -9.811 10.025 -11.010 1.00 96.56 288 CYS A C 1
ATOM 2251 O O . CYS A 1 288 ? -9.060 10.672 -11.742 1.00 96.56 288 CYS A O 1
ATOM 2253 N N . GLU A 1 289 ? -11.011 10.464 -10.638 1.00 93.62 289 GLU A N 1
ATOM 2254 C CA . GLU A 1 289 ? -11.442 11.832 -10.894 1.00 93.62 289 GLU A CA 1
ATOM 2255 C C . GLU A 1 289 ? -10.843 12.751 -9.823 1.00 93.62 289 GLU A C 1
ATOM 2257 O O . GLU A 1 289 ? -11.211 12.715 -8.646 1.00 93.62 289 GLU A O 1
ATOM 2262 N N . GLY A 1 290 ? -9.872 13.561 -10.239 1.00 94.38 290 GLY A N 1
ATOM 2263 C CA . GLY A 1 290 ? -9.126 14.454 -9.362 1.00 94.38 290 GLY A CA 1
ATOM 2264 C C . GLY A 1 290 ? -7.942 13.783 -8.669 1.00 94.38 290 GLY A C 1
ATOM 2265 O O . GLY A 1 290 ? -7.526 12.674 -9.005 1.00 94.38 290 GLY A O 1
ATOM 2266 N N . ARG A 1 291 ? -7.373 14.505 -7.701 1.00 96.31 291 ARG A N 1
ATOM 2267 C CA . ARG A 1 291 ? -6.128 14.136 -7.026 1.00 96.31 291 ARG A CA 1
ATOM 2268 C C . ARG A 1 291 ? -6.346 13.039 -5.982 1.00 96.31 291 ARG A C 1
ATOM 2270 O O . ARG A 1 291 ? -7.131 13.205 -5.047 1.00 96.31 291 ARG A O 1
ATOM 2277 N N . THR A 1 292 ? -5.596 11.954 -6.117 1.00 97.50 292 THR A N 1
ATOM 2278 C CA . THR A 1 292 ? -5.448 10.890 -5.124 1.00 97.50 292 THR A CA 1
ATOM 2279 C C . THR A 1 292 ? -3.984 10.477 -5.032 1.00 97.50 292 THR A C 1
ATOM 2281 O O . THR A 1 292 ? -3.252 10.550 -6.021 1.00 97.50 292 THR A O 1
ATOM 2284 N N . THR A 1 293 ? -3.560 10.059 -3.845 1.00 98.38 293 THR A N 1
ATOM 2285 C CA . THR A 1 293 ? -2.205 9.607 -3.541 1.00 98.38 293 THR A CA 1
ATOM 2286 C C . THR A 1 293 ? -2.222 8.110 -3.256 1.00 98.38 293 THR A C 1
ATOM 2288 O O . THR A 1 293 ? -3.050 7.611 -2.490 1.00 98.38 293 THR A O 1
ATOM 2291 N N . THR A 1 294 ? -1.288 7.383 -3.865 1.00 98.62 294 THR A N 1
ATOM 2292 C CA . THR A 1 294 ? -1.135 5.932 -3.710 1.00 98.62 294 THR A CA 1
ATOM 2293 C C . THR A 1 294 ? 0.312 5.596 -3.392 1.00 98.62 294 THR A C 1
ATOM 2295 O O . THR A 1 294 ? 1.225 6.081 -4.054 1.00 98.62 294 THR A O 1
ATOM 2298 N N . LEU A 1 295 ? 0.530 4.735 -2.404 1.00 98.69 295 LEU A N 1
ATOM 2299 C CA . LEU A 1 295 ? 1.829 4.126 -2.148 1.00 98.69 295 LEU A CA 1
ATOM 2300 C C . LEU A 1 295 ? 1.949 2.832 -2.941 1.00 98.69 295 LEU A C 1
ATOM 2302 O O . LEU A 1 295 ? 1.013 2.036 -2.978 1.00 98.69 295 LEU A O 1
ATOM 2306 N N . GLN A 1 296 ? 3.103 2.600 -3.550 1.00 98.62 296 GLN A N 1
ATOM 2307 C CA . GLN A 1 296 ? 3.359 1.409 -4.340 1.00 98.62 296 GLN A CA 1
ATOM 2308 C C . GLN A 1 296 ? 4.741 0.828 -4.053 1.00 98.62 296 GLN A C 1
ATOM 2310 O O . GLN A 1 296 ? 5.727 1.548 -3.913 1.00 98.62 296 GLN A O 1
ATOM 2315 N N . THR A 1 297 ? 4.825 -0.497 -4.019 1.00 98.62 297 THR A N 1
ATOM 2316 C CA . THR A 1 297 ? 6.097 -1.227 -4.044 1.00 98.62 297 THR A CA 1
ATOM 2317 C C . THR A 1 297 ? 5.931 -2.538 -4.809 1.00 98.62 297 THR A C 1
ATOM 2319 O O . THR A 1 297 ? 4.841 -3.116 -4.846 1.00 98.62 297 THR A O 1
ATOM 2322 N N . TRP A 1 298 ? 7.007 -3.024 -5.427 1.00 98.62 298 TRP A N 1
ATOM 2323 C CA . TRP A 1 298 ? 7.034 -4.357 -6.028 1.00 98.62 298 TRP A CA 1
ATOM 2324 C C . TRP A 1 298 ? 7.872 -5.305 -5.195 1.00 98.62 298 TRP A C 1
ATOM 2326 O O . TRP A 1 298 ? 9.027 -5.010 -4.898 1.00 98.62 298 TRP A O 1
ATOM 2336 N N . LEU A 1 299 ? 7.332 -6.489 -4.925 1.00 98.50 299 LEU A N 1
ATOM 2337 C CA . LEU A 1 299 ? 8.102 -7.609 -4.402 1.00 98.50 299 LEU A CA 1
ATOM 2338 C C . LEU A 1 299 ? 8.869 -8.268 -5.553 1.00 98.50 299 LEU A C 1
ATOM 2340 O O . LEU A 1 299 ? 8.293 -8.635 -6.587 1.00 98.50 299 LEU A O 1
ATOM 2344 N N . LEU A 1 300 ? 10.180 -8.401 -5.376 1.00 98.25 300 LEU A N 1
ATOM 2345 C CA . LEU A 1 300 ? 11.124 -8.818 -6.405 1.00 98.25 300 LEU A CA 1
ATOM 2346 C C . LEU A 1 300 ? 11.558 -10.264 -6.189 1.00 98.25 300 LEU A C 1
ATOM 2348 O O . LEU A 1 300 ? 12.095 -10.625 -5.144 1.00 98.25 300 LEU A O 1
ATOM 2352 N N . GLY A 1 301 ? 11.399 -11.086 -7.217 1.00 97.56 301 GLY A N 1
ATOM 2353 C CA . GLY A 1 301 ? 11.988 -12.410 -7.305 1.00 97.56 301 GLY A CA 1
ATOM 2354 C C . GLY A 1 301 ? 13.517 -12.377 -7.366 1.00 97.56 301 GLY A C 1
ATOM 2355 O O . GLY A 1 301 ? 14.148 -11.320 -7.524 1.00 97.56 301 GLY A O 1
ATOM 2356 N N . GLN A 1 302 ? 14.113 -13.563 -7.246 1.00 94.94 302 GLN A N 1
ATOM 2357 C CA . GLN A 1 302 ? 15.556 -13.753 -7.377 1.00 94.94 302 GLN A CA 1
ATOM 2358 C C . GLN A 1 302 ? 16.079 -13.175 -8.699 1.00 94.94 302 GLN A C 1
ATOM 2360 O O . GLN A 1 302 ? 15.439 -13.286 -9.748 1.00 94.94 302 GLN A O 1
ATOM 2365 N N . ARG A 1 303 ? 17.247 -12.523 -8.639 1.00 90.62 303 ARG A N 1
ATOM 2366 C CA . ARG A 1 303 ? 17.939 -12.053 -9.840 1.00 90.62 303 ARG A CA 1
ATOM 2367 C C . ARG A 1 303 ? 18.318 -13.279 -10.683 1.00 90.62 303 ARG A C 1
ATOM 2369 O O . ARG A 1 303 ? 18.876 -14.215 -10.121 1.00 90.62 303 ARG A O 1
ATOM 2376 N N . PRO A 1 304 ? 18.036 -13.294 -11.996 1.00 82.88 304 PRO A N 1
ATOM 2377 C CA . PRO A 1 304 ? 18.529 -14.358 -12.859 1.00 82.88 304 PRO A CA 1
ATOM 2378 C C . PRO A 1 304 ? 20.059 -14.396 -12.799 1.00 82.88 304 PRO A C 1
ATOM 2380 O O . PRO A 1 304 ? 20.717 -13.412 -13.143 1.00 82.88 304 PRO A O 1
ATOM 2383 N N . GLU A 1 305 ? 20.608 -15.510 -12.327 1.00 81.69 305 GLU A N 1
ATOM 2384 C CA . GLU A 1 305 ? 22.043 -15.776 -12.303 1.00 81.69 305 GLU A CA 1
ATOM 2385 C C . GLU A 1 305 ? 22.372 -16.658 -13.505 1.00 81.69 305 GLU A C 1
ATOM 2387 O O . GLU A 1 305 ? 21.843 -17.760 -13.650 1.00 81.69 305 GLU A O 1
ATOM 2392 N N . TYR A 1 306 ? 23.210 -16.145 -14.403 1.00 79.62 306 TYR A N 1
ATOM 2393 C CA . TYR A 1 306 ? 23.671 -16.879 -15.574 1.00 79.62 306 TYR A CA 1
ATOM 2394 C C . TYR A 1 306 ? 25.123 -17.275 -15.346 1.00 79.62 306 TYR A C 1
ATOM 2396 O O . TYR A 1 306 ? 25.985 -16.415 -15.175 1.00 79.62 306 TYR A O 1
ATOM 2404 N N . TYR A 1 307 ? 25.391 -18.576 -15.369 1.00 79.88 307 TYR A N 1
ATOM 2405 C CA . TYR A 1 307 ? 26.742 -19.115 -15.308 1.00 79.88 307 TYR A CA 1
ATOM 2406 C C . TYR A 1 307 ? 27.116 -19.646 -16.685 1.00 79.88 307 TYR A C 1
ATOM 2408 O O . TYR A 1 307 ? 26.418 -20.488 -17.251 1.00 79.88 307 TYR A O 1
ATOM 2416 N N . MET A 1 308 ? 28.226 -19.162 -17.233 1.00 81.56 308 MET A N 1
ATOM 2417 C CA . MET A 1 308 ? 28.805 -19.746 -18.437 1.00 81.56 308 MET A CA 1
ATOM 2418 C C . MET A 1 308 ? 29.520 -21.040 -18.028 1.00 81.56 308 MET A C 1
ATOM 2420 O O . MET A 1 308 ? 30.576 -20.984 -17.408 1.00 81.56 308 MET A O 1
ATOM 2424 N N . GLN A 1 309 ? 28.919 -22.202 -18.304 1.00 77.75 309 GLN A N 1
ATOM 2425 C CA . GLN A 1 309 ? 29.427 -23.489 -17.802 1.00 77.75 309 GLN A CA 1
ATOM 2426 C C . GLN A 1 309 ? 30.750 -23.921 -18.447 1.00 77.75 309 GLN A C 1
ATOM 2428 O O . GLN A 1 309 ? 31.625 -24.442 -17.765 1.00 77.75 309 GLN A O 1
ATOM 2433 N N . SER A 1 310 ? 30.918 -23.697 -19.747 1.00 78.31 310 SER A N 1
ATOM 2434 C CA . SER A 1 310 ? 32.174 -23.968 -20.444 1.00 78.31 310 SER A CA 1
ATOM 2435 C C . SER A 1 310 ? 32.186 -23.250 -21.783 1.00 78.31 310 SER A C 1
ATOM 2437 O O . SER A 1 310 ? 31.198 -23.298 -22.517 1.00 78.31 310 SER A O 1
ATOM 2439 N N . PHE A 1 311 ? 33.312 -22.631 -22.122 1.00 73.31 311 PHE A N 1
ATOM 2440 C CA . PHE A 1 311 ? 33.577 -22.167 -23.476 1.00 73.31 311 PHE A CA 1
ATOM 2441 C C . PHE A 1 311 ? 34.488 -23.194 -24.155 1.00 73.31 311 PHE A C 1
ATOM 2443 O O . PHE A 1 311 ? 35.597 -23.441 -23.686 1.00 73.31 311 PHE A O 1
ATOM 2450 N N . GLY A 1 312 ? 34.002 -23.834 -25.218 1.00 69.44 312 GLY A N 1
ATOM 2451 C CA . GLY A 1 312 ? 34.795 -24.724 -26.063 1.00 69.44 312 GLY A CA 1
ATOM 2452 C C . GLY A 1 312 ? 35.202 -23.996 -27.339 1.00 69.44 312 GLY A C 1
ATOM 2453 O O . GLY A 1 312 ? 34.349 -23.427 -28.015 1.00 69.44 312 GLY A O 1
ATOM 2454 N N . GLY A 1 313 ? 36.493 -23.997 -27.658 1.00 77.56 313 GLY A N 1
ATOM 2455 C CA . GLY A 1 313 ? 37.043 -23.349 -28.846 1.00 77.56 313 GLY A CA 1
ATOM 2456 C C . GLY A 1 313 ? 38.518 -23.012 -28.671 1.00 77.56 313 GLY A C 1
ATOM 2457 O O . GLY A 1 313 ? 39.041 -23.030 -27.556 1.00 77.56 313 GLY A O 1
ATOM 2458 N N . ASP A 1 314 ? 39.193 -22.708 -29.775 1.00 74.31 314 ASP A N 1
ATOM 2459 C CA . ASP A 1 314 ? 40.576 -22.251 -29.735 1.00 74.31 314 ASP A CA 1
ATOM 2460 C C . ASP A 1 314 ? 40.644 -20.794 -29.243 1.00 74.31 314 ASP A C 1
ATOM 2462 O O . ASP A 1 314 ? 40.558 -19.833 -30.010 1.00 74.31 314 ASP A O 1
ATOM 2466 N N . LEU A 1 315 ? 40.776 -20.632 -27.925 1.00 74.56 315 LEU A N 1
ATOM 2467 C CA . LEU A 1 315 ? 40.951 -19.332 -27.275 1.00 74.56 315 LEU A CA 1
ATOM 2468 C C . LEU A 1 315 ? 42.289 -18.667 -27.636 1.00 74.56 315 LEU A C 1
ATOM 2470 O O . LEU A 1 315 ? 42.462 -17.480 -27.346 1.00 74.56 315 LEU A O 1
ATOM 2474 N N . SER A 1 316 ? 43.218 -19.377 -28.292 1.00 74.50 316 SER A N 1
ATOM 2475 C CA . SER A 1 316 ? 44.475 -18.778 -28.750 1.00 74.50 316 SER A CA 1
ATOM 2476 C C . SER A 1 316 ? 44.251 -17.688 -29.800 1.00 74.50 316 SER A C 1
ATOM 2478 O O . SER A 1 316 ? 45.075 -16.789 -29.915 1.00 74.50 316 SER A O 1
ATOM 2480 N N . VAL A 1 317 ? 43.102 -17.680 -30.488 1.00 68.00 317 VAL A N 1
ATOM 2481 C CA . VAL A 1 317 ? 42.713 -16.592 -31.401 1.00 68.00 317 VAL A CA 1
ATOM 2482 C C . VAL A 1 317 ? 42.357 -15.307 -30.636 1.00 68.00 317 VAL A C 1
ATOM 2484 O O . VAL A 1 317 ? 42.571 -14.209 -31.145 1.00 68.00 317 VAL A O 1
ATOM 2487 N N . LEU A 1 318 ? 41.856 -15.419 -29.399 1.00 63.94 318 LEU A N 1
ATOM 2488 C CA . LEU A 1 318 ? 41.482 -14.273 -28.559 1.00 63.94 318 LEU A CA 1
ATOM 2489 C C . LEU A 1 318 ? 42.651 -13.720 -27.732 1.00 63.94 318 LEU A C 1
ATOM 2491 O O . LEU A 1 318 ? 42.619 -12.549 -27.360 1.00 63.94 318 LEU A O 1
ATOM 2495 N N . ALA A 1 319 ? 43.687 -14.516 -27.460 1.00 68.62 319 ALA A N 1
ATOM 2496 C CA . ALA A 1 319 ? 44.836 -14.075 -26.662 1.00 68.62 319 ALA A CA 1
ATOM 2497 C C . ALA A 1 319 ? 45.594 -12.867 -27.275 1.00 68.62 319 ALA A C 1
ATOM 2499 O O . ALA A 1 319 ? 45.800 -11.886 -26.560 1.00 68.62 319 ALA A O 1
ATOM 2500 N N . PRO A 1 320 ? 45.907 -12.826 -28.589 1.00 63.72 320 PRO A N 1
ATOM 2501 C CA . PRO A 1 320 ? 46.520 -11.653 -29.220 1.00 63.72 320 PRO A CA 1
ATOM 2502 C C . PRO A 1 320 ? 45.596 -10.428 -29.231 1.00 63.72 320 PRO A C 1
ATOM 2504 O O . PRO A 1 320 ? 46.058 -9.290 -29.177 1.00 63.72 320 PRO A O 1
ATOM 2507 N N . ILE A 1 321 ? 44.283 -10.664 -29.310 1.00 59.53 321 ILE A N 1
ATOM 2508 C CA . ILE A 1 321 ? 43.241 -9.630 -29.324 1.00 59.53 321 ILE A CA 1
ATOM 2509 C C . ILE A 1 321 ? 43.110 -8.970 -27.945 1.00 59.53 321 ILE A C 1
ATOM 2511 O O . ILE A 1 321 ? 42.943 -7.754 -27.864 1.00 59.53 321 ILE A O 1
ATOM 2515 N N . ALA A 1 322 ? 43.218 -9.750 -26.869 1.00 60.69 322 ALA A N 1
ATOM 2516 C CA . ALA A 1 322 ? 43.148 -9.250 -25.501 1.00 60.69 322 ALA A CA 1
ATOM 2517 C C . ALA A 1 322 ? 44.383 -8.419 -25.109 1.00 60.69 322 ALA A C 1
ATOM 2519 O O . ALA A 1 322 ? 44.239 -7.428 -24.397 1.00 60.69 322 ALA A O 1
ATOM 2520 N N . GLU A 1 323 ? 45.580 -8.785 -25.584 1.00 64.62 323 GLU A N 1
ATOM 2521 C CA . GLU A 1 323 ? 46.822 -8.064 -25.257 1.00 64.62 323 GLU A CA 1
ATOM 2522 C C . GLU A 1 323 ? 46.988 -6.754 -26.030 1.00 64.62 323 GLU A C 1
ATOM 2524 O O . GLU A 1 323 ? 47.503 -5.775 -25.490 1.00 64.62 323 GLU A O 1
ATOM 2529 N N . LYS A 1 324 ? 46.578 -6.728 -27.302 1.00 58.94 324 LYS A N 1
ATOM 2530 C CA . LYS A 1 324 ? 46.825 -5.579 -28.182 1.00 58.94 324 LYS A CA 1
ATOM 2531 C C . LYS A 1 324 ? 45.608 -4.674 -28.364 1.00 58.94 324 LYS A C 1
ATOM 2533 O O . LYS A 1 324 ? 45.767 -3.528 -28.774 1.00 58.94 324 LYS A O 1
ATOM 2538 N N . GLY A 1 325 ? 44.410 -5.183 -28.068 1.00 46.47 325 GLY A N 1
ATOM 2539 C CA . GLY A 1 325 ? 43.174 -4.643 -28.623 1.00 46.47 325 GLY A CA 1
ATOM 2540 C C . GLY A 1 325 ? 43.123 -4.877 -30.137 1.00 46.47 325 GLY A C 1
ATOM 2541 O O . GLY A 1 325 ? 44.145 -4.923 -30.822 1.00 46.47 325 GLY A O 1
ATOM 2542 N N . ILE A 1 326 ? 41.929 -5.052 -30.696 1.00 57.12 326 ILE A N 1
ATOM 2543 C CA . ILE A 1 326 ? 41.777 -4.961 -32.152 1.00 57.12 326 ILE A CA 1
ATOM 2544 C C . ILE A 1 326 ? 41.822 -3.474 -32.484 1.00 57.12 326 ILE A C 1
ATOM 2546 O O . ILE A 1 326 ? 41.024 -2.711 -31.934 1.00 57.12 326 ILE A O 1
ATOM 2550 N N . ASP A 1 327 ? 42.738 -3.067 -33.368 1.00 61.28 327 ASP A N 1
ATOM 2551 C CA . ASP A 1 327 ? 42.691 -1.725 -33.946 1.00 61.28 327 ASP A CA 1
ATOM 2552 C C . ASP A 1 327 ? 41.278 -1.510 -34.503 1.00 61.28 327 ASP A C 1
ATOM 2554 O O . ASP A 1 327 ? 40.817 -2.344 -35.294 1.00 61.28 327 ASP A O 1
ATOM 2558 N N . PRO A 1 328 ? 40.562 -0.446 -34.095 1.00 56.50 328 PRO A N 1
ATOM 2559 C CA . PRO A 1 328 ? 39.208 -0.222 -34.568 1.00 56.50 328 PRO A CA 1
ATOM 2560 C C . PRO A 1 328 ? 39.213 -0.271 -36.102 1.00 56.50 328 PRO A C 1
ATOM 2562 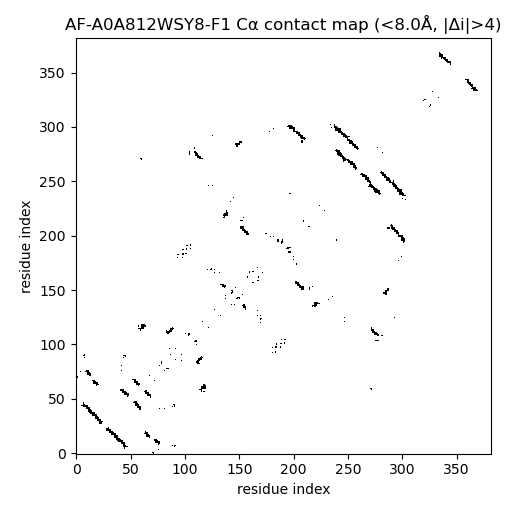O O . PRO A 1 328 ? 40.130 0.280 -36.724 1.00 56.50 328 PRO A O 1
ATOM 2565 N N . PRO A 1 329 ? 38.249 -0.975 -36.727 1.00 67.06 329 PRO A N 1
ATOM 2566 C CA . PRO A 1 329 ? 38.235 -1.137 -38.172 1.00 67.06 329 PRO A CA 1
ATOM 2567 C C . PRO A 1 329 ? 38.359 0.234 -38.841 1.00 67.06 329 PRO A C 1
ATOM 2569 O O . PRO A 1 329 ? 37.673 1.184 -38.469 1.00 67.06 329 PRO A O 1
ATOM 2572 N N . LYS A 1 330 ? 39.277 0.349 -39.808 1.00 66.44 330 LYS A N 1
ATOM 2573 C CA . LYS A 1 330 ? 39.511 1.605 -40.529 1.00 66.44 330 LYS A CA 1
ATOM 2574 C C . LYS A 1 330 ? 38.230 1.981 -41.283 1.00 66.44 330 LYS A C 1
ATOM 2576 O O . LYS A 1 330 ? 37.879 1.309 -42.249 1.00 66.44 330 LYS A O 1
ATOM 2581 N N . GLY A 1 331 ? 37.537 3.030 -40.843 1.00 73.62 331 GLY A N 1
ATOM 2582 C CA . GLY A 1 331 ? 36.269 3.474 -41.427 1.00 73.62 331 GLY A CA 1
ATOM 2583 C C . GLY A 1 331 ? 35.402 4.267 -40.447 1.00 73.62 331 GLY A C 1
ATOM 2584 O O . GLY A 1 331 ? 35.831 4.587 -39.340 1.00 73.62 331 GLY A O 1
ATOM 2585 N N . GLU A 1 332 ? 34.181 4.597 -40.869 1.00 68.19 332 GLU A N 1
ATOM 2586 C CA . GLU A 1 332 ? 33.169 5.221 -40.009 1.00 68.19 332 GLU A CA 1
ATOM 2587 C C . GLU A 1 332 ? 32.784 4.235 -38.894 1.00 68.19 332 GLU A C 1
ATOM 2589 O O . GLU A 1 332 ? 32.341 3.117 -39.165 1.00 68.19 332 GLU A O 1
ATOM 2594 N N . GLY A 1 333 ? 33.016 4.615 -37.635 1.00 54.91 333 GLY A N 1
ATOM 2595 C CA . GLY A 1 333 ? 32.754 3.750 -36.489 1.00 54.91 333 GLY A CA 1
ATOM 25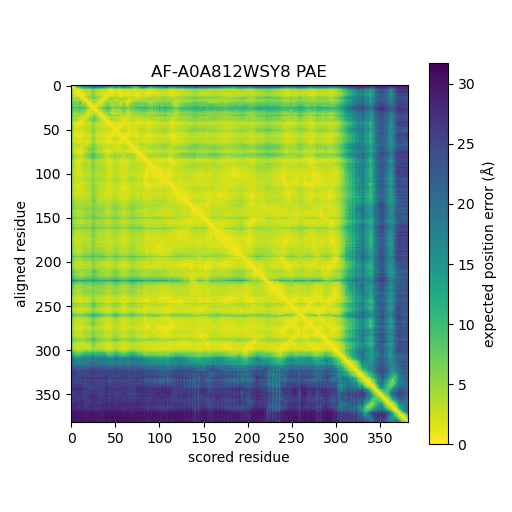96 C C . GLY A 1 333 ? 31.268 3.419 -36.381 1.00 54.91 333 GLY A C 1
ATOM 2597 O O . GLY A 1 333 ? 30.435 4.312 -36.245 1.00 54.91 333 GLY A O 1
ATOM 2598 N N . VAL A 1 334 ? 30.928 2.131 -36.418 1.00 55.38 334 VAL A N 1
ATOM 2599 C CA . VAL A 1 334 ? 29.561 1.681 -36.148 1.00 55.38 334 VAL A CA 1
ATOM 2600 C C . VAL A 1 334 ? 29.401 1.543 -34.641 1.00 55.38 334 VAL A C 1
ATOM 2602 O O . VAL A 1 334 ? 30.050 0.709 -34.010 1.00 55.38 334 VAL A O 1
ATOM 2605 N N . VAL A 1 335 ? 28.542 2.369 -34.050 1.00 54.03 335 VAL A N 1
ATOM 2606 C CA . VAL A 1 335 ? 28.198 2.250 -32.633 1.00 54.03 335 VAL A CA 1
ATOM 2607 C C . VAL A 1 335 ? 27.154 1.149 -32.493 1.00 54.03 335 VAL A C 1
ATOM 2609 O O . VAL A 1 335 ? 26.017 1.290 -32.944 1.00 54.03 335 VAL A O 1
ATOM 2612 N N . VAL A 1 336 ? 27.535 0.040 -31.861 1.00 52.00 336 VAL A N 1
ATOM 2613 C CA . VAL A 1 336 ? 26.578 -0.992 -31.452 1.00 52.00 336 VAL A CA 1
ATOM 2614 C C . VAL A 1 336 ? 25.869 -0.481 -30.202 1.00 52.00 336 VAL A C 1
ATOM 2616 O O . VAL A 1 336 ? 26.413 -0.524 -29.102 1.00 52.00 336 VAL A O 1
ATOM 2619 N N . THR A 1 337 ? 24.662 0.053 -30.373 1.00 50.12 337 THR A N 1
ATOM 2620 C CA . THR A 1 337 ? 23.860 0.619 -29.275 1.00 50.12 337 THR A CA 1
ATOM 2621 C C . THR A 1 337 ? 23.112 -0.442 -28.469 1.00 50.12 337 THR A C 1
ATOM 2623 O O . THR A 1 337 ? 22.588 -0.146 -27.397 1.00 50.12 337 THR A O 1
ATOM 2626 N N . GLY A 1 338 ? 23.073 -1.683 -28.956 1.00 39.94 338 GLY A N 1
ATOM 2627 C CA . GLY A 1 338 ? 22.473 -2.805 -28.252 1.00 39.94 338 GLY A CA 1
ATOM 2628 C C . GLY A 1 338 ? 22.792 -4.131 -28.926 1.00 39.94 338 GLY A C 1
ATOM 2629 O O . GLY A 1 338 ? 22.809 -4.239 -30.150 1.00 39.94 338 GLY A O 1
ATOM 2630 N N . MET A 1 339 ? 23.025 -5.154 -28.110 1.00 47.50 339 MET A N 1
ATOM 2631 C CA . MET A 1 339 ? 23.168 -6.531 -28.561 1.00 47.50 339 MET A CA 1
ATOM 2632 C C . MET A 1 339 ? 22.036 -7.337 -27.929 1.00 47.50 339 MET A C 1
ATOM 2634 O O . MET A 1 339 ? 21.975 -7.478 -26.708 1.00 47.50 339 MET A O 1
ATOM 2638 N N . ALA A 1 340 ? 21.112 -7.824 -28.752 1.00 46.34 340 ALA A N 1
ATOM 2639 C CA . ALA A 1 340 ? 20.056 -8.717 -28.303 1.00 46.34 340 ALA A CA 1
ATOM 2640 C C . ALA A 1 340 ? 20.463 -10.149 -28.650 1.00 46.34 340 ALA A C 1
ATOM 2642 O O . ALA A 1 340 ? 20.747 -10.468 -29.802 1.00 46.34 340 ALA A O 1
ATOM 2643 N N . THR A 1 341 ? 20.494 -11.017 -27.644 1.00 46.56 341 THR A N 1
ATOM 2644 C CA . THR A 1 341 ? 20.631 -12.454 -27.868 1.00 46.56 341 THR A CA 1
ATOM 2645 C C . THR A 1 341 ? 19.264 -13.093 -27.685 1.00 46.56 341 THR A C 1
ATOM 2647 O O . THR A 1 341 ? 18.649 -12.967 -26.624 1.00 46.56 341 THR A O 1
ATOM 2650 N N . GLN A 1 342 ? 18.762 -13.745 -28.731 1.00 43.19 342 GLN A N 1
ATOM 2651 C CA . GLN A 1 342 ? 17.660 -14.680 -28.588 1.00 43.19 342 GLN A CA 1
ATOM 2652 C C . GLN A 1 342 ? 18.294 -16.047 -28.362 1.00 43.19 342 GLN A C 1
ATOM 2654 O O . GLN A 1 342 ? 18.765 -16.699 -29.290 1.00 43.19 342 GLN A O 1
ATOM 2659 N N . ILE A 1 343 ? 18.354 -16.466 -27.101 1.00 49.97 343 ILE A N 1
ATOM 2660 C CA . ILE A 1 343 ? 18.690 -17.850 -26.787 1.00 49.97 343 ILE A CA 1
ATOM 2661 C C . ILE A 1 343 ? 17.467 -18.655 -27.220 1.00 49.97 343 ILE A C 1
ATOM 2663 O O . ILE A 1 343 ? 16.382 -18.428 -26.685 1.00 49.97 343 ILE A O 1
ATOM 2667 N N . GLY A 1 344 ? 17.627 -19.491 -28.249 1.00 45.41 344 GLY A N 1
ATOM 2668 C CA . GLY A 1 344 ? 16.548 -20.302 -28.804 1.00 45.41 344 GLY A CA 1
ATOM 2669 C C . GLY A 1 344 ? 15.803 -21.021 -27.684 1.00 45.41 344 GLY A C 1
ATOM 2670 O O . GLY A 1 344 ? 16.388 -21.834 -26.976 1.00 45.41 344 GLY A O 1
ATOM 2671 N N . GLY A 1 345 ? 14.538 -20.657 -27.479 1.00 43.75 345 GLY A N 1
ATOM 2672 C CA . GLY A 1 345 ? 13.614 -21.488 -26.724 1.00 43.75 345 GLY A CA 1
ATOM 2673 C C . GLY A 1 345 ? 13.192 -22.628 -27.635 1.00 43.75 345 GLY A C 1
ATOM 2674 O O . GLY A 1 345 ? 12.942 -22.364 -28.808 1.00 43.75 345 GLY A O 1
ATOM 2675 N N . ASP A 1 346 ? 13.160 -23.849 -27.101 1.00 45.31 346 ASP A N 1
ATOM 2676 C CA . ASP A 1 346 ? 12.798 -25.102 -27.772 1.00 45.31 346 ASP A CA 1
ATOM 2677 C C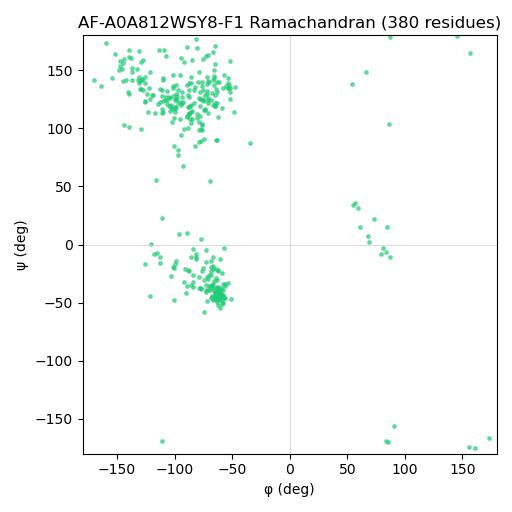 . ASP A 1 346 ? 11.692 -24.925 -28.832 1.00 45.31 346 ASP A C 1
ATOM 2679 O O . ASP A 1 346 ? 10.502 -25.104 -28.552 1.00 45.31 346 ASP A O 1
ATOM 2683 N N . SER A 1 347 ? 12.056 -24.601 -30.077 1.00 44.84 347 SER A N 1
ATOM 2684 C CA . SER A 1 347 ? 11.136 -24.766 -31.192 1.00 44.84 347 SER A CA 1
ATOM 2685 C C . SER A 1 347 ? 11.126 -26.256 -31.482 1.00 44.84 347 SER A C 1
ATOM 2687 O O . SER A 1 347 ? 12.022 -26.785 -32.139 1.00 44.84 347 SER A O 1
ATOM 2689 N N . LYS A 1 348 ? 10.115 -26.952 -30.960 1.00 43.31 348 LYS A N 1
ATOM 2690 C CA . LYS A 1 348 ? 9.762 -28.311 -31.380 1.00 43.31 348 LYS A CA 1
ATOM 2691 C C . LYS A 1 348 ? 9.191 -28.298 -32.802 1.00 43.31 348 LYS A C 1
ATOM 2693 O O . LYS A 1 348 ? 8.108 -28.825 -33.032 1.00 43.31 348 LYS A O 1
ATOM 2698 N N . ASP A 1 349 ? 9.925 -27.741 -33.753 1.00 48.03 349 ASP A N 1
ATOM 2699 C CA . ASP A 1 349 ? 9.739 -28.086 -35.152 1.00 48.03 349 ASP A CA 1
ATOM 2700 C C . ASP A 1 349 ? 10.520 -29.381 -35.366 1.00 48.03 349 ASP A C 1
ATOM 2702 O O . ASP A 1 349 ? 11.700 -29.402 -35.711 1.00 48.03 349 ASP A O 1
ATOM 2706 N N . TRP A 1 350 ? 9.849 -30.492 -35.051 1.00 44.12 350 TRP A N 1
ATOM 2707 C CA . TRP A 1 350 ? 10.282 -31.823 -35.449 1.00 44.12 350 TRP A CA 1
ATOM 2708 C C . TRP A 1 350 ? 10.260 -31.886 -36.978 1.00 44.12 350 TRP A C 1
ATOM 2710 O O . TRP A 1 350 ? 9.250 -32.231 -37.584 1.00 44.12 350 TRP A O 1
ATOM 2720 N N . LEU A 1 351 ? 11.376 -31.538 -37.613 1.00 51.66 351 LEU A N 1
ATOM 2721 C CA . LEU A 1 351 ? 11.640 -31.970 -38.978 1.00 51.66 351 LEU A CA 1
ATOM 2722 C C . LEU A 1 351 ? 11.850 -33.491 -38.959 1.00 51.66 351 LEU A C 1
ATOM 2724 O O . LEU A 1 351 ? 12.635 -34.013 -38.166 1.00 51.66 351 LEU A O 1
ATOM 2728 N N . GLU A 1 352 ? 11.156 -34.199 -39.854 1.00 52.25 352 GLU A N 1
ATOM 2729 C CA . GLU A 1 352 ? 11.168 -35.666 -40.024 1.00 52.25 352 GLU A CA 1
ATOM 2730 C C . GLU A 1 352 ? 12.565 -36.266 -40.301 1.00 52.25 352 GLU A C 1
ATOM 2732 O O . GLU A 1 352 ? 12.717 -37.482 -40.390 1.00 52.25 352 GLU A O 1
ATOM 2737 N N . SER A 1 353 ? 13.608 -35.441 -40.420 1.00 57.84 353 SER A N 1
ATOM 2738 C CA . SER A 1 353 ? 14.975 -35.855 -40.735 1.00 57.84 353 SER A CA 1
ATOM 2739 C C . SER A 1 353 ? 15.813 -36.312 -39.534 1.00 57.84 353 SER A C 1
ATOM 2741 O O . SER A 1 353 ? 16.946 -36.735 -39.736 1.00 57.84 353 SER A O 1
ATOM 2743 N N . GLY A 1 354 ? 15.311 -36.236 -38.295 1.00 49.44 354 GLY A N 1
ATOM 2744 C CA . GLY A 1 354 ? 16.008 -36.778 -37.114 1.00 49.44 354 GLY A CA 1
ATOM 2745 C C . GLY A 1 354 ? 17.302 -36.053 -36.704 1.00 49.44 354 GLY A C 1
ATOM 2746 O O . GLY A 1 354 ? 17.988 -36.508 -35.792 1.00 49.44 354 GLY A O 1
ATOM 2747 N N . GLU A 1 355 ? 17.625 -34.917 -37.324 1.00 46.50 355 GLU A N 1
ATOM 2748 C CA . GLU A 1 355 ? 18.753 -34.058 -36.951 1.00 46.50 355 GLU A CA 1
ATOM 2749 C C . GLU A 1 355 ? 18.245 -32.742 -36.357 1.00 46.50 355 GLU A C 1
ATOM 2751 O O . GLU A 1 355 ? 17.651 -31.916 -37.052 1.00 46.50 355 GLU A O 1
ATOM 2756 N N . CYS A 1 356 ? 18.507 -32.529 -35.065 1.00 43.91 356 CYS A N 1
ATOM 2757 C CA . CYS A 1 356 ? 18.266 -31.251 -34.403 1.00 43.91 356 CYS A CA 1
ATOM 2758 C C . CYS A 1 356 ? 19.367 -30.267 -34.818 1.00 43.91 356 CYS A C 1
ATOM 2760 O O . CYS A 1 356 ? 20.502 -30.361 -34.348 1.00 43.91 356 CYS A O 1
ATOM 2762 N N . LYS A 1 357 ? 19.058 -29.336 -35.724 1.00 48.66 357 LYS A N 1
ATOM 2763 C CA . LYS A 1 357 ? 19.932 -28.188 -35.987 1.00 48.66 357 LYS A CA 1
ATOM 2764 C C . LYS A 1 357 ? 19.553 -27.061 -35.036 1.00 48.66 357 LYS A C 1
ATOM 2766 O O . LYS A 1 357 ? 18.593 -26.335 -35.279 1.00 48.66 357 LYS A O 1
ATOM 2771 N N . ASP A 1 358 ? 20.333 -26.908 -33.970 1.00 47.66 358 ASP A N 1
ATOM 2772 C CA . ASP A 1 358 ? 20.261 -25.752 -33.076 1.00 47.66 358 ASP A CA 1
ATOM 2773 C C . ASP A 1 358 ? 20.657 -24.484 -33.844 1.00 47.66 358 ASP A C 1
ATOM 2775 O O . ASP A 1 358 ? 21.827 -24.092 -33.908 1.00 47.66 358 ASP A O 1
ATOM 2779 N N . HIS A 1 359 ? 19.681 -23.818 -34.453 1.00 44.06 359 HIS A N 1
ATOM 2780 C CA . HIS A 1 359 ? 19.894 -22.508 -35.048 1.00 44.06 359 HIS A CA 1
ATOM 2781 C C . HIS A 1 359 ? 19.879 -21.446 -33.946 1.00 44.06 359 HIS A C 1
ATOM 2783 O O . HIS A 1 359 ? 18.834 -20.982 -33.494 1.00 44.06 359 HIS A O 1
ATOM 2789 N N . LYS A 1 360 ? 21.073 -21.040 -33.503 1.00 43.00 360 LYS A N 1
ATOM 2790 C CA . LYS A 1 360 ? 21.248 -19.826 -32.698 1.00 43.00 360 LYS A CA 1
ATOM 2791 C C . LYS A 1 360 ? 21.208 -18.619 -33.632 1.00 43.00 360 LYS A C 1
ATOM 2793 O O . LYS A 1 360 ? 22.165 -18.368 -34.361 1.00 43.00 360 LYS A O 1
ATOM 2798 N N . CYS A 1 361 ? 20.105 -17.878 -33.619 1.00 42.19 361 CYS A N 1
ATOM 2799 C CA . CYS A 1 361 ? 19.998 -16.617 -34.346 1.00 42.19 361 CYS A CA 1
ATOM 2800 C C . CYS A 1 361 ? 20.507 -15.467 -33.471 1.00 42.19 361 CYS A C 1
ATOM 2802 O O . CYS A 1 361 ? 19.957 -15.180 -32.408 1.00 42.19 361 CYS A O 1
ATOM 2804 N N . TYR A 1 362 ? 21.554 -14.791 -33.938 1.00 41.88 362 TYR A N 1
ATOM 2805 C CA . TYR A 1 362 ? 22.038 -13.547 -33.348 1.00 41.88 362 TYR A CA 1
ATOM 2806 C C . TYR A 1 362 ? 21.490 -12.381 -34.167 1.00 41.88 362 TYR A C 1
ATOM 2808 O O . TYR A 1 362 ? 21.710 -12.321 -35.375 1.00 41.88 362 TYR A O 1
ATOM 2816 N N . TRP A 1 363 ? 20.807 -11.442 -33.515 1.00 39.12 363 TRP A N 1
ATOM 2817 C CA . TRP A 1 363 ? 20.392 -10.195 -34.149 1.00 39.12 363 TRP A CA 1
ATOM 2818 C C . TRP A 1 363 ? 21.341 -9.085 -33.704 1.00 39.12 363 TRP A C 1
ATOM 2820 O O . TRP A 1 363 ? 21.293 -8.614 -32.568 1.00 39.12 363 TRP A O 1
ATOM 2830 N N . LEU A 1 364 ? 22.227 -8.675 -34.609 1.00 39.62 364 LEU A N 1
ATOM 2831 C CA . LEU A 1 364 ? 23.024 -7.465 -34.445 1.00 39.62 364 LEU A CA 1
ATOM 2832 C C . LEU A 1 364 ? 22.231 -6.301 -35.040 1.00 39.62 364 LEU A C 1
ATOM 2834 O O . LEU A 1 364 ? 22.048 -6.222 -36.253 1.00 39.62 364 LEU A O 1
ATOM 2838 N N . MET A 1 365 ? 21.732 -5.411 -34.182 1.00 37.50 365 MET A N 1
ATOM 2839 C CA . MET A 1 365 ? 21.115 -4.166 -34.630 1.00 37.50 365 MET A CA 1
ATOM 2840 C C . MET A 1 365 ? 22.204 -3.108 -34.786 1.00 37.50 365 MET A C 1
ATOM 2842 O O . MET A 1 365 ? 22.799 -2.660 -33.807 1.00 37.50 365 MET A O 1
ATOM 2846 N N . PHE A 1 366 ? 22.465 -2.710 -36.027 1.00 39.59 366 PHE A N 1
ATOM 2847 C CA . PHE A 1 366 ? 23.352 -1.596 -36.340 1.00 39.59 366 PHE A CA 1
ATOM 2848 C C . PHE A 1 366 ? 22.510 -0.347 -36.584 1.00 39.59 366 PHE A C 1
ATOM 2850 O O . PHE A 1 366 ? 21.600 -0.375 -37.411 1.00 39.59 366 PHE A O 1
ATOM 2857 N N . ASN A 1 367 ? 22.826 0.754 -35.904 1.00 39.94 367 ASN A N 1
ATOM 2858 C CA . ASN A 1 367 ? 22.267 2.058 -36.243 1.00 39.94 367 ASN A CA 1
ATOM 2859 C C . ASN A 1 367 ? 23.334 2.841 -37.015 1.00 39.94 367 ASN A C 1
ATOM 2861 O O . ASN A 1 367 ? 24.421 3.097 -36.493 1.00 39.94 367 ASN A O 1
ATOM 2865 N N . LYS A 1 368 ? 23.060 3.169 -38.281 1.00 35.25 368 LYS A N 1
ATOM 2866 C CA . LYS A 1 368 ? 23.973 3.977 -39.096 1.00 35.25 368 LYS A CA 1
ATOM 2867 C C . LYS A 1 368 ? 23.893 5.423 -38.599 1.00 35.25 368 LYS A C 1
ATOM 2869 O O . LYS A 1 368 ? 22.794 5.955 -38.465 1.00 35.25 368 LYS A O 1
ATOM 2874 N N . ALA A 1 369 ? 25.038 6.045 -38.311 1.00 39.59 369 ALA A N 1
ATOM 2875 C CA . ALA A 1 369 ? 25.091 7.458 -37.938 1.00 39.59 369 ALA A CA 1
ATOM 2876 C C . ALA A 1 369 ? 24.373 8.321 -39.002 1.00 39.59 369 ALA A C 1
ATOM 2878 O O . ALA A 1 369 ? 24.431 7.993 -40.194 1.00 39.59 369 ALA A O 1
ATOM 2879 N N . PRO A 1 370 ? 23.666 9.395 -38.608 1.00 41.03 370 PRO A N 1
ATOM 2880 C CA . PRO A 1 370 ? 22.813 10.139 -39.517 1.00 41.03 370 PRO A CA 1
ATOM 2881 C C . PRO A 1 370 ? 23.676 11.055 -40.379 1.00 41.03 370 PRO A C 1
ATOM 2883 O O . PRO A 1 370 ? 23.900 12.203 -40.025 1.00 41.03 370 PRO A O 1
ATOM 2886 N N . ASN A 1 371 ? 24.157 10.558 -41.516 1.00 39.59 371 ASN A N 1
ATOM 2887 C CA . ASN A 1 371 ? 24.609 11.407 -42.611 1.00 39.59 371 ASN A CA 1
ATOM 2888 C C . ASN A 1 371 ? 24.262 10.767 -43.962 1.00 39.59 371 ASN A C 1
ATOM 2890 O O . ASN A 1 371 ? 24.908 9.833 -44.421 1.00 39.59 371 ASN A O 1
ATOM 2894 N N . HIS A 1 372 ? 23.206 11.332 -44.552 1.00 43.50 372 HIS A N 1
ATOM 2895 C CA . HIS A 1 372 ? 22.812 11.373 -45.961 1.00 43.50 372 HIS A CA 1
ATOM 2896 C C . HIS A 1 372 ? 22.674 10.075 -46.797 1.00 43.50 372 HIS A C 1
ATOM 2898 O O . HIS A 1 372 ? 23.524 9.195 -46.842 1.00 43.50 372 HIS A O 1
ATOM 2904 N N . PHE A 1 373 ? 21.589 10.097 -47.583 1.00 32.31 373 PHE A N 1
ATOM 2905 C CA . PHE A 1 373 ? 21.124 9.180 -48.636 1.00 32.31 373 PHE A CA 1
ATOM 2906 C C . PHE A 1 373 ? 20.283 7.964 -48.216 1.00 32.31 373 PHE A C 1
ATOM 2908 O O . PHE A 1 373 ? 20.773 6.929 -47.774 1.00 32.31 373 PHE A O 1
ATOM 2915 N N . LEU A 1 374 ? 18.977 8.107 -48.473 1.00 31.53 374 LEU A N 1
ATOM 2916 C CA . LEU A 1 374 ? 18.012 7.027 -48.654 1.00 31.53 374 LEU A CA 1
ATOM 2917 C C . LEU A 1 374 ? 18.277 6.328 -49.997 1.00 31.53 374 LEU A C 1
ATOM 2919 O O . LEU A 1 374 ? 18.250 6.975 -51.043 1.00 31.53 374 LEU A O 1
ATOM 2923 N N . LEU A 1 375 ? 18.451 5.008 -49.972 1.00 29.33 375 LEU A N 1
ATOM 2924 C CA . LEU A 1 375 ? 18.167 4.126 -51.107 1.00 29.33 375 LEU A CA 1
ATOM 2925 C C . LEU A 1 375 ? 17.320 2.945 -50.607 1.00 29.33 375 LEU A C 1
ATOM 2927 O O . LEU A 1 375 ? 17.523 2.499 -49.475 1.00 29.33 375 LEU A O 1
ATOM 2931 N N . PRO A 1 376 ? 16.364 2.445 -51.409 1.00 30.70 376 PRO A N 1
ATOM 2932 C CA . PRO A 1 376 ? 15.473 1.374 -50.992 1.00 30.70 376 PRO A CA 1
ATOM 2933 C C . PRO A 1 376 ? 16.200 0.027 -51.075 1.00 30.70 376 PRO A C 1
ATOM 2935 O O . PRO A 1 376 ? 16.799 -0.296 -52.099 1.00 30.70 376 PRO A O 1
ATOM 2938 N N . LEU A 1 377 ? 16.122 -0.780 -50.016 1.00 28.95 377 LEU A N 1
ATOM 2939 C CA . LEU A 1 377 ? 16.527 -2.184 -50.064 1.00 28.95 377 LEU A CA 1
ATOM 2940 C C . LEU A 1 377 ? 15.325 -3.035 -50.481 1.00 28.95 377 LEU A C 1
ATOM 2942 O O . LEU A 1 377 ? 14.359 -3.186 -49.737 1.00 28.95 377 LEU A O 1
ATOM 2946 N N . SER A 1 378 ? 15.401 -3.578 -51.695 1.00 29.73 378 SER A N 1
ATOM 2947 C CA . SER A 1 378 ? 14.538 -4.647 -52.186 1.00 29.73 378 SER A CA 1
ATOM 2948 C C . SER A 1 378 ? 14.886 -5.967 -51.500 1.00 29.73 378 SER A C 1
ATOM 2950 O O . SER A 1 378 ? 16.042 -6.393 -51.512 1.00 29.73 378 SER A O 1
ATOM 2952 N N . SER A 1 379 ? 13.874 -6.648 -50.974 1.00 32.22 379 SER A N 1
ATOM 2953 C CA . SER A 1 379 ? 13.948 -8.043 -50.550 1.00 32.22 379 SER A CA 1
ATOM 2954 C C . SER A 1 379 ? 14.198 -8.958 -51.751 1.00 32.22 379 SER A C 1
ATOM 2956 O O . SER A 1 379 ? 13.372 -8.991 -52.663 1.00 32.22 379 SER A O 1
ATOM 2958 N N . THR A 1 380 ? 15.276 -9.743 -51.746 1.00 27.09 380 THR A N 1
ATOM 2959 C CA . THR A 1 380 ? 15.330 -10.967 -52.562 1.00 27.09 380 THR A CA 1
ATOM 2960 C C . THR A 1 380 ? 16.020 -12.086 -51.787 1.00 27.09 380 THR A C 1
ATOM 2962 O O . THR A 1 380 ? 17.069 -11.883 -51.186 1.00 27.09 380 THR A O 1
ATOM 2965 N N . TYR A 1 381 ? 15.351 -13.234 -51.796 1.00 30.66 381 TYR A N 1
ATOM 2966 C CA . TYR A 1 381 ? 15.671 -14.522 -51.192 1.00 30.66 381 TYR A CA 1
ATOM 2967 C C . TYR A 1 381 ? 17.059 -15.069 -51.563 1.00 30.66 381 TYR A C 1
ATOM 2969 O O . TYR A 1 381 ? 17.389 -15.111 -52.748 1.00 30.66 381 TYR A O 1
ATOM 2977 N N . LEU A 1 382 ? 17.805 -15.572 -50.571 1.00 37.03 382 LEU A N 1
ATOM 2978 C CA . LEU A 1 382 ? 18.116 -16.999 -50.342 1.00 37.03 382 LEU A CA 1
ATOM 2979 C C . LEU A 1 382 ? 18.963 -17.162 -49.075 1.00 37.03 382 LEU A C 1
ATOM 2981 O O . LEU A 1 382 ? 19.952 -16.409 -48.932 1.00 37.03 382 LEU A O 1
#

pLDDT: mean 86.37, std 19.2, range [27.09, 98.75]

Secondary structure (DSSP, 8-state):
-GGG--TT-EEEE-SEEEEEEEEEETTEEEEEEEEEEE--EEEEEEEEETTTTEEEEEETTS-EEEPPS-GGG-EEPPHHHHSSSEEE-TTS-HHHHHHHHHHHHHHTSEEEEEE---HHHHHHHHHHHHHH---BPPPTTTHHHHT-TT--EEEEEE-TTTS-HHHHHHHHHHHHHHHHHHHHHHHHHHHHH---EEEEPPEEEEEE-SSHHHHHHSPPPSS--HHHHHHHHHHHHHEEEEEEEEEEES-EEEEEEETTS---EEEEE-TTEEEEEETTTEEEEEEESS-EEEEEEEEEEPPPP-------S-GGGTHHHHHH-PPPPSSS------EEE----------TTS-------EEE-PPPPS-S----------

Mean predicted aligned error: 9.51 Å